Protein AF-A0A261TYP2-F1 (afdb_monomer_lite)

Sequence (429 aa):
MEIDLSRLVSEPSATGLHNVSGESTGRIPNDDFFSAVVNGSNEEVAGMFQRGGVELTAINDAHGQTPLHMAIAMGHNEIAKTILAHCGDDPQVLDASDRQGYTPLMRAAALENVDLMQALVKAGASRPNRKDVRDELSSMEKQAIKMSAVLIEAKGDLNAALEIAVSENMNNAAILFANKGADPASLLQRVAEQAGTGHTHDAALASRAGNAVLLLSNILRQDRFSGQGALEAVLDSVVRSGNVRAVKTVLIGDPDETPLFKHYAESNELTEVTTLLKAGAIADDALWDLAEDETLTNPEKEMRLRVLITAEKNLKAEADAAGSVTPSYRSASIAGLADTAMERAVSEMYDQGKTNEARLLIQAGAPGGHLLMDRCQKGDFRAVKSILHLGADFITTMNELMAQRRQSDANVLALALSAVRDEKIAARK

pLDDT: mean 77.67, std 16.63, range [28.12, 95.31]

Secondary structure (DSSP, 8-state):
-----TT---PPPP------S----SPPPHHHHHHHHHTT-HHHHHHHHHH----SS---TTT---HHHHHHHTT-HHHHHHHHHHHTT-HHHHS---TTS--HHHHHHHTT-HHHHHHHHHTTPPPPPTTSS-S---HHHHHHHHHHHHHHHTTT-HHHHHHHHHHTT-HHHHHHHHHTT--HHHHHHHHHHHHHT-----HHHHHHHHHHHHHHHHHHTSTTTTTTTHHHHHHHHHHHTT-HHHHHHHHTT----HHHHHHHHHTT-HHHHHHHHHHT---HHHHHHHHH-TTS-HHHHHHHHHHHHHHHHHHHHHHHHTTT---SS-HHHHHHHHTTHHHHHHHHHHHTT-HHHHHHHHHHT---HHHHHHHHHTT-HHHHHHHHHTT--HHHHHHHHHHTT-HHHHHHHHHHHHHHHHHHHHTT-

InterPro domains:
  IPR002110 Ankyrin repeat [PF12796] (36-132)
  IPR002110 Ankyrin repeat [PS50088] (63-96)
  IPR002110 Ankyrin repeat [PS50088] (100-132)
  IPR002110 Ankyrin repeat [SM00248] (63-93)
  IPR002110 Ankyrin repeat [SM00248] (100-130)
  IPR002110 Ankyrin repeat [SM00248] (157-186)
  IPR036770 Ankyrin repeat-containing domain superfamily [G3DSA:1.25.40.20] (18-427)
  IPR036770 Ankyrin repeat-containing domain superfamily [SSF48403] (34-218)

Organism: NCBI:txid463044

Foldseek 3Di:
DDDDPPPPDDDDDDDDDDDDDDPPPLADDQVQLLVCLLVLPLPSNVVNVVSDRYDQLDADPPWRDGSLQNNLLNVSLSSNLVSLVRCALDCSRLQPQINQQDGSQLSCLLVLPLVSLLSSLLSPRDQRDPVSHDPDDDPSSVLSSVLSVLCNVVSSDLQSSLLVCLLVVVLVSNLSSVVVDHDLLVVLLVLLVVQLVDPDPDVVSVVSSLSSLLSSLVSCVPPVNVVPCSLVVSLQVCLVVLRLSSNLSNCSNVDPCLVVLQVCLQVLVLSSLLSNLSNPDACQVNLLCLLPPPVDDLVSSLSSLLSNLVSLVVLLVVLVVVPDDDPDDDPPRNNVRSVCRLQVSLQVCVVVVVPSSSLSNVLSPGACLVVLQVCLVVLVLVSNLSSVLSPHDLVVSLVVCVVVVVVSSNVSNVVSVVVNVVVVVVVVD

Structure (mmCIF, N/CA/C/O backbone):
data_AF-A0A261TYP2-F1
#
_entry.id   AF-A0A261TYP2-F1
#
loop_
_atom_site.group_PDB
_atom_site.id
_atom_site.type_symbol
_atom_site.label_atom_id
_atom_site.label_alt_id
_atom_site.label_comp_id
_atom_site.label_asym_id
_atom_site.label_entity_id
_atom_site.label_seq_id
_atom_site.pdbx_PDB_ins_code
_atom_site.Cartn_x
_atom_site.Cartn_y
_atom_site.Cartn_z
_atom_site.occupancy
_atom_site.B_iso_or_equiv
_atom_site.auth_seq_id
_atom_site.auth_comp_id
_atom_site.auth_asym_id
_atom_site.auth_atom_id
_atom_site.pdbx_PDB_model_num
ATOM 1 N N . MET A 1 1 ? -6.282 -11.697 -43.296 1.00 33.44 1 MET A N 1
ATOM 2 C CA . MET A 1 1 ? -5.701 -12.139 -44.576 1.00 33.44 1 MET A CA 1
ATOM 3 C C . MET A 1 1 ? -4.267 -11.654 -44.558 1.00 33.44 1 MET A C 1
ATOM 5 O O . MET A 1 1 ? -4.054 -10.450 -44.523 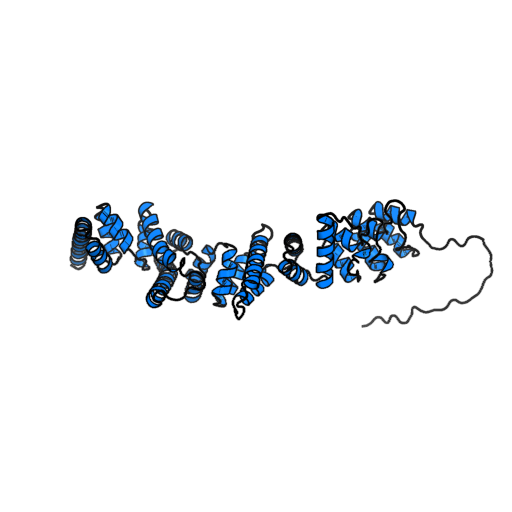1.00 33.44 1 MET A O 1
ATOM 9 N N . GLU A 1 2 ? -3.346 -12.591 -44.363 1.00 31.00 2 GLU A N 1
ATOM 10 C CA . GLU A 1 2 ? -1.905 -12.372 -44.202 1.00 31.00 2 GLU A CA 1
ATOM 11 C C . GLU A 1 2 ? -1.311 -11.655 -45.421 1.00 31.00 2 GLU A C 1
ATOM 13 O O . GLU A 1 2 ? -1.723 -11.911 -46.552 1.00 31.00 2 GLU A O 1
ATOM 18 N N . ILE A 1 3 ? -0.348 -10.759 -45.188 1.00 35.53 3 ILE A N 1
ATOM 19 C CA . ILE A 1 3 ? 0.491 -10.188 -46.245 1.00 35.53 3 ILE A CA 1
ATOM 20 C C . ILE A 1 3 ? 1.835 -10.912 -46.174 1.00 35.53 3 ILE A C 1
ATOM 22 O O . ILE A 1 3 ? 2.566 -10.799 -45.193 1.00 35.53 3 ILE A O 1
ATOM 26 N N . ASP A 1 4 ? 2.105 -11.689 -47.215 1.00 28.25 4 ASP A N 1
ATOM 27 C CA . ASP A 1 4 ? 3.292 -12.515 -47.407 1.00 28.25 4 ASP A CA 1
ATOM 28 C C . ASP A 1 4 ? 4.495 -11.649 -47.844 1.00 28.25 4 ASP A C 1
ATOM 30 O O . ASP A 1 4 ? 4.438 -10.931 -48.847 1.00 28.25 4 ASP A O 1
ATOM 34 N N . LEU A 1 5 ? 5.575 -11.697 -47.056 1.00 34.72 5 LEU A N 1
ATOM 35 C CA . LEU A 1 5 ? 6.805 -10.898 -47.186 1.00 34.72 5 LEU A CA 1
ATOM 36 C C . LEU A 1 5 ? 7.867 -11.541 -48.106 1.00 34.72 5 LEU A C 1
ATOM 38 O O . LEU A 1 5 ? 9.000 -11.069 -48.176 1.00 34.72 5 LEU A O 1
ATOM 42 N N . SER A 1 6 ? 7.529 -12.587 -48.861 1.00 32.59 6 SER A N 1
ATOM 43 C CA . SER A 1 6 ? 8.479 -13.352 -49.690 1.00 32.59 6 SER A CA 1
ATOM 44 C C . SER A 1 6 ? 8.966 -12.680 -50.992 1.00 32.59 6 SER A C 1
ATOM 46 O O . SER A 1 6 ? 9.664 -13.315 -51.782 1.00 32.59 6 SER A O 1
ATOM 48 N N . ARG A 1 7 ? 8.654 -11.402 -51.257 1.00 36.09 7 ARG A N 1
ATOM 49 C CA . ARG A 1 7 ? 8.890 -10.767 -52.576 1.00 36.09 7 ARG A CA 1
ATOM 50 C C . ARG A 1 7 ? 10.017 -9.733 -52.673 1.00 36.09 7 ARG A C 1
ATOM 52 O O . ARG A 1 7 ? 10.152 -9.104 -53.717 1.00 36.09 7 ARG A O 1
ATOM 59 N N . LEU A 1 8 ? 10.849 -9.574 -51.644 1.00 32.69 8 LEU A N 1
ATOM 60 C CA . LEU A 1 8 ? 11.897 -8.538 -51.617 1.00 32.69 8 LEU A CA 1
ATOM 61 C C . LEU A 1 8 ? 13.315 -9.000 -51.992 1.00 32.69 8 LEU A C 1
ATOM 63 O O . LEU A 1 8 ? 14.261 -8.237 -51.830 1.00 32.69 8 LEU A O 1
ATOM 67 N N . VAL A 1 9 ? 13.480 -10.196 -52.564 1.00 39.91 9 VAL A N 1
ATOM 68 C CA . VAL A 1 9 ? 14.765 -10.608 -53.151 1.00 39.91 9 VAL A CA 1
ATOM 69 C C . VAL A 1 9 ? 14.654 -10.577 -54.673 1.00 39.91 9 VAL A C 1
ATOM 71 O O . VAL A 1 9 ? 14.058 -11.454 -55.292 1.00 39.91 9 VAL A O 1
ATOM 74 N N . SER A 1 10 ? 15.208 -9.538 -55.290 1.00 31.92 10 SER A N 1
ATOM 75 C CA . SER A 1 10 ? 15.551 -9.533 -56.713 1.00 31.92 10 SER A CA 1
ATOM 76 C C . SER A 1 10 ? 17.006 -9.097 -56.844 1.00 31.92 10 SER A C 1
ATOM 78 O O . SER A 1 10 ? 17.379 -8.006 -56.418 1.00 31.92 10 SER A O 1
ATOM 80 N N . GLU A 1 11 ? 17.822 -10.008 -57.371 1.00 31.75 11 GLU A N 1
ATOM 81 C CA . GLU A 1 11 ? 19.242 -9.834 -57.684 1.00 31.75 11 GLU A CA 1
ATOM 82 C C . GLU A 1 11 ? 19.476 -8.721 -58.728 1.00 31.75 11 GLU A C 1
ATOM 84 O O . GLU A 1 11 ? 18.583 -8.438 -59.535 1.00 31.75 11 GLU A O 1
ATOM 89 N N . PRO A 1 12 ? 20.672 -8.100 -58.776 1.00 35.34 12 PRO A N 1
ATOM 90 C CA . PRO A 1 12 ? 20.962 -7.044 -59.732 1.00 35.34 12 PRO A CA 1
ATOM 91 C C . PRO A 1 12 ? 21.426 -7.620 -61.077 1.00 35.34 12 PRO A C 1
ATOM 93 O O . PRO A 1 12 ? 22.399 -8.369 -61.168 1.00 35.34 12 PRO A O 1
ATOM 96 N N . SER A 1 13 ? 20.762 -7.206 -62.155 1.00 29.17 13 SER A N 1
ATOM 97 C CA . SER A 1 13 ? 21.237 -7.391 -63.525 1.00 29.17 13 SER A CA 1
ATOM 98 C C . SER A 1 13 ? 22.413 -6.454 -63.814 1.00 29.17 13 SER A C 1
ATOM 100 O O . SER A 1 13 ? 22.280 -5.232 -63.744 1.00 29.17 13 SER A O 1
ATOM 102 N N . ALA A 1 14 ? 23.555 -7.027 -64.184 1.00 37.03 14 ALA A N 1
ATOM 103 C CA . ALA A 1 14 ? 24.717 -6.303 -64.674 1.00 37.03 14 ALA A CA 1
ATOM 104 C C . ALA A 1 14 ? 24.480 -5.736 -66.084 1.00 37.03 14 ALA A C 1
ATOM 106 O O . ALA A 1 14 ? 24.255 -6.511 -67.006 1.00 37.03 14 ALA A O 1
ATOM 107 N N . THR A 1 15 ? 24.642 -4.421 -66.265 1.00 30.39 15 THR A N 1
ATOM 108 C CA . THR A 1 15 ? 25.110 -3.793 -67.518 1.00 30.39 15 THR A CA 1
ATOM 109 C C . THR A 1 15 ? 25.504 -2.336 -67.268 1.00 30.39 15 THR A C 1
ATOM 111 O O . THR A 1 15 ? 24.688 -1.572 -66.761 1.00 30.39 15 THR A O 1
ATOM 114 N N . GLY A 1 16 ? 26.695 -1.931 -67.723 1.00 28.94 16 GLY A N 1
ATOM 115 C CA . GLY A 1 16 ? 26.986 -0.526 -68.041 1.00 28.94 16 GLY A CA 1
ATOM 116 C C . GLY A 1 16 ? 28.177 0.087 -67.310 1.00 28.94 16 GLY A C 1
ATOM 117 O O . GLY A 1 16 ? 28.026 0.743 -66.289 1.00 28.94 16 GLY A O 1
ATOM 118 N N . LEU A 1 17 ? 29.364 -0.078 -67.891 1.00 34.31 17 LEU A N 1
ATOM 119 C CA . LEU A 1 17 ? 30.568 0.685 -67.573 1.00 34.31 17 LEU A CA 1
ATOM 120 C C . LEU A 1 17 ? 30.346 2.186 -67.835 1.00 34.31 17 LEU A C 1
ATOM 122 O O . LEU A 1 17 ? 30.215 2.582 -68.989 1.00 34.31 17 LEU A O 1
ATOM 126 N N . HIS A 1 18 ? 30.427 3.017 -66.796 1.00 32.97 18 HIS A N 1
ATOM 127 C CA . HIS A 1 18 ? 31.028 4.346 -66.906 1.00 32.97 18 HIS A CA 1
ATOM 128 C C . HIS A 1 18 ? 31.677 4.748 -65.581 1.00 32.97 18 HIS A C 1
ATOM 130 O O . HIS A 1 18 ? 31.029 4.907 -64.554 1.00 32.97 18 HIS A O 1
ATOM 136 N N . ASN A 1 19 ? 32.997 4.889 -65.643 1.00 38.75 19 ASN A N 1
ATOM 137 C CA . ASN A 1 19 ? 33.852 5.402 -64.589 1.00 38.75 19 ASN A CA 1
ATOM 138 C C . ASN A 1 19 ? 33.578 6.905 -64.397 1.00 38.75 19 ASN A C 1
ATOM 140 O O . ASN A 1 19 ? 33.908 7.697 -65.282 1.00 38.75 19 ASN A O 1
ATOM 144 N N . VAL A 1 20 ? 32.995 7.283 -63.257 1.00 38.34 20 VAL A N 1
ATOM 145 C CA . VAL A 1 20 ? 33.069 8.643 -62.715 1.00 38.34 20 VAL A CA 1
ATOM 146 C C . VAL A 1 20 ? 33.482 8.521 -61.252 1.00 38.34 20 VAL A C 1
ATOM 148 O O . VAL A 1 20 ? 32.808 7.909 -60.433 1.00 38.34 20 VAL A O 1
ATOM 151 N N . SER A 1 21 ? 34.652 9.078 -60.983 1.00 39.50 21 SER A N 1
ATOM 152 C CA . SER A 1 21 ? 35.289 9.299 -59.691 1.00 39.50 21 SER A CA 1
ATOM 153 C C . SER A 1 21 ? 34.335 9.739 -58.577 1.00 39.50 21 SER A C 1
ATOM 155 O O . SER A 1 21 ? 33.647 10.748 -58.726 1.00 39.50 21 SER A O 1
ATOM 157 N N . GLY A 1 22 ? 34.428 9.058 -57.433 1.00 34.31 22 GLY A N 1
ATOM 158 C CA . GLY A 1 22 ? 33.848 9.480 -56.160 1.00 34.31 22 GLY A CA 1
ATOM 159 C C . GLY A 1 22 ? 32.763 8.533 -55.673 1.00 34.31 22 GLY A C 1
ATOM 160 O O . GLY A 1 22 ? 31.582 8.838 -55.790 1.00 34.31 22 GLY A O 1
ATOM 161 N N . GLU A 1 23 ? 33.155 7.405 -55.081 1.00 35.78 23 GLU A N 1
ATOM 162 C CA . GLU A 1 23 ? 32.279 6.687 -54.155 1.00 35.78 23 GLU A CA 1
ATOM 163 C C . GLU A 1 23 ? 32.002 7.620 -52.966 1.00 35.78 23 GLU A C 1
ATOM 165 O O . GLU A 1 23 ? 32.721 7.618 -51.968 1.00 35.78 23 GLU A O 1
ATOM 170 N N . SER A 1 24 ? 30.973 8.467 -53.073 1.00 44.44 24 SER A N 1
ATOM 171 C CA . SER A 1 24 ? 30.305 8.989 -51.887 1.00 44.44 24 SER A CA 1
ATOM 172 C C . SER A 1 24 ? 29.628 7.781 -51.263 1.00 44.44 24 SER A C 1
ATOM 174 O O . SER A 1 24 ? 28.523 7.393 -51.654 1.00 44.44 24 SER A O 1
ATOM 176 N N . THR A 1 25 ? 30.342 7.112 -50.366 1.00 47.66 25 THR A N 1
ATOM 177 C CA . THR A 1 25 ? 29.746 6.111 -49.495 1.00 47.66 25 THR A CA 1
ATOM 178 C C . THR A 1 25 ? 28.465 6.736 -48.949 1.00 47.66 25 THR A C 1
ATOM 180 O O . THR A 1 25 ? 28.479 7.878 -48.495 1.00 47.66 25 THR A O 1
ATOM 183 N N . GLY A 1 26 ? 27.328 6.052 -49.067 1.00 61.88 26 GLY A N 1
ATOM 184 C CA . GLY A 1 26 ? 26.036 6.537 -48.563 1.00 61.88 26 GLY A CA 1
ATOM 185 C C . GLY A 1 26 ? 25.987 6.622 -47.032 1.00 61.88 26 GLY A C 1
ATOM 186 O O . GLY A 1 26 ? 24.946 6.359 -46.448 1.00 61.88 26 GLY A O 1
ATOM 187 N N . ARG A 1 27 ? 27.124 6.898 -46.383 1.00 75.12 27 ARG A N 1
ATOM 188 C CA . ARG A 1 27 ? 27.332 6.992 -44.949 1.00 75.12 27 ARG A CA 1
ATOM 189 C C . ARG A 1 27 ? 27.158 8.445 -44.538 1.00 75.12 27 ARG A C 1
ATOM 191 O O . ARG A 1 27 ? 27.797 9.340 -45.088 1.00 75.12 27 ARG A O 1
ATOM 198 N N . ILE A 1 28 ? 26.288 8.664 -43.568 1.00 83.44 28 ILE A N 1
ATOM 199 C CA . ILE A 1 28 ? 26.058 9.985 -42.996 1.00 83.44 28 ILE A CA 1
ATOM 200 C C . ILE A 1 28 ? 27.263 10.311 -42.099 1.00 83.44 28 ILE A C 1
ATOM 202 O O . ILE A 1 28 ? 27.659 9.449 -41.309 1.00 83.44 28 ILE A O 1
ATOM 206 N N . PRO A 1 29 ? 27.883 11.501 -42.215 1.00 87.06 29 PRO A N 1
ATOM 207 C CA . PRO A 1 29 ? 28.980 11.889 -41.337 1.00 87.06 29 PRO A CA 1
ATOM 208 C C . PRO A 1 29 ? 28.567 11.814 -39.864 1.00 87.06 29 PRO A C 1
ATOM 210 O O . PRO A 1 29 ? 27.491 12.282 -39.489 1.00 87.06 29 PRO A O 1
ATOM 213 N N . ASN A 1 30 ? 29.431 11.245 -39.019 1.00 86.31 30 ASN A N 1
ATOM 214 C CA . ASN A 1 30 ? 29.129 11.077 -37.595 1.00 86.31 30 ASN A CA 1
ATOM 215 C C . ASN A 1 30 ? 28.818 12.426 -36.925 1.00 86.31 30 ASN A C 1
ATOM 217 O O . ASN A 1 30 ? 27.861 12.505 -36.164 1.00 86.31 30 ASN A O 1
ATOM 221 N N . ASP A 1 31 ? 29.573 13.482 -37.246 1.00 87.06 31 ASP A N 1
ATOM 222 C CA . ASP A 1 31 ? 29.387 14.831 -36.690 1.00 87.06 31 ASP A CA 1
ATOM 223 C C . ASP A 1 31 ? 28.008 15.422 -37.018 1.00 87.06 31 ASP A C 1
ATOM 225 O O . ASP A 1 31 ? 27.393 16.064 -36.161 1.00 87.06 31 ASP A O 1
ATOM 229 N N . ASP A 1 32 ? 27.491 15.158 -38.222 1.00 88.81 32 ASP A N 1
ATOM 230 C CA . ASP A 1 32 ? 26.156 15.593 -38.640 1.00 88.81 32 ASP A CA 1
ATOM 231 C C . ASP A 1 32 ? 25.081 14.859 -37.828 1.00 88.81 32 ASP A C 1
ATOM 233 O O . ASP A 1 32 ? 24.144 15.482 -37.322 1.00 88.81 32 ASP A O 1
ATOM 237 N N . PHE A 1 33 ? 25.240 13.543 -37.641 1.00 90.19 33 PHE A N 1
ATOM 238 C CA . PHE A 1 33 ? 24.308 12.749 -36.837 1.00 90.19 33 PHE A CA 1
ATOM 239 C C . PHE A 1 33 ? 24.357 13.140 -35.353 1.00 90.19 33 PHE A C 1
ATOM 241 O O . PHE A 1 33 ? 23.314 13.351 -34.733 1.00 90.19 33 PHE A O 1
ATOM 248 N N . PHE A 1 34 ? 25.554 13.315 -34.783 1.00 90.00 34 PHE A N 1
ATOM 249 C CA . PHE A 1 34 ? 25.729 13.802 -33.414 1.00 90.00 34 PHE A CA 1
ATOM 250 C C . PHE A 1 34 ? 25.120 15.194 -33.223 1.00 90.00 34 PHE A C 1
ATOM 252 O O . PHE A 1 34 ? 24.448 15.419 -32.218 1.00 90.00 34 PHE A O 1
ATOM 259 N N . SER A 1 35 ? 25.290 16.110 -34.180 1.00 91.00 35 SER A N 1
ATOM 260 C CA . SER A 1 35 ? 24.690 17.448 -34.111 1.00 91.00 35 SER A CA 1
ATOM 261 C C . SER A 1 35 ? 23.163 17.390 -34.119 1.00 91.00 35 SER A C 1
ATOM 263 O O . SER A 1 35 ? 22.529 18.031 -33.281 1.00 91.00 35 SER A O 1
ATOM 265 N N . ALA A 1 36 ? 22.561 16.573 -34.990 1.00 92.81 36 ALA A N 1
ATOM 266 C CA . ALA A 1 36 ? 21.109 16.383 -35.027 1.00 92.81 36 ALA A CA 1
ATOM 267 C C . ALA A 1 36 ? 20.563 15.805 -33.707 1.00 92.81 36 ALA A C 1
ATOM 269 O O . ALA A 1 36 ? 19.542 16.275 -33.193 1.00 92.81 36 ALA A O 1
ATOM 270 N N . VAL A 1 37 ? 21.279 14.834 -33.120 1.00 92.38 37 VAL A N 1
ATOM 271 C CA . VAL A 1 37 ? 20.950 14.255 -31.808 1.00 92.38 37 VAL A CA 1
ATOM 272 C C . VAL A 1 37 ? 21.052 15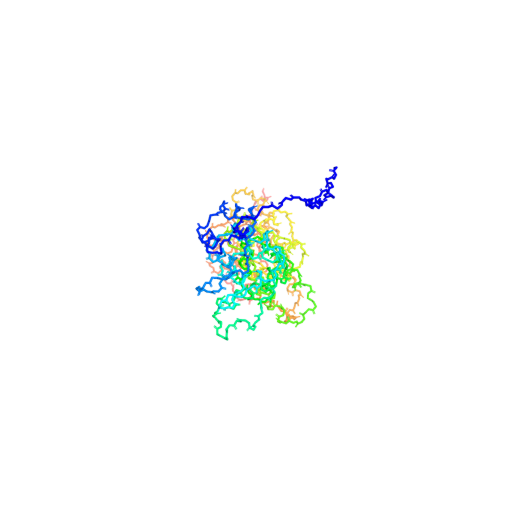.305 -30.704 1.00 92.38 37 VAL A C 1
ATOM 274 O O . VAL A 1 37 ? 20.117 15.437 -29.924 1.00 92.38 37 VAL A O 1
ATOM 277 N N . VAL A 1 38 ? 22.137 16.082 -30.638 1.00 91.12 38 VAL A N 1
ATOM 278 C CA . VAL A 1 38 ? 22.322 17.132 -29.618 1.00 91.12 38 VAL A CA 1
ATOM 279 C C . VAL A 1 38 ? 21.244 18.210 -29.723 1.00 91.12 38 VAL A C 1
ATOM 281 O O . VAL A 1 38 ? 20.673 18.609 -28.706 1.00 91.12 38 VAL A O 1
ATOM 284 N N . ASN A 1 39 ? 20.913 18.626 -30.946 1.00 91.56 39 ASN A N 1
ATOM 285 C CA . ASN A 1 39 ? 19.898 19.642 -31.216 1.00 91.56 39 ASN A CA 1
ATOM 286 C C . ASN A 1 39 ? 18.464 19.171 -30.919 1.00 91.56 39 ASN A C 1
ATOM 288 O O . ASN A 1 39 ? 17.550 19.992 -30.940 1.00 91.56 39 ASN A O 1
ATOM 292 N N . GLY A 1 40 ? 18.236 17.879 -30.656 1.00 91.75 40 GLY A N 1
ATOM 293 C CA . GLY A 1 40 ? 16.898 17.360 -30.359 1.00 91.75 40 GLY A CA 1
ATOM 294 C C . GLY A 1 40 ? 15.973 17.292 -31.578 1.00 91.75 40 GLY A C 1
ATOM 295 O O . GLY A 1 40 ? 14.750 17.266 -31.428 1.00 91.75 40 GLY A O 1
ATOM 296 N N . SER A 1 41 ? 16.528 17.269 -32.793 1.00 93.38 41 SER A N 1
ATOM 297 C CA . SER A 1 41 ? 15.747 17.346 -34.033 1.00 93.38 41 SER A CA 1
ATOM 298 C C . SER A 1 41 ? 15.215 15.975 -34.458 1.00 93.38 41 SER A C 1
ATOM 300 O O . SER A 1 41 ? 15.821 15.277 -35.269 1.00 93.38 41 SER A O 1
ATOM 302 N N . ASN A 1 42 ? 14.052 15.589 -33.916 1.00 92.25 42 ASN A N 1
ATOM 303 C CA . ASN A 1 42 ? 13.406 14.295 -34.196 1.00 92.25 42 ASN A CA 1
ATOM 304 C C . ASN A 1 42 ? 13.227 14.021 -35.702 1.00 92.25 42 ASN A C 1
ATOM 306 O O . ASN A 1 42 ? 13.501 12.915 -36.164 1.00 92.25 42 ASN A O 1
ATOM 310 N N . GLU A 1 43 ? 12.786 15.022 -36.470 1.00 92.62 43 GLU A N 1
ATOM 311 C CA . GLU A 1 43 ? 12.564 14.896 -37.917 1.00 92.62 43 GLU A CA 1
ATOM 312 C C . GLU A 1 43 ? 13.871 14.670 -38.685 1.00 92.62 43 GLU A C 1
ATOM 314 O O . GLU A 1 43 ? 13.926 13.827 -39.582 1.00 92.62 43 GLU A O 1
ATOM 319 N N . GLU A 1 44 ? 14.938 15.380 -38.310 1.00 92.56 44 GLU A N 1
ATOM 320 C CA . GLU A 1 44 ? 16.253 15.230 -38.936 1.00 92.56 44 GLU A CA 1
ATOM 321 C C . GLU A 1 44 ? 16.829 13.842 -38.671 1.00 92.56 44 GLU A C 1
ATOM 323 O O . GLU A 1 44 ? 17.263 13.173 -39.609 1.00 92.56 44 GLU A O 1
ATOM 328 N N . VAL A 1 45 ? 16.763 13.378 -37.419 1.00 92.69 45 VAL A N 1
ATOM 329 C CA . VAL A 1 45 ? 17.204 12.033 -37.031 1.00 92.69 45 VAL A CA 1
ATOM 330 C C . VAL A 1 45 ? 16.406 10.962 -37.779 1.00 92.69 45 VAL A C 1
ATOM 332 O O . VAL A 1 45 ? 16.997 10.051 -38.359 1.00 92.69 45 VAL A O 1
ATOM 335 N N . ALA A 1 46 ? 15.076 11.080 -37.839 1.00 92.12 46 ALA A N 1
ATOM 336 C CA . ALA A 1 46 ? 14.234 10.140 -38.578 1.00 92.12 46 ALA A CA 1
ATOM 337 C C . ALA A 1 46 ? 14.561 10.133 -40.082 1.00 92.12 46 ALA A C 1
ATOM 339 O O . ALA A 1 46 ? 14.675 9.070 -40.694 1.00 92.12 46 ALA A O 1
ATOM 340 N N . GLY A 1 47 ? 14.773 11.311 -40.677 1.00 90.81 47 GLY A N 1
ATOM 341 C CA . GLY A 1 47 ? 15.186 11.444 -42.071 1.00 90.81 47 GLY A CA 1
ATOM 342 C C . GLY A 1 47 ? 16.575 10.856 -42.341 1.00 90.81 47 GLY A C 1
ATOM 343 O O . GLY A 1 47 ? 16.793 10.269 -43.400 1.00 90.81 47 GLY A O 1
ATOM 344 N N . MET A 1 48 ? 17.509 10.970 -41.393 1.00 91.69 48 MET A N 1
ATOM 345 C CA . MET A 1 48 ? 18.831 10.338 -41.470 1.00 91.69 48 MET A CA 1
ATOM 346 C C . MET A 1 48 ? 18.723 8.808 -41.452 1.00 91.69 48 MET A C 1
ATOM 348 O O . MET A 1 48 ? 19.326 8.157 -42.302 1.00 91.69 48 MET A O 1
ATOM 352 N N . PHE A 1 49 ? 17.889 8.228 -40.582 1.00 90.19 49 PHE A N 1
ATOM 353 C CA . PHE A 1 49 ? 17.641 6.781 -40.578 1.00 90.19 49 PHE A CA 1
ATOM 354 C C . PHE A 1 49 ? 16.998 6.276 -41.878 1.00 90.19 49 PHE A C 1
ATOM 356 O O . PHE A 1 49 ? 17.420 5.246 -42.397 1.00 90.19 49 PHE A O 1
ATOM 363 N N . GLN A 1 50 ? 16.041 7.016 -42.453 1.00 89.12 50 GLN A N 1
ATOM 364 C CA . GLN A 1 50 ? 15.407 6.651 -43.731 1.00 89.12 50 GLN A CA 1
ATOM 365 C C . GLN A 1 50 ? 16.383 6.651 -44.914 1.00 89.12 50 GLN A C 1
ATOM 367 O O . GLN A 1 50 ? 16.249 5.830 -45.820 1.00 89.12 50 GLN A O 1
ATOM 372 N N . ARG A 1 51 ? 17.361 7.566 -44.919 1.00 88.00 51 ARG A N 1
ATOM 373 C CA . ARG A 1 51 ? 18.413 7.604 -45.948 1.00 88.00 51 ARG A CA 1
ATOM 374 C C . ARG A 1 51 ? 19.410 6.448 -45.819 1.00 88.00 51 ARG A C 1
ATOM 376 O O . ARG A 1 51 ? 20.061 6.115 -46.806 1.00 88.00 51 ARG A O 1
ATOM 383 N N . GLY A 1 52 ? 19.498 5.827 -44.641 1.00 83.69 52 GLY A N 1
ATOM 384 C CA . GLY A 1 52 ? 20.462 4.775 -44.333 1.00 83.69 52 GLY A CA 1
ATOM 385 C C . GLY A 1 52 ? 21.878 5.309 -44.089 1.00 83.69 52 GLY A C 1
ATOM 386 O O . GLY A 1 52 ? 22.151 6.500 -44.223 1.00 83.69 52 GLY A O 1
ATOM 387 N N . GLY A 1 53 ? 22.786 4.416 -43.684 1.00 82.75 53 GLY A N 1
ATOM 388 C CA . GLY A 1 53 ? 24.202 4.749 -43.478 1.00 82.75 53 GLY A CA 1
ATOM 389 C C . GLY A 1 53 ? 24.518 5.526 -42.196 1.00 82.75 53 GLY A C 1
ATOM 390 O O . GLY A 1 53 ? 25.567 6.167 -42.123 1.00 82.75 53 GLY A O 1
ATOM 391 N N . VAL A 1 54 ? 23.630 5.477 -41.199 1.00 89.12 54 VAL A N 1
ATOM 392 C CA . VAL A 1 54 ? 23.882 5.987 -39.843 1.00 89.12 54 VAL A CA 1
ATOM 393 C C . VAL A 1 54 ? 24.792 5.013 -39.090 1.00 89.12 54 VAL A C 1
ATOM 395 O O . VAL A 1 54 ? 24.501 3.821 -39.028 1.00 89.12 54 VAL A O 1
ATOM 398 N N . GLU A 1 55 ? 25.871 5.522 -38.494 1.00 88.19 55 GLU A N 1
ATOM 399 C CA . GLU A 1 55 ? 26.753 4.756 -37.609 1.00 88.19 55 GLU A CA 1
ATOM 400 C C . GLU A 1 55 ? 26.342 4.950 -36.144 1.00 88.19 55 GLU A C 1
ATOM 402 O O . GLU A 1 55 ? 26.426 6.059 -35.613 1.00 88.19 55 GLU A O 1
ATOM 407 N N . LEU A 1 56 ? 25.914 3.877 -35.477 1.00 89.69 56 LEU A N 1
ATOM 408 C CA . LEU A 1 56 ? 25.420 3.940 -34.096 1.00 89.69 56 LEU A CA 1
ATOM 409 C C . LEU A 1 56 ? 26.485 3.603 -33.049 1.00 89.69 56 LEU A C 1
ATOM 411 O O . LEU A 1 56 ? 26.308 3.958 -31.883 1.00 89.69 56 LEU A O 1
ATOM 415 N N . THR A 1 57 ? 27.601 2.979 -33.444 1.00 90.19 57 THR A N 1
ATOM 416 C CA . THR A 1 57 ? 28.710 2.666 -32.526 1.00 90.19 57 THR A CA 1
ATOM 417 C C . THR A 1 57 ? 29.779 3.762 -32.498 1.00 90.19 57 THR A C 1
ATOM 419 O O . THR A 1 57 ? 30.785 3.628 -31.800 1.00 90.19 57 THR A O 1
ATOM 422 N N . ALA A 1 58 ? 29.608 4.840 -33.273 1.00 88.38 58 ALA A N 1
ATOM 423 C CA . ALA A 1 58 ? 30.510 5.986 -33.248 1.00 88.38 58 ALA A CA 1
ATOM 424 C C . ALA A 1 58 ? 30.542 6.609 -31.846 1.00 88.38 58 ALA A C 1
ATOM 426 O O . ALA A 1 58 ? 29.526 6.641 -31.158 1.00 88.38 58 ALA A O 1
ATOM 427 N N . ILE A 1 59 ? 31.692 7.136 -31.429 1.00 90.75 59 ILE A N 1
ATOM 428 C CA . ILE A 1 59 ? 31.854 7.803 -30.133 1.00 90.75 59 ILE A CA 1
ATOM 429 C C . ILE A 1 59 ? 32.291 9.249 -30.329 1.00 90.75 59 ILE A C 1
ATOM 431 O O . ILE A 1 59 ? 33.054 9.549 -31.244 1.00 90.75 59 ILE A O 1
ATOM 435 N N . ASN A 1 60 ? 31.831 10.139 -29.454 1.00 86.50 60 ASN A N 1
ATOM 436 C CA . ASN A 1 60 ? 32.283 11.524 -29.457 1.00 86.50 60 ASN A CA 1
ATOM 437 C C . ASN A 1 60 ? 33.669 11.694 -28.805 1.00 86.50 60 ASN A C 1
ATOM 439 O O . ASN A 1 60 ? 34.082 10.937 -27.919 1.00 86.50 60 ASN A O 1
ATOM 443 N N . ASP A 1 61 ? 34.368 12.760 -29.190 1.00 80.62 61 ASP A N 1
ATOM 444 C CA . ASP A 1 61 ? 35.724 13.033 -28.707 1.00 80.62 61 ASP A CA 1
ATOM 445 C C . ASP A 1 61 ? 35.779 13.566 -27.273 1.00 80.62 61 ASP A C 1
ATOM 447 O O . ASP A 1 61 ? 36.819 13.458 -26.622 1.00 80.62 61 ASP A O 1
ATOM 451 N N . ALA A 1 62 ? 34.691 14.138 -26.753 1.00 82.31 62 ALA A N 1
ATOM 452 C CA . ALA A 1 62 ? 34.668 14.755 -25.426 1.00 82.31 62 ALA A CA 1
ATOM 453 C C . ALA A 1 62 ? 34.566 13.713 -24.300 1.00 82.31 62 ALA A C 1
ATOM 455 O O . ALA A 1 62 ? 35.337 13.737 -23.335 1.00 82.31 62 ALA A O 1
ATOM 456 N N . HIS A 1 63 ? 33.647 12.757 -24.438 1.00 82.94 63 HIS A N 1
ATOM 457 C CA . HIS A 1 63 ? 33.277 11.832 -23.367 1.00 82.94 63 HIS A CA 1
ATOM 458 C C . HIS A 1 63 ? 33.252 10.364 -23.808 1.00 82.94 63 HIS A C 1
ATOM 460 O O . HIS A 1 63 ? 32.969 9.501 -22.982 1.00 82.94 63 HIS A O 1
ATOM 466 N N . GLY A 1 64 ? 33.596 10.060 -25.066 1.00 87.31 64 GLY A N 1
ATOM 467 C CA . GLY A 1 64 ? 33.499 8.705 -25.612 1.00 87.31 64 GLY A CA 1
ATOM 468 C C . GLY A 1 64 ? 32.059 8.199 -25.653 1.00 87.31 64 GLY A C 1
ATOM 469 O O . GLY A 1 64 ? 31.823 7.012 -25.481 1.00 87.31 64 GLY A O 1
ATOM 470 N N . GLN A 1 65 ? 31.094 9.104 -25.796 1.00 89.56 65 GLN A N 1
ATOM 471 C CA . GLN A 1 65 ? 29.672 8.783 -25.760 1.00 89.56 65 GLN A CA 1
ATOM 472 C C . GLN A 1 65 ? 29.173 8.397 -27.148 1.00 89.56 65 GLN A C 1
ATOM 474 O O . GLN A 1 65 ? 29.457 9.098 -28.119 1.00 89.56 65 GLN A O 1
ATOM 479 N N . THR A 1 66 ? 28.388 7.323 -27.221 1.00 92.81 66 THR A N 1
ATOM 480 C CA . THR A 1 66 ? 27.634 6.965 -28.433 1.00 92.81 66 THR A CA 1
ATOM 481 C C . THR A 1 66 ? 26.457 7.925 -28.660 1.00 92.81 66 THR A C 1
ATOM 483 O O . THR A 1 66 ? 26.057 8.633 -27.726 1.00 92.81 66 THR A O 1
ATOM 486 N N . PRO A 1 67 ? 25.839 7.958 -29.858 1.00 93.25 67 PRO A N 1
ATOM 487 C CA . PRO A 1 67 ? 24.640 8.760 -30.094 1.00 93.25 67 PRO A CA 1
ATOM 488 C C . PRO A 1 67 ? 23.514 8.458 -29.096 1.00 93.25 67 PRO A C 1
ATOM 490 O O . PRO A 1 67 ? 22.821 9.372 -28.654 1.00 93.25 67 PRO A O 1
ATOM 493 N N . LEU A 1 68 ? 23.382 7.197 -28.663 1.00 93.94 68 LEU A N 1
ATOM 494 C CA . LEU A 1 68 ? 22.410 6.794 -27.646 1.00 93.94 68 LEU A CA 1
ATOM 495 C C . LEU A 1 68 ? 22.712 7.423 -26.274 1.00 93.94 68 LEU A C 1
ATOM 497 O O . LEU A 1 68 ? 21.800 7.935 -25.628 1.00 93.94 68 LEU A O 1
ATOM 501 N N . HIS A 1 69 ? 23.982 7.470 -25.851 1.00 92.31 69 HIS A N 1
ATOM 502 C CA . HIS A 1 69 ? 24.372 8.188 -24.630 1.00 92.31 69 HIS A CA 1
ATOM 503 C C . HIS A 1 69 ? 24.014 9.671 -24.703 1.00 92.31 69 HIS A C 1
ATOM 505 O O . HIS A 1 69 ? 23.510 10.220 -23.726 1.00 92.31 69 HIS A O 1
ATOM 511 N N . MET A 1 70 ? 24.275 10.318 -25.844 1.00 92.19 70 MET A N 1
ATOM 512 C CA . MET A 1 70 ? 23.987 11.742 -26.014 1.00 92.19 70 MET A CA 1
ATOM 513 C C . MET A 1 70 ? 22.486 12.019 -25.999 1.00 92.19 70 MET A C 1
ATOM 515 O O . MET A 1 70 ? 22.053 12.925 -25.294 1.00 92.19 70 MET A O 1
ATOM 519 N N . ALA A 1 71 ? 21.683 11.209 -26.693 1.00 93.94 71 ALA A N 1
ATOM 520 C CA . ALA A 1 71 ? 20.228 11.337 -26.669 1.00 93.94 71 ALA A CA 1
ATOM 521 C C . ALA A 1 71 ? 19.675 11.232 -25.235 1.00 93.94 71 ALA A C 1
ATOM 523 O O . ALA A 1 71 ? 18.861 12.057 -24.827 1.00 93.94 71 ALA A O 1
ATOM 524 N N . ILE A 1 72 ? 20.173 10.272 -24.444 1.00 94.00 72 ILE A N 1
ATOM 525 C CA . ILE A 1 72 ? 19.786 10.097 -23.036 1.00 94.00 72 ILE A CA 1
ATOM 526 C C . ILE A 1 72 ? 20.243 11.288 -22.187 1.00 94.00 72 ILE A C 1
ATOM 528 O O . ILE A 1 72 ? 19.444 11.854 -21.447 1.00 94.00 72 ILE A O 1
ATOM 532 N N . ALA A 1 73 ? 21.513 11.687 -22.298 1.00 91.12 73 ALA A N 1
ATOM 533 C CA . ALA A 1 73 ? 22.096 12.764 -21.498 1.00 91.12 73 ALA A CA 1
ATOM 534 C C . ALA A 1 73 ? 21.430 14.126 -21.753 1.00 91.12 73 ALA A C 1
ATOM 536 O O . ALA A 1 73 ? 21.331 14.936 -20.835 1.00 91.12 73 ALA A O 1
ATOM 537 N N . MET A 1 74 ? 20.954 14.358 -22.979 1.00 90.50 74 MET A N 1
ATOM 538 C CA . MET A 1 74 ? 20.223 15.569 -23.360 1.00 90.50 74 MET A CA 1
ATOM 539 C C . MET A 1 74 ? 18.717 15.489 -23.053 1.00 90.50 74 MET A C 1
ATOM 541 O O . MET A 1 74 ? 18.006 16.472 -23.242 1.00 90.50 74 MET A O 1
ATOM 545 N N . GLY A 1 75 ? 18.213 14.344 -22.574 1.00 90.56 75 GLY A N 1
ATOM 546 C CA . GLY A 1 75 ? 16.791 14.139 -22.278 1.00 90.56 75 GLY A CA 1
ATOM 547 C C . GLY A 1 75 ? 15.905 13.937 -23.514 1.00 90.56 75 GLY A C 1
ATOM 548 O O . GLY A 1 75 ? 14.678 13.990 -23.411 1.00 90.56 75 GLY A O 1
ATOM 549 N N . HIS A 1 76 ? 16.497 13.676 -24.682 1.00 94.69 76 HIS A N 1
ATO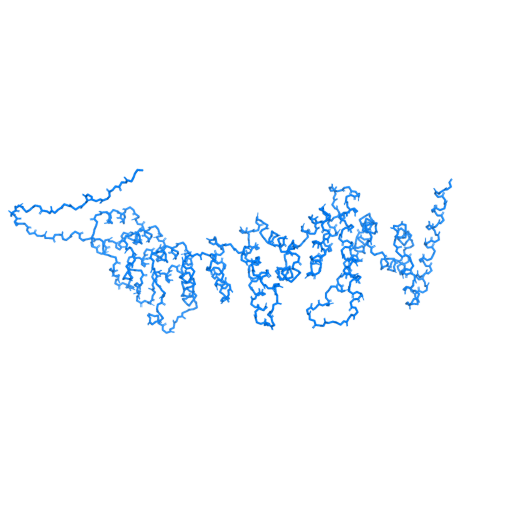M 550 C CA . HIS A 1 76 ? 15.791 13.493 -25.953 1.00 94.69 76 HIS A CA 1
ATOM 551 C C . HIS A 1 76 ? 15.237 12.069 -26.077 1.00 94.69 76 HIS A C 1
ATOM 553 O O . HIS A 1 76 ? 15.710 11.249 -26.865 1.00 94.69 76 HIS A O 1
ATOM 559 N N . ASN A 1 77 ? 14.217 11.765 -25.273 1.00 93.25 77 ASN A N 1
ATOM 560 C CA . ASN A 1 77 ? 13.648 10.420 -25.130 1.00 93.25 77 ASN A CA 1
ATOM 561 C C . ASN A 1 77 ? 13.157 9.811 -26.451 1.00 93.25 77 ASN A C 1
ATOM 563 O O . ASN A 1 77 ? 13.353 8.622 -26.685 1.00 93.25 77 ASN A O 1
ATOM 567 N N . GLU A 1 78 ? 12.535 10.608 -27.321 1.00 94.50 78 GLU A N 1
ATOM 568 C CA . GLU A 1 78 ? 12.016 10.126 -28.609 1.00 94.50 78 GLU A CA 1
ATOM 569 C C . GLU A 1 78 ? 13.141 9.814 -29.604 1.00 94.50 78 GLU A C 1
ATOM 571 O O . GLU A 1 78 ? 13.082 8.807 -30.312 1.00 94.50 78 GLU A O 1
ATOM 576 N N . ILE A 1 79 ? 14.227 10.592 -29.583 1.00 95.06 79 ILE A N 1
ATOM 577 C CA . ILE A 1 79 ? 15.449 10.281 -30.335 1.00 95.06 79 ILE A CA 1
ATOM 578 C C . ILE A 1 79 ? 16.060 8.982 -29.819 1.00 95.06 79 ILE A C 1
ATOM 580 O O . ILE A 1 79 ? 16.381 8.103 -30.615 1.00 95.06 79 ILE A O 1
ATOM 584 N N . ALA A 1 80 ? 16.169 8.819 -28.497 1.00 95.31 80 ALA A N 1
ATOM 585 C CA . ALA A 1 80 ? 16.696 7.596 -27.903 1.00 95.31 80 ALA A CA 1
ATOM 586 C C . ALA A 1 80 ? 15.853 6.370 -28.298 1.00 95.31 80 ALA A C 1
ATOM 588 O O . ALA A 1 80 ? 16.408 5.379 -28.761 1.00 95.31 80 ALA A O 1
ATOM 589 N N . LYS A 1 81 ? 14.517 6.450 -28.223 1.00 93.56 81 LYS A N 1
ATOM 590 C CA . LYS A 1 81 ? 13.612 5.384 -28.694 1.00 93.56 81 LYS A CA 1
ATOM 591 C C . LYS A 1 81 ? 13.758 5.106 -30.192 1.00 93.56 81 LYS A C 1
ATOM 593 O O . LYS A 1 81 ? 13.720 3.948 -30.596 1.00 93.56 81 LYS A O 1
ATOM 598 N N . THR A 1 82 ? 13.952 6.143 -31.009 1.00 93.94 82 THR A N 1
ATOM 599 C CA . THR A 1 82 ? 14.187 5.992 -32.453 1.00 93.94 82 THR A CA 1
ATOM 600 C C . THR A 1 82 ? 15.494 5.249 -32.713 1.00 93.94 82 THR A C 1
ATOM 602 O O . THR A 1 82 ? 15.509 4.321 -33.516 1.00 93.94 82 THR A O 1
ATOM 605 N N . ILE A 1 83 ? 16.570 5.593 -31.998 1.00 93.06 83 ILE A N 1
ATOM 606 C CA . ILE A 1 83 ? 17.850 4.876 -32.066 1.00 93.06 83 ILE A CA 1
ATOM 607 C C . ILE A 1 83 ? 17.662 3.409 -31.654 1.00 93.06 83 ILE A C 1
ATOM 609 O O . ILE A 1 83 ? 18.107 2.528 -32.384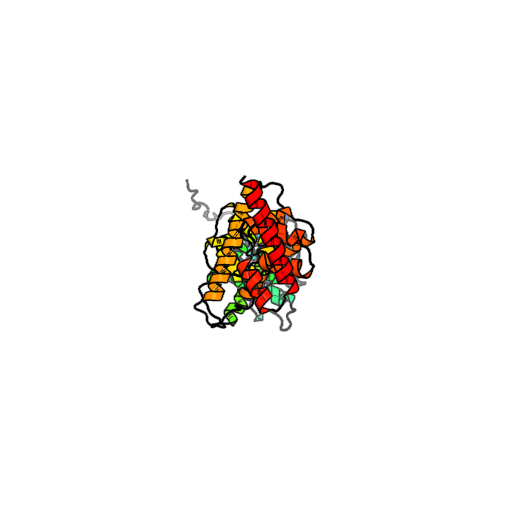 1.00 93.06 83 ILE A O 1
ATOM 613 N N . LEU A 1 84 ? 16.947 3.140 -30.554 1.00 93.56 84 LEU A N 1
ATOM 614 C CA . LEU A 1 84 ? 16.669 1.775 -30.084 1.00 93.56 84 LEU A CA 1
ATOM 615 C C . LEU A 1 84 ? 15.893 0.935 -31.105 1.00 93.56 84 LEU A C 1
ATOM 617 O O . LEU A 1 84 ? 16.196 -0.237 -31.304 1.00 93.56 84 LEU A O 1
ATOM 621 N N . ALA A 1 85 ? 14.930 1.539 -31.802 1.00 91.56 85 ALA A N 1
ATOM 622 C CA . ALA A 1 85 ? 14.167 0.859 -32.845 1.00 91.56 85 ALA A CA 1
ATOM 623 C C . ALA A 1 85 ? 15.021 0.456 -34.063 1.00 91.56 85 ALA A C 1
ATOM 625 O O . ALA A 1 85 ? 14.647 -0.469 -34.781 1.00 91.56 85 ALA A O 1
ATOM 626 N N . HIS A 1 86 ? 16.149 1.136 -34.300 1.00 89.81 86 HIS A N 1
ATOM 627 C CA . HIS A 1 86 ? 17.023 0.889 -35.451 1.00 89.81 86 HIS A CA 1
ATOM 628 C C . HIS A 1 86 ? 18.311 0.130 -35.098 1.00 89.81 86 HIS A C 1
ATOM 630 O O . HIS A 1 86 ? 18.911 -0.453 -35.998 1.00 89.81 86 HIS A O 1
ATOM 636 N N . CYS A 1 87 ? 18.744 0.108 -33.831 1.00 86.94 87 CYS A N 1
ATOM 637 C CA . CYS A 1 87 ? 19.918 -0.669 -33.416 1.00 86.94 87 CYS A CA 1
ATOM 638 C C . CYS A 1 87 ? 19.616 -2.152 -33.166 1.00 86.94 87 CYS A C 1
ATOM 640 O O . CYS A 1 87 ? 20.538 -2.963 -33.185 1.00 86.94 87 CYS A O 1
ATOM 642 N N . GLY A 1 88 ? 18.348 -2.514 -32.931 1.00 83.25 88 GLY A N 1
ATOM 643 C CA . GLY A 1 88 ? 17.986 -3.867 -32.501 1.00 83.25 88 GLY A CA 1
ATOM 644 C C . GLY A 1 88 ? 18.695 -4.245 -31.198 1.00 83.25 88 GLY A C 1
ATOM 645 O O . GLY A 1 88 ? 18.922 -3.382 -30.351 1.00 83.25 88 GLY A O 1
ATOM 646 N N . ASP A 1 89 ? 19.098 -5.511 -31.085 1.00 83.62 89 ASP A N 1
ATOM 647 C CA . ASP A 1 89 ? 19.749 -6.071 -29.891 1.00 83.62 89 ASP A CA 1
ATOM 648 C C . ASP A 1 89 ? 21.290 -5.950 -29.940 1.00 83.62 89 ASP A C 1
ATOM 650 O O . ASP A 1 89 ? 21.998 -6.787 -29.378 1.00 83.62 89 ASP A O 1
ATOM 654 N N . ASP A 1 90 ? 21.844 -4.965 -30.662 1.00 87.19 90 ASP A N 1
ATOM 655 C CA . ASP A 1 90 ? 23.298 -4.825 -30.819 1.00 87.19 90 ASP A CA 1
ATOM 656 C C . ASP A 1 90 ? 23.975 -4.393 -29.497 1.00 87.19 90 ASP A C 1
ATOM 658 O O . ASP A 1 90 ? 23.836 -3.235 -29.071 1.00 87.19 90 ASP A O 1
ATOM 662 N N . PRO A 1 91 ? 24.773 -5.269 -28.850 1.00 84.75 91 PRO A N 1
ATOM 663 C CA . PRO A 1 91 ? 25.434 -4.939 -27.591 1.00 84.75 91 PRO A CA 1
ATOM 664 C C . PRO A 1 91 ? 26.482 -3.829 -27.750 1.00 84.75 91 PRO A C 1
ATOM 666 O O . PRO A 1 91 ? 26.777 -3.134 -26.781 1.00 84.75 91 PRO A O 1
ATOM 669 N N . GLN A 1 92 ? 27.021 -3.605 -28.957 1.00 85.88 92 GLN A N 1
ATOM 670 C CA . GLN A 1 92 ? 27.966 -2.509 -29.216 1.00 85.88 92 GLN A CA 1
ATOM 671 C C . GLN A 1 92 ? 27.303 -1.128 -29.150 1.00 85.88 92 GLN A C 1
ATOM 673 O O . GLN A 1 92 ? 27.999 -0.117 -29.084 1.00 85.88 92 GLN A O 1
ATOM 678 N N . VAL A 1 93 ? 25.969 -1.072 -29.157 1.00 87.00 93 VAL A N 1
ATOM 679 C CA . VAL A 1 93 ? 25.190 0.159 -28.985 1.00 87.00 93 VAL A CA 1
ATOM 680 C C . VAL A 1 93 ? 24.559 0.204 -27.594 1.00 87.00 93 VAL A C 1
ATOM 682 O O . VAL A 1 93 ? 24.647 1.231 -26.917 1.00 87.00 93 VAL A O 1
ATOM 685 N N . LEU A 1 94 ? 23.946 -0.902 -27.161 1.00 89.88 94 LEU A N 1
ATOM 686 C CA . LEU A 1 94 ? 23.163 -0.987 -25.922 1.00 89.88 94 LEU A CA 1
ATOM 687 C C . LEU A 1 94 ? 24.013 -1.053 -24.652 1.00 89.88 94 LEU A C 1
ATOM 689 O O . LEU A 1 94 ? 23.609 -0.503 -23.626 1.00 89.88 94 LEU A O 1
ATOM 693 N N . ASP A 1 95 ? 25.187 -1.680 -24.736 1.00 89.62 95 ASP A N 1
ATOM 694 C CA . ASP A 1 95 ? 26.090 -1.918 -23.606 1.00 89.62 95 ASP A CA 1
ATOM 695 C C . ASP A 1 95 ? 27.430 -1.188 -23.765 1.00 89.62 95 ASP A C 1
ATOM 697 O O . ASP A 1 95 ? 28.371 -1.430 -23.008 1.00 89.62 95 ASP A O 1
ATOM 701 N N . ALA A 1 96 ? 27.528 -0.278 -24.740 1.00 88.62 96 ALA A N 1
ATOM 702 C CA . ALA A 1 96 ? 28.700 0.570 -24.901 1.00 88.62 96 ALA A CA 1
ATOM 703 C C . ALA A 1 96 ? 28.974 1.343 -23.608 1.00 88.62 96 ALA A C 1
ATOM 705 O O . ALA A 1 96 ? 28.069 1.950 -23.046 1.00 88.62 96 ALA A O 1
ATOM 706 N N . SER A 1 97 ? 30.228 1.362 -23.171 1.00 87.62 97 SER A N 1
ATOM 707 C CA . SER A 1 97 ? 30.651 2.145 -22.013 1.00 87.62 97 SER A CA 1
ATOM 708 C C . SER A 1 97 ? 31.276 3.456 -22.471 1.00 87.62 97 SER A C 1
ATOM 710 O O . SER A 1 97 ? 32.201 3.455 -23.286 1.00 87.62 97 SER A O 1
ATOM 712 N N . ASP A 1 98 ? 30.804 4.578 -21.930 1.00 87.56 98 ASP A N 1
ATOM 713 C CA . ASP A 1 98 ? 31.477 5.863 -22.123 1.00 87.56 98 ASP A CA 1
ATOM 714 C C . ASP A 1 98 ? 32.811 5.940 -21.345 1.00 87.56 98 ASP A C 1
ATOM 716 O O . ASP A 1 98 ? 33.202 5.017 -20.629 1.00 87.56 98 ASP A O 1
ATOM 720 N N . ARG A 1 99 ? 33.549 7.057 -21.445 1.00 85.94 99 ARG A N 1
ATOM 721 C CA . ARG A 1 99 ? 34.850 7.218 -20.749 1.00 85.94 99 ARG A CA 1
ATOM 722 C C . ARG A 1 99 ? 34.765 7.162 -19.222 1.00 85.94 99 ARG A C 1
ATOM 724 O O . ARG A 1 99 ? 35.802 7.089 -18.558 1.00 85.94 99 ARG A O 1
ATOM 731 N N . GLN A 1 100 ? 33.567 7.277 -18.662 1.00 79.12 100 GLN A N 1
ATOM 732 C CA . GLN A 1 100 ? 33.312 7.155 -17.232 1.00 79.12 100 GLN A CA 1
ATOM 733 C C . GLN A 1 100 ? 32.842 5.740 -16.851 1.00 79.12 100 GLN A C 1
ATOM 735 O O . GLN A 1 100 ? 32.681 5.472 -15.662 1.00 79.12 100 GLN A O 1
ATOM 740 N N . GLY A 1 101 ? 32.680 4.836 -17.822 1.00 82.69 101 GLY A N 1
ATOM 741 C CA . GLY A 1 101 ? 32.214 3.469 -17.604 1.00 82.69 101 GLY A CA 1
ATOM 742 C C . GLY A 1 101 ? 30.695 3.347 -17.511 1.00 82.69 101 GLY A C 1
ATOM 743 O O . GLY A 1 101 ? 30.201 2.333 -17.021 1.00 82.69 101 GLY A O 1
ATOM 744 N N . TYR A 1 102 ? 29.941 4.376 -17.916 1.00 85.12 102 TYR A N 1
ATOM 745 C CA . TYR A 1 102 ? 28.481 4.304 -17.934 1.00 85.12 102 TYR A CA 1
ATOM 746 C C . TYR A 1 102 ? 27.998 3.639 -19.204 1.00 85.12 102 TYR A C 1
ATOM 748 O O . TYR A 1 102 ? 28.395 4.055 -20.287 1.00 85.12 102 TYR A O 1
ATOM 756 N N . THR A 1 103 ? 27.070 2.697 -19.051 1.00 90.50 103 THR A N 1
ATOM 757 C CA . THR A 1 103 ? 26.224 2.238 -20.152 1.00 90.50 103 THR A CA 1
ATOM 758 C C . THR A 1 103 ? 25.032 3.186 -20.350 1.00 90.50 103 THR A C 1
ATOM 760 O O . THR A 1 103 ? 24.654 3.913 -19.414 1.00 90.50 103 THR A O 1
ATOM 763 N N . PRO A 1 104 ? 24.358 3.154 -21.515 1.00 92.12 104 PRO A N 1
ATOM 764 C CA . PRO A 1 104 ? 23.112 3.880 -21.749 1.00 92.12 104 PRO A CA 1
ATOM 765 C C . PRO A 1 104 ? 22.071 3.658 -20.643 1.00 92.12 104 PRO A C 1
ATOM 767 O O . PRO A 1 104 ? 21.466 4.611 -20.148 1.00 92.12 104 PRO A O 1
ATOM 770 N N . LEU A 1 105 ? 21.916 2.414 -20.174 1.00 91.56 105 LEU A N 1
ATOM 771 C CA . LEU A 1 105 ? 20.986 2.079 -19.093 1.00 91.56 105 LEU A CA 1
ATOM 772 C C . LEU A 1 105 ? 21.374 2.726 -17.760 1.00 91.56 105 LEU A C 1
ATOM 774 O O . LEU A 1 105 ? 20.504 3.210 -17.037 1.00 91.56 105 LEU A O 1
ATOM 778 N N . MET A 1 106 ? 22.668 2.787 -17.435 1.00 88.56 106 MET A N 1
ATOM 779 C CA . MET A 1 106 ? 23.126 3.467 -16.223 1.00 88.56 106 MET A CA 1
ATOM 780 C C . MET A 1 106 ? 22.908 4.985 -16.305 1.00 88.56 106 MET A C 1
ATOM 782 O O . MET A 1 106 ? 22.551 5.593 -15.297 1.00 88.56 106 MET A O 1
ATOM 786 N N . ARG A 1 107 ? 23.060 5.599 -17.489 1.00 89.50 107 ARG A N 1
ATOM 787 C CA . ARG A 1 107 ? 22.713 7.016 -17.705 1.00 89.50 107 ARG A CA 1
ATOM 788 C C . ARG A 1 107 ? 21.221 7.266 -17.512 1.00 89.50 107 ARG A C 1
ATOM 790 O O . ARG A 1 107 ? 20.859 8.188 -16.789 1.00 89.50 107 ARG A O 1
ATOM 797 N N . ALA A 1 108 ? 20.364 6.426 -18.091 1.00 91.19 108 ALA A N 1
ATOM 798 C CA . ALA A 1 108 ? 18.917 6.536 -17.915 1.00 91.19 108 ALA A CA 1
ATOM 799 C C . ALA A 1 108 ? 18.508 6.375 -16.438 1.00 91.19 108 ALA A C 1
ATOM 801 O O . ALA A 1 108 ? 17.664 7.126 -15.951 1.00 91.19 108 ALA A O 1
ATOM 802 N N . ALA A 1 109 ? 19.160 5.463 -15.707 1.00 89.50 109 ALA A N 1
ATOM 803 C CA . ALA A 1 109 ? 18.949 5.275 -14.274 1.00 89.50 109 ALA A CA 1
ATOM 804 C C . ALA A 1 109 ? 19.425 6.471 -13.434 1.00 89.50 109 ALA A C 1
ATOM 806 O O . ALA A 1 109 ? 18.735 6.864 -12.500 1.00 89.50 109 ALA A O 1
ATOM 807 N N . ALA A 1 110 ? 20.560 7.087 -13.774 1.00 87.19 110 ALA A N 1
ATOM 808 C CA . ALA A 1 110 ? 21.035 8.300 -13.103 1.00 87.19 110 ALA A CA 1
ATOM 809 C C . ALA A 1 110 ? 20.095 9.504 -13.305 1.00 87.19 110 ALA A C 1
ATOM 811 O O . ALA A 1 110 ? 20.074 10.407 -12.474 1.00 87.19 110 ALA A O 1
ATOM 812 N N . LEU A 1 111 ? 19.314 9.503 -14.389 1.00 88.50 111 LEU A N 1
ATOM 813 C CA . LEU A 1 111 ? 18.276 10.495 -14.682 1.00 88.50 111 LEU A CA 1
ATOM 814 C C . LEU A 1 111 ? 16.882 10.089 -14.167 1.00 88.50 111 LEU A C 1
ATOM 816 O O . LEU A 1 111 ? 15.912 10.789 -14.446 1.00 88.50 111 LEU A O 1
ATOM 820 N N . GLU A 1 112 ? 16.763 8.950 -13.471 1.00 89.38 112 GLU A N 1
ATOM 821 C CA . GLU A 1 112 ? 15.496 8.388 -12.968 1.00 89.38 112 GLU A CA 1
ATOM 822 C C . GLU A 1 112 ? 14.413 8.215 -14.058 1.00 89.38 112 GLU A C 1
ATOM 824 O O . GLU A 1 112 ? 13.202 8.242 -13.808 1.00 89.38 112 GLU A O 1
ATOM 829 N N . ASN A 1 113 ? 14.848 8.010 -15.304 1.00 91.06 113 ASN A N 1
ATOM 830 C CA . ASN A 1 113 ? 13.974 7.915 -16.467 1.00 91.06 113 ASN A CA 1
ATOM 831 C C . ASN A 1 113 ? 13.528 6.466 -16.711 1.00 91.06 113 ASN A C 1
ATOM 833 O O . ASN A 1 113 ? 14.050 5.772 -17.585 1.00 91.06 113 ASN A O 1
ATOM 837 N N . VAL A 1 114 ? 12.555 6.014 -15.916 1.00 91.19 114 VAL A N 1
ATOM 838 C CA . VAL A 1 114 ? 12.041 4.632 -15.934 1.00 91.19 114 VAL A CA 1
ATOM 839 C C . VAL A 1 114 ? 11.534 4.201 -17.313 1.00 91.19 114 VAL A C 1
ATOM 841 O O . VAL A 1 114 ? 11.845 3.089 -17.733 1.00 91.19 114 VAL A O 1
ATOM 844 N N . ASP A 1 115 ? 10.839 5.071 -18.048 1.00 91.62 115 ASP A N 1
ATOM 845 C CA . ASP A 1 115 ? 10.300 4.743 -19.378 1.00 91.62 115 ASP A CA 1
ATOM 846 C C . ASP A 1 115 ? 11.423 4.366 -20.355 1.00 91.62 115 ASP A C 1
ATOM 848 O O . ASP A 1 115 ? 11.327 3.398 -21.115 1.00 91.62 115 ASP A O 1
ATOM 852 N N . LEU A 1 116 ? 12.526 5.117 -20.309 1.00 92.25 116 LEU A N 1
ATOM 853 C CA . LEU A 1 116 ? 13.686 4.870 -21.154 1.00 92.25 116 LEU A CA 1
ATOM 854 C C . LEU A 1 116 ? 14.501 3.670 -20.671 1.00 92.25 116 LEU A C 1
ATOM 856 O O . LEU A 1 116 ? 14.987 2.894 -21.491 1.00 92.25 116 LEU A O 1
ATOM 860 N N . MET A 1 117 ? 14.595 3.461 -19.355 1.00 92.94 117 MET A N 1
ATOM 861 C CA . MET A 1 117 ? 15.186 2.241 -18.805 1.00 92.94 117 MET A CA 1
ATOM 862 C C . MET A 1 117 ? 14.414 0.992 -19.257 1.00 92.94 117 MET A C 1
ATOM 864 O O . MET A 1 117 ? 15.032 0.015 -19.667 1.00 92.94 117 MET A O 1
ATOM 868 N N . GLN A 1 118 ? 13.077 1.018 -19.247 1.00 92.06 118 GLN A N 1
ATOM 869 C CA . GLN A 1 118 ? 12.257 -0.088 -19.751 1.00 92.06 118 GLN A CA 1
ATOM 870 C C . GLN A 1 118 ? 12.462 -0.316 -21.249 1.00 92.06 118 GLN A C 1
ATOM 872 O O . GLN A 1 118 ? 12.532 -1.465 -21.677 1.00 92.06 118 GLN A O 1
ATOM 877 N N . ALA A 1 119 ? 12.563 0.753 -22.047 1.00 91.88 119 ALA A N 1
ATOM 878 C CA . ALA A 1 119 ? 12.844 0.641 -23.477 1.00 91.88 119 ALA A CA 1
ATOM 879 C C . ALA A 1 119 ? 14.207 -0.022 -23.738 1.00 91.88 119 ALA A C 1
ATOM 881 O O . ALA A 1 119 ? 14.297 -0.918 -24.571 1.00 91.88 119 ALA A O 1
ATOM 882 N N . LEU A 1 120 ? 15.237 0.356 -22.975 1.00 92.06 120 LEU A N 1
ATOM 883 C CA . LEU A 1 120 ? 16.573 -0.243 -23.046 1.00 92.06 120 LEU A CA 1
ATOM 884 C C . LEU A 1 120 ? 16.567 -1.722 -22.641 1.00 92.06 120 LEU A C 1
ATOM 886 O O . LEU A 1 120 ? 17.131 -2.550 -23.349 1.00 92.06 120 LEU A O 1
ATOM 890 N N . VAL A 1 121 ? 15.887 -2.077 -21.545 1.00 91.69 121 VAL A N 1
ATOM 891 C CA . VAL A 1 121 ? 15.765 -3.480 -21.106 1.00 91.69 121 VAL A CA 1
ATOM 892 C C . VAL A 1 121 ? 14.997 -4.319 -22.134 1.00 91.69 121 VAL A C 1
ATOM 894 O O . VAL A 1 121 ? 15.382 -5.453 -22.406 1.00 91.69 121 VAL A O 1
ATOM 897 N N . LYS A 1 122 ? 13.948 -3.766 -22.759 1.00 90.94 122 LYS A N 1
ATOM 898 C CA . LYS A 1 122 ? 13.198 -4.435 -23.839 1.00 90.94 122 LYS A CA 1
ATOM 899 C C . LYS A 1 122 ? 14.021 -4.626 -25.111 1.00 90.94 122 LYS A C 1
ATOM 901 O O . LYS A 1 122 ? 13.807 -5.619 -25.794 1.00 90.94 122 LYS A O 1
ATOM 906 N N . ALA A 1 123 ? 14.934 -3.702 -25.405 1.00 89.00 123 ALA A N 1
ATOM 907 C CA . ALA A 1 123 ? 15.888 -3.817 -26.505 1.00 89.00 123 ALA A CA 1
ATOM 908 C C . ALA A 1 123 ? 17.045 -4.790 -26.200 1.00 89.00 123 ALA A C 1
ATOM 910 O O . ALA A 1 123 ? 17.916 -4.968 -27.033 1.00 89.00 123 ALA A O 1
ATOM 911 N N . GLY A 1 124 ? 17.089 -5.409 -25.012 1.00 88.62 124 GLY A N 1
ATOM 912 C CA . GLY A 1 124 ? 18.102 -6.410 -24.672 1.00 88.62 124 GLY A CA 1
ATOM 913 C C . GLY A 1 124 ? 19.350 -5.866 -23.972 1.00 88.62 124 GLY A C 1
ATOM 914 O O . GLY A 1 124 ? 20.343 -6.586 -23.892 1.00 88.62 124 GLY A O 1
ATOM 915 N N . ALA A 1 125 ? 19.313 -4.640 -23.432 1.00 88.44 125 ALA A N 1
ATOM 916 C CA . ALA A 1 125 ? 20.421 -4.096 -22.642 1.00 88.44 125 ALA A CA 1
ATOM 917 C C . ALA A 1 125 ? 20.790 -5.029 -21.476 1.00 88.44 125 ALA A C 1
ATOM 919 O O . ALA A 1 125 ? 19.921 -5.492 -20.724 1.00 88.44 125 ALA A O 1
ATOM 920 N N . SER A 1 126 ? 22.084 -5.299 -21.316 1.00 85.44 126 SER A N 1
ATOM 921 C CA . SER A 1 126 ? 22.578 -6.287 -20.368 1.00 85.44 126 SER A CA 1
ATOM 922 C C . SER A 1 126 ? 23.012 -5.664 -19.041 1.00 85.44 126 SER A C 1
ATOM 924 O O . SER A 1 126 ? 23.019 -4.445 -18.831 1.00 85.44 126 SER A O 1
ATOM 926 N N . ARG A 1 127 ? 23.312 -6.531 -18.064 1.00 80.06 127 ARG A N 1
ATOM 927 C CA . ARG A 1 127 ? 23.692 -6.090 -16.720 1.00 80.06 127 ARG A CA 1
ATOM 928 C C . ARG A 1 127 ? 25.016 -5.326 -16.794 1.00 80.06 127 ARG A C 1
ATOM 930 O O . ARG A 1 127 ? 26.001 -5.912 -17.242 1.00 80.06 127 ARG A O 1
ATOM 937 N N . PRO A 1 128 ? 25.086 -4.086 -16.273 1.00 70.81 128 PRO A N 1
ATOM 938 C CA . PRO A 1 128 ? 26.314 -3.308 -16.326 1.00 70.81 128 PRO A CA 1
ATOM 939 C C . PRO A 1 128 ? 27.456 -4.043 -15.620 1.00 70.81 128 PRO A C 1
ATOM 941 O O . PRO A 1 128 ? 27.312 -4.534 -14.492 1.00 70.81 128 PRO A O 1
ATOM 944 N N . ASN A 1 129 ? 28.590 -4.153 -16.310 1.00 66.25 129 ASN A N 1
ATOM 945 C CA . ASN A 1 129 ? 29.715 -4.956 -15.865 1.00 66.25 129 ASN A CA 1
ATOM 946 C C . ASN A 1 129 ? 30.591 -4.148 -14.898 1.00 66.25 129 ASN A C 1
ATOM 948 O O . ASN A 1 129 ? 31.064 -3.057 -15.198 1.00 66.25 129 ASN A O 1
ATOM 952 N N . ARG A 1 130 ? 30.837 -4.689 -13.701 1.00 55.44 130 ARG A N 1
ATOM 953 C CA . ARG A 1 130 ? 31.489 -3.953 -12.599 1.00 55.44 130 ARG A CA 1
ATOM 954 C C . ARG A 1 130 ? 32.962 -3.603 -12.871 1.00 55.44 130 ARG A C 1
ATOM 956 O O . ARG A 1 130 ? 33.522 -2.795 -12.143 1.00 55.44 130 ARG A O 1
ATOM 963 N N . LYS A 1 131 ? 33.588 -4.232 -13.873 1.00 55.81 131 LYS A N 1
ATOM 964 C CA . LYS A 1 131 ? 34.996 -4.011 -14.250 1.00 55.81 131 LYS A CA 1
ATOM 965 C C . LYS A 1 131 ? 35.221 -2.729 -15.055 1.00 55.81 131 LYS A C 1
ATOM 967 O O . LYS A 1 131 ? 36.351 -2.259 -15.093 1.00 55.81 131 LYS A O 1
ATOM 972 N N . ASP A 1 132 ? 34.169 -2.176 -15.653 1.00 52.56 132 ASP A N 1
ATOM 973 C CA . ASP A 1 132 ? 34.261 -0.977 -16.496 1.00 52.56 132 ASP A CA 1
ATOM 974 C C . ASP A 1 132 ? 34.107 0.316 -15.685 1.00 52.56 132 ASP A C 1
ATOM 976 O O . ASP A 1 132 ? 34.332 1.415 -16.187 1.00 52.56 132 ASP A O 1
ATOM 980 N N . VAL A 1 133 ? 33.753 0.188 -14.405 1.00 56.91 133 VAL A N 1
ATOM 981 C CA . VAL A 1 133 ? 33.424 1.307 -13.533 1.00 56.91 133 VAL A CA 1
ATOM 982 C C . VAL A 1 133 ? 34.605 1.616 -12.611 1.00 56.91 133 VAL A C 1
ATOM 984 O O . VAL A 1 133 ? 35.135 0.720 -11.957 1.00 56.91 133 VAL A O 1
ATOM 987 N N . ARG A 1 134 ? 35.033 2.885 -12.562 1.00 63.19 134 ARG A N 1
ATOM 988 C CA . ARG A 1 134 ? 36.158 3.350 -11.724 1.00 63.19 134 ARG A CA 1
ATOM 989 C C . ARG A 1 134 ? 35.968 2.962 -10.247 1.00 63.19 134 ARG A C 1
ATOM 991 O O . ARG A 1 134 ? 34.845 2.970 -9.747 1.00 63.19 134 ARG A O 1
ATOM 998 N N . ASP A 1 135 ? 37.071 2.692 -9.540 1.00 58.78 135 ASP A N 1
ATOM 999 C CA . ASP A 1 135 ? 37.070 2.200 -8.147 1.00 58.78 135 ASP A CA 1
ATOM 1000 C C . ASP A 1 135 ? 36.322 3.117 -7.150 1.00 58.78 135 ASP A C 1
ATOM 1002 O O . ASP A 1 135 ? 35.766 2.644 -6.155 1.00 58.78 135 ASP A O 1
ATOM 1006 N N . GLU A 1 136 ? 36.233 4.421 -7.431 1.00 63.59 136 GLU A N 1
ATOM 1007 C CA . GLU A 1 136 ? 35.513 5.406 -6.614 1.00 63.59 136 GLU A CA 1
ATOM 1008 C C . GLU A 1 136 ? 34.195 5.847 -7.265 1.00 63.59 136 GLU A C 1
ATOM 1010 O O . GLU A 1 136 ? 34.094 6.909 -7.872 1.00 63.59 136 GLU A O 1
ATOM 1015 N N . LEU A 1 137 ? 33.154 5.029 -7.104 1.00 67.81 137 LEU A N 1
ATOM 1016 C CA . LEU A 1 137 ? 31.780 5.420 -7.427 1.00 67.81 137 LEU A CA 1
ATOM 1017 C C . LEU A 1 137 ? 31.162 6.275 -6.315 1.00 67.81 137 LEU A C 1
ATOM 1019 O O . LEU A 1 137 ? 31.140 5.868 -5.141 1.00 67.81 137 LEU A O 1
ATOM 1023 N N . SER A 1 138 ? 30.560 7.400 -6.692 1.00 74.81 138 SER A N 1
ATOM 1024 C CA . SER A 1 138 ? 29.695 8.195 -5.821 1.00 74.81 138 SER A CA 1
ATOM 1025 C C . SER A 1 138 ? 28.435 7.415 -5.411 1.00 74.81 138 SER A C 1
ATOM 1027 O O . SER A 1 138 ? 28.087 6.367 -5.965 1.00 74.81 138 SER A O 1
ATOM 1029 N N . SER A 1 139 ? 27.730 7.913 -4.394 1.00 73.69 139 SER A N 1
ATOM 1030 C CA . SER A 1 139 ? 26.490 7.299 -3.901 1.00 73.69 139 SER A CA 1
ATOM 1031 C C . SER A 1 139 ? 25.390 7.239 -4.968 1.00 73.69 139 SER A C 1
ATOM 1033 O O . SER A 1 139 ? 24.707 6.221 -5.069 1.00 73.69 139 SER A O 1
ATOM 1035 N N . MET A 1 140 ? 25.254 8.287 -5.788 1.00 70.31 140 MET A N 1
ATOM 1036 C CA . MET A 1 140 ? 24.259 8.363 -6.867 1.00 70.31 140 MET A CA 1
ATOM 1037 C C . MET A 1 140 ? 24.515 7.312 -7.946 1.00 70.31 140 MET A C 1
ATOM 1039 O O . MET A 1 140 ? 23.601 6.645 -8.422 1.00 70.31 140 MET A O 1
ATOM 1043 N N . GLU A 1 141 ? 25.780 7.095 -8.276 1.00 75.00 141 GLU A N 1
ATOM 1044 C CA . GLU A 1 141 ? 26.185 6.156 -9.316 1.00 75.00 141 GLU A CA 1
ATOM 1045 C C . GLU A 1 141 ? 26.003 4.703 -8.858 1.00 75.00 141 GLU A C 1
ATOM 1047 O O . GLU A 1 141 ? 25.486 3.863 -9.597 1.00 75.00 141 GLU A O 1
ATOM 1052 N N . LYS A 1 142 ? 26.314 4.413 -7.586 1.00 79.31 142 LYS A N 1
ATOM 1053 C CA . LYS A 1 142 ? 25.982 3.123 -6.958 1.00 79.31 142 LYS A CA 1
ATOM 1054 C C . LYS A 1 142 ? 24.478 2.857 -6.978 1.00 79.31 142 LYS A C 1
ATOM 1056 O O . LYS A 1 142 ? 24.074 1.717 -7.200 1.00 79.31 142 LYS A O 1
ATOM 1061 N N . GLN A 1 143 ? 23.659 3.884 -6.748 1.00 81.06 143 GLN A N 1
ATOM 1062 C CA . GLN A 1 143 ? 22.204 3.763 -6.794 1.00 81.06 143 GLN A CA 1
ATOM 1063 C C . GLN A 1 143 ? 21.708 3.478 -8.217 1.00 81.06 143 GLN A C 1
ATOM 1065 O O . GLN A 1 143 ? 20.918 2.554 -8.396 1.00 81.06 143 GLN A O 1
ATOM 1070 N N . ALA A 1 144 ? 22.216 4.191 -9.224 1.00 81.75 144 ALA A N 1
ATOM 1071 C CA . ALA A 1 144 ? 21.861 3.979 -10.627 1.00 81.75 144 ALA A CA 1
ATOM 1072 C C . ALA A 1 144 ? 22.206 2.558 -11.112 1.00 81.75 144 ALA A C 1
ATOM 1074 O O . ALA A 1 144 ? 21.390 1.923 -11.777 1.00 81.75 144 ALA A O 1
ATOM 1075 N N . ILE A 1 145 ? 23.369 2.019 -10.719 1.00 83.69 145 ILE A N 1
ATOM 1076 C CA . ILE A 1 145 ? 23.782 0.636 -11.034 1.00 83.69 145 ILE A CA 1
ATOM 1077 C C . ILE A 1 145 ? 22.856 -0.393 -10.386 1.00 83.69 145 ILE A C 1
ATOM 1079 O O . ILE A 1 145 ? 22.484 -1.388 -11.005 1.00 83.69 145 ILE A O 1
ATOM 1083 N N . LYS A 1 146 ? 22.499 -0.190 -9.115 1.00 87.06 146 LYS A N 1
ATOM 1084 C CA . LYS A 1 146 ? 21.568 -1.101 -8.446 1.00 87.06 146 LYS A CA 1
ATOM 1085 C C . LYS A 1 146 ? 20.192 -1.041 -9.104 1.00 87.06 146 LYS A C 1
ATOM 1087 O O . LYS A 1 146 ? 19.590 -2.078 -9.342 1.00 87.06 146 LYS A O 1
ATOM 1092 N N . MET A 1 147 ? 19.717 0.156 -9.430 1.00 85.75 147 MET A N 1
ATOM 1093 C CA . MET A 1 147 ? 18.404 0.363 -10.036 1.00 85.75 147 MET A CA 1
ATOM 1094 C C . MET A 1 147 ? 18.306 -0.238 -11.443 1.00 85.75 147 MET A C 1
ATOM 1096 O O . MET A 1 147 ? 17.301 -0.867 -11.766 1.00 85.75 147 MET A O 1
ATOM 1100 N N . SER A 1 148 ? 19.359 -0.120 -12.258 1.00 87.12 148 SER A N 1
ATOM 1101 C CA . SER A 1 148 ? 19.430 -0.794 -13.558 1.00 87.12 148 SER A CA 1
ATOM 1102 C C . SER A 1 148 ? 19.472 -2.316 -13.420 1.00 87.12 148 SER A C 1
ATOM 1104 O O . SER A 1 148 ? 18.776 -3.007 -14.160 1.00 87.12 148 SER A O 1
ATOM 1106 N N . ALA A 1 149 ? 20.211 -2.847 -12.439 1.00 88.25 149 ALA A N 1
ATOM 1107 C CA . ALA A 1 149 ? 20.234 -4.282 -12.162 1.00 88.25 149 ALA A CA 1
ATOM 1108 C C . ALA A 1 149 ? 18.850 -4.822 -11.762 1.00 88.25 149 ALA A C 1
ATOM 1110 O O . ALA A 1 149 ? 18.441 -5.852 -12.292 1.00 88.25 149 ALA A O 1
ATOM 1111 N N . VAL A 1 150 ? 18.118 -4.106 -10.898 1.00 89.56 150 VAL A N 1
ATOM 1112 C CA . VAL A 1 150 ? 16.747 -4.474 -10.499 1.00 89.56 150 VAL A CA 1
ATOM 1113 C C . VAL A 1 150 ? 15.817 -4.521 -11.709 1.00 89.56 150 VAL A C 1
ATOM 1115 O O . VAL A 1 150 ? 15.071 -5.483 -11.869 1.00 89.56 150 VAL A O 1
ATOM 1118 N N . LEU A 1 151 ? 15.871 -3.519 -12.593 1.00 90.25 151 LEU A N 1
ATOM 1119 C CA . LEU A 1 151 ? 14.971 -3.481 -13.746 1.00 90.25 151 LEU A CA 1
ATOM 1120 C C . LEU A 1 151 ? 15.283 -4.578 -14.778 1.00 90.25 151 LEU A C 1
ATOM 1122 O O . LEU A 1 151 ? 14.363 -5.106 -15.402 1.00 90.25 151 LEU A O 1
ATOM 1126 N N . ILE A 1 152 ? 16.557 -4.951 -14.935 1.00 89.19 152 ILE A N 1
ATOM 1127 C CA . ILE A 1 152 ? 16.965 -6.094 -15.768 1.00 89.19 152 ILE A CA 1
ATOM 1128 C C . ILE A 1 152 ? 16.455 -7.407 -15.175 1.00 89.19 152 ILE A C 1
ATOM 1130 O O . ILE A 1 152 ? 15.890 -8.224 -15.899 1.00 89.19 152 ILE A O 1
ATOM 1134 N N . GLU A 1 153 ? 16.636 -7.618 -13.870 1.00 89.88 153 GLU A N 1
ATOM 1135 C CA . GLU A 1 153 ? 16.165 -8.826 -13.183 1.00 89.88 153 GLU A CA 1
ATOM 1136 C C . GLU A 1 153 ? 14.641 -8.966 -13.282 1.00 89.88 153 GLU A C 1
ATOM 1138 O O . GLU A 1 153 ? 14.123 -10.045 -13.572 1.00 89.88 153 GLU A O 1
ATOM 1143 N N . ALA A 1 154 ? 13.936 -7.841 -13.174 1.00 90.31 154 ALA A N 1
ATOM 1144 C CA . ALA A 1 154 ? 12.501 -7.735 -13.387 1.00 90.31 154 ALA A CA 1
ATOM 1145 C C . ALA A 1 154 ? 12.069 -7.804 -14.865 1.00 90.31 154 ALA A C 1
ATOM 1147 O O . ALA A 1 154 ? 10.877 -7.729 -15.155 1.00 90.31 154 ALA A O 1
ATOM 1148 N N . LYS A 1 155 ? 13.003 -7.914 -15.822 1.00 88.75 155 LYS A N 1
ATOM 1149 C CA . LYS A 1 155 ? 12.735 -7.913 -17.275 1.00 88.75 155 LYS A CA 1
ATOM 1150 C C . LYS A 1 155 ? 11.891 -6.717 -17.742 1.00 88.75 155 LYS A C 1
ATOM 1152 O O . LYS A 1 155 ? 11.090 -6.828 -18.668 1.00 88.75 155 LYS A O 1
ATOM 1157 N N . GLY A 1 156 ? 12.057 -5.568 -17.090 1.00 86.25 156 GLY A N 1
ATOM 1158 C CA . GLY A 1 156 ? 11.306 -4.347 -17.378 1.00 86.25 156 GLY A CA 1
ATOM 1159 C C . GLY A 1 156 ? 9.888 -4.292 -16.794 1.00 86.25 156 GLY A C 1
ATOM 1160 O O . GLY A 1 156 ? 9.203 -3.293 -17.019 1.00 86.25 156 GLY A O 1
ATOM 1161 N N . ASP A 1 157 ? 9.442 -5.306 -16.047 1.00 91.62 157 ASP A N 1
ATOM 1162 C CA . ASP A 1 157 ? 8.175 -5.279 -15.309 1.00 91.62 157 ASP A CA 1
ATOM 1163 C C . ASP A 1 157 ? 8.320 -4.435 -14.030 1.00 91.62 157 ASP A C 1
ATOM 1165 O O . ASP A 1 157 ? 9.155 -4.718 -13.171 1.00 91.62 157 ASP A O 1
ATOM 1169 N N . LEU A 1 158 ? 7.516 -3.376 -13.896 1.00 91.25 158 LEU A N 1
ATOM 1170 C CA . LEU A 1 158 ? 7.622 -2.455 -12.757 1.00 91.25 158 LEU A CA 1
ATOM 1171 C C . LEU A 1 158 ? 7.113 -3.054 -11.444 1.00 91.25 158 LEU A C 1
ATOM 1173 O O . LEU A 1 158 ? 7.602 -2.662 -10.388 1.00 91.25 158 LEU A O 1
ATOM 1177 N N . ASN A 1 159 ? 6.177 -4.003 -11.487 1.00 91.12 159 ASN A N 1
ATOM 1178 C CA . ASN A 1 159 ? 5.670 -4.669 -10.288 1.00 91.12 159 ASN A CA 1
ATOM 1179 C C . ASN A 1 159 ? 6.713 -5.640 -9.736 1.00 91.12 159 ASN A C 1
ATOM 1181 O O . ASN A 1 159 ? 6.992 -5.628 -8.538 1.00 91.12 159 ASN A O 1
ATOM 1185 N N . ALA A 1 160 ? 7.348 -6.422 -10.613 1.00 91.56 160 ALA A N 1
ATOM 1186 C CA . ALA A 1 160 ? 8.472 -7.269 -10.225 1.00 91.56 160 ALA A CA 1
ATOM 1187 C C . ALA A 1 160 ? 9.670 -6.425 -9.750 1.00 91.56 160 ALA A C 1
ATOM 1189 O O . ALA A 1 160 ? 10.304 -6.759 -8.751 1.00 91.56 160 ALA A O 1
ATOM 1190 N N . ALA A 1 161 ? 9.948 -5.294 -10.411 1.00 92.25 161 ALA A N 1
ATOM 1191 C CA . ALA A 1 161 ? 11.007 -4.373 -9.998 1.00 92.25 161 ALA A CA 1
ATOM 1192 C C . ALA A 1 161 ? 10.729 -3.745 -8.624 1.00 92.25 161 ALA A C 1
ATOM 1194 O O . ALA A 1 161 ? 11.643 -3.626 -7.808 1.00 92.25 161 ALA A O 1
ATOM 1195 N N . LEU A 1 162 ? 9.475 -3.374 -8.347 1.00 91.62 162 LEU A N 1
ATOM 1196 C CA . LEU A 1 162 ? 9.045 -2.885 -7.040 1.00 91.62 162 LEU A CA 1
ATOM 1197 C C . LEU A 1 162 ? 9.250 -3.954 -5.959 1.00 91.62 162 LEU A C 1
ATOM 1199 O O . LEU A 1 162 ? 9.804 -3.648 -4.906 1.00 91.62 162 LEU A O 1
ATOM 1203 N N . GLU A 1 163 ? 8.861 -5.200 -6.228 1.00 90.12 163 GLU A N 1
ATOM 1204 C CA . GLU A 1 163 ? 9.012 -6.322 -5.295 1.00 90.12 163 GLU A CA 1
ATOM 1205 C C . GLU A 1 163 ? 10.486 -6.564 -4.926 1.00 90.12 163 GLU A C 1
ATOM 1207 O O . GLU A 1 163 ? 10.827 -6.589 -3.740 1.00 90.12 163 GLU A O 1
ATOM 1212 N N . ILE A 1 164 ? 11.375 -6.619 -5.924 1.00 89.81 164 ILE A N 1
ATOM 1213 C CA . ILE A 1 164 ? 12.826 -6.764 -5.715 1.00 89.81 164 ILE A CA 1
ATOM 1214 C C . ILE A 1 164 ? 13.401 -5.547 -4.969 1.00 89.81 164 ILE A C 1
ATOM 1216 O O . ILE A 1 164 ? 14.205 -5.686 -4.045 1.00 89.81 164 ILE A O 1
ATOM 1220 N N . ALA A 1 165 ? 12.987 -4.328 -5.333 1.00 90.75 165 ALA A N 1
ATOM 1221 C CA . ALA A 1 165 ? 13.463 -3.113 -4.675 1.00 90.75 165 ALA A CA 1
ATOM 1222 C C . ALA A 1 165 ? 13.083 -3.081 -3.187 1.00 90.75 165 ALA A C 1
ATOM 1224 O O . ALA A 1 165 ? 13.899 -2.685 -2.352 1.00 90.75 165 ALA A O 1
ATOM 1225 N N . VAL A 1 166 ? 11.871 -3.522 -2.845 1.00 89.38 166 VAL A N 1
ATOM 1226 C CA . VAL A 1 166 ? 11.407 -3.624 -1.458 1.00 89.38 166 VAL A CA 1
ATOM 1227 C C . VAL A 1 166 ? 12.189 -4.700 -0.699 1.00 89.38 166 VAL A C 1
ATOM 1229 O O . VAL A 1 166 ? 12.652 -4.431 0.411 1.00 89.38 166 VAL A O 1
ATOM 1232 N N . SER A 1 167 ? 12.423 -5.880 -1.289 1.00 86.12 167 SER A N 1
ATOM 1233 C CA . SER A 1 167 ? 13.186 -6.951 -0.626 1.00 86.12 167 SER A CA 1
ATOM 1234 C C . SER A 1 167 ? 14.646 -6.571 -0.353 1.00 86.12 167 SER A C 1
ATOM 1236 O O . SER A 1 167 ? 15.204 -6.935 0.685 1.00 86.12 167 SER A O 1
ATOM 1238 N N . GLU A 1 168 ? 15.248 -5.786 -1.247 1.00 86.00 168 GLU A N 1
ATOM 1239 C CA . GLU A 1 168 ? 16.631 -5.301 -1.146 1.00 86.00 168 GLU A CA 1
ATOM 1240 C C . GLU A 1 168 ? 16.767 -3.991 -0.337 1.00 86.00 168 GLU A C 1
ATOM 1242 O O . GLU A 1 168 ? 17.863 -3.438 -0.225 1.00 86.00 168 GLU A O 1
ATOM 1247 N N . ASN A 1 169 ? 15.680 -3.487 0.271 1.00 86.69 169 ASN A N 1
ATOM 1248 C CA . ASN A 1 169 ? 15.624 -2.211 1.011 1.00 86.69 169 ASN A CA 1
ATOM 1249 C C . ASN A 1 169 ? 16.084 -0.994 0.179 1.00 86.69 169 ASN A C 1
ATOM 1251 O O . ASN A 1 169 ? 16.726 -0.065 0.678 1.00 86.69 169 ASN A O 1
ATOM 1255 N N . MET A 1 170 ? 15.771 -0.989 -1.116 1.00 87.94 170 MET A N 1
ATOM 1256 C CA . MET A 1 170 ? 16.064 0.107 -2.035 1.00 87.94 170 MET A CA 1
ATOM 1257 C C . MET A 1 170 ? 14.922 1.130 -2.056 1.00 87.94 170 MET A C 1
ATOM 1259 O O . MET A 1 170 ? 14.248 1.299 -3.072 1.00 87.94 170 MET A O 1
ATOM 1263 N N . ASN A 1 171 ? 14.729 1.848 -0.944 1.00 88.94 171 ASN A N 1
ATOM 1264 C CA . ASN A 1 171 ? 13.588 2.754 -0.736 1.00 88.94 171 ASN A CA 1
ATOM 1265 C C . ASN A 1 171 ? 13.374 3.743 -1.895 1.00 88.94 171 ASN A C 1
ATOM 1267 O O . ASN A 1 171 ? 12.261 3.866 -2.395 1.00 88.94 171 ASN A O 1
ATOM 1271 N N . ASN A 1 172 ? 14.439 4.396 -2.373 1.00 87.75 172 ASN A N 1
ATOM 1272 C CA . ASN A 1 172 ? 14.339 5.365 -3.471 1.00 87.75 172 ASN A CA 1
ATOM 1273 C C . ASN A 1 172 ? 13.872 4.713 -4.783 1.00 87.75 172 ASN A C 1
ATOM 1275 O O . ASN A 1 172 ? 13.067 5.297 -5.500 1.00 87.75 172 ASN A O 1
ATOM 1279 N N . ALA A 1 173 ? 14.341 3.497 -5.083 1.00 88.69 173 ALA A N 1
ATOM 1280 C CA . ALA A 1 173 ? 13.927 2.777 -6.286 1.00 88.69 173 ALA A CA 1
ATOM 1281 C C . ALA A 1 173 ? 12.472 2.300 -6.177 1.00 88.69 173 ALA A C 1
ATOM 1283 O O . ALA A 1 173 ? 11.713 2.454 -7.125 1.00 88.69 173 ALA A O 1
ATOM 1284 N N . ALA A 1 174 ? 12.060 1.797 -5.009 1.00 91.06 174 ALA A N 1
ATOM 1285 C CA . ALA A 1 174 ? 10.676 1.400 -4.761 1.00 91.06 174 ALA A CA 1
ATOM 1286 C C . ALA A 1 174 ? 9.704 2.584 -4.920 1.00 91.06 174 ALA A C 1
ATOM 1288 O O . ALA A 1 174 ? 8.700 2.469 -5.621 1.00 91.06 174 ALA A O 1
ATOM 1289 N N . ILE A 1 175 ? 10.039 3.747 -4.344 1.00 89.06 175 ILE A N 1
ATOM 1290 C CA . ILE A 1 175 ? 9.258 4.984 -4.505 1.00 89.06 175 ILE A CA 1
ATOM 1291 C C . ILE A 1 175 ? 9.193 5.390 -5.983 1.00 89.06 175 ILE A C 1
ATOM 1293 O O . ILE A 1 175 ? 8.121 5.735 -6.481 1.00 89.06 175 ILE A O 1
ATOM 1297 N N . LEU A 1 176 ? 10.318 5.333 -6.703 1.00 89.12 176 LEU A N 1
ATOM 1298 C CA . LEU A 1 176 ? 10.362 5.679 -8.122 1.00 89.12 176 LEU A CA 1
ATOM 1299 C C . LEU A 1 176 ? 9.479 4.749 -8.968 1.00 89.12 176 LEU A C 1
ATOM 1301 O O . LEU A 1 176 ? 8.700 5.241 -9.781 1.00 89.12 176 LEU A O 1
ATOM 1305 N N . PHE A 1 177 ? 9.564 3.429 -8.773 1.00 91.00 177 PHE A N 1
ATOM 1306 C CA . PHE A 1 177 ? 8.759 2.463 -9.527 1.00 91.00 177 PHE A CA 1
ATOM 1307 C C . PHE A 1 177 ? 7.264 2.622 -9.247 1.00 91.00 177 PHE A C 1
ATOM 1309 O O . PHE A 1 177 ? 6.475 2.647 -10.192 1.00 91.00 177 PHE A O 1
ATOM 1316 N N . ALA A 1 178 ? 6.875 2.829 -7.986 1.00 90.25 178 ALA A N 1
ATOM 1317 C CA . ALA A 1 178 ? 5.491 3.137 -7.633 1.00 90.25 178 ALA A CA 1
ATOM 1318 C C . ALA A 1 178 ? 5.000 4.416 -8.334 1.00 90.25 178 ALA A C 1
ATOM 1320 O O . ALA A 1 178 ? 3.960 4.413 -8.988 1.00 90.25 178 ALA A O 1
ATOM 1321 N N . ASN A 1 179 ? 5.798 5.488 -8.316 1.00 87.56 179 ASN A N 1
ATOM 1322 C CA . ASN A 1 179 ? 5.464 6.752 -8.984 1.00 87.56 179 ASN A CA 1
ATOM 1323 C C . ASN A 1 179 ? 5.369 6.658 -10.516 1.00 87.56 179 ASN A C 1
ATOM 1325 O O . ASN A 1 179 ? 4.862 7.588 -11.152 1.00 87.56 179 ASN A O 1
ATOM 1329 N N . LYS A 1 180 ? 5.886 5.578 -11.107 1.00 88.69 180 LYS A N 1
ATOM 1330 C CA . LYS A 1 180 ? 5.931 5.333 -12.553 1.00 88.69 180 LYS A CA 1
ATOM 1331 C C . LYS A 1 180 ? 4.972 4.231 -13.013 1.00 88.69 180 LYS A C 1
ATOM 1333 O O . LYS A 1 180 ? 4.993 3.883 -14.188 1.00 88.69 180 LYS A O 1
ATOM 1338 N N . GLY A 1 181 ? 4.100 3.738 -12.130 1.00 86.44 181 GLY A N 1
ATOM 1339 C CA . GLY A 1 181 ? 3.001 2.840 -12.494 1.00 86.44 181 GLY A CA 1
ATOM 1340 C C . GLY A 1 181 ? 3.123 1.406 -11.982 1.00 86.44 181 GLY A C 1
ATOM 1341 O O . GLY A 1 181 ? 2.341 0.563 -12.413 1.00 86.44 181 GLY A O 1
ATOM 1342 N N . ALA A 1 182 ? 4.066 1.112 -11.081 1.00 90.56 182 ALA A N 1
ATOM 1343 C CA . ALA A 1 182 ? 3.970 -0.105 -10.276 1.00 90.56 182 ALA A CA 1
ATOM 1344 C C . ALA A 1 182 ? 2.781 -0.013 -9.303 1.00 90.56 182 ALA A C 1
ATOM 1346 O O . ALA A 1 182 ? 2.406 1.081 -8.884 1.00 90.56 182 ALA A O 1
ATOM 1347 N N . ASP A 1 183 ? 2.229 -1.161 -8.919 1.00 89.50 183 ASP A N 1
ATOM 1348 C CA . ASP A 1 183 ? 1.109 -1.296 -7.990 1.00 89.50 183 ASP A CA 1
ATOM 1349 C C . ASP A 1 183 ? 1.602 -1.678 -6.577 1.00 89.50 183 ASP A C 1
ATOM 1351 O O . ASP A 1 183 ? 1.777 -2.864 -6.261 1.00 89.50 183 ASP A O 1
ATOM 1355 N N . PRO A 1 184 ? 1.840 -0.687 -5.697 1.00 89.62 184 PRO A N 1
ATOM 1356 C CA . PRO A 1 184 ? 2.223 -0.944 -4.315 1.00 89.62 184 PRO A CA 1
ATOM 1357 C C . PRO A 1 184 ? 1.095 -1.546 -3.467 1.00 89.62 184 PRO A C 1
ATOM 1359 O O . PRO A 1 184 ? 1.408 -2.182 -2.462 1.00 89.62 184 PRO A O 1
ATOM 1362 N N . ALA A 1 185 ? -0.182 -1.392 -3.839 1.00 88.31 185 ALA A N 1
ATOM 1363 C CA . ALA A 1 185 ? -1.313 -1.900 -3.058 1.00 88.31 185 ALA A CA 1
ATOM 1364 C C . ALA A 1 185 ? -1.404 -3.427 -3.149 1.00 88.31 185 ALA A C 1
ATOM 1366 O O . ALA A 1 185 ? -1.414 -4.112 -2.124 1.00 88.31 185 ALA A O 1
ATOM 1367 N N . SER A 1 186 ? -1.348 -3.969 -4.369 1.00 88.25 186 SER A N 1
ATOM 1368 C CA . SER A 1 186 ? -1.311 -5.421 -4.586 1.00 88.25 186 SER A CA 1
ATOM 1369 C C . SER A 1 186 ? -0.086 -6.070 -3.936 1.00 88.25 186 SER A C 1
ATOM 1371 O O . SER A 1 186 ? -0.160 -7.187 -3.416 1.00 88.25 186 SER A O 1
ATOM 1373 N N . LEU A 1 187 ? 1.066 -5.389 -3.943 1.00 88.94 187 LEU A N 1
ATOM 1374 C CA . LEU A 1 187 ? 2.254 -5.885 -3.251 1.00 88.94 187 LEU A CA 1
ATOM 1375 C C . LEU A 1 187 ? 2.076 -5.848 -1.727 1.00 88.94 187 LEU A C 1
ATOM 1377 O O . LEU A 1 187 ? 2.390 -6.837 -1.068 1.00 88.94 187 LEU A O 1
ATOM 1381 N N . LEU A 1 188 ? 1.542 -4.754 -1.175 1.00 87.44 188 LEU A N 1
ATOM 1382 C CA . LEU A 1 188 ? 1.286 -4.620 0.259 1.00 87.44 188 LEU A CA 1
ATOM 1383 C C . LEU A 1 188 ? 0.354 -5.724 0.763 1.00 87.44 188 LEU A C 1
ATOM 1385 O O . LEU A 1 188 ? 0.664 -6.360 1.769 1.00 87.44 188 LEU A O 1
ATOM 1389 N N . GLN A 1 189 ? -0.735 -5.993 0.040 1.00 85.69 189 GLN A N 1
ATOM 1390 C CA . GLN A 1 189 ? -1.664 -7.067 0.376 1.00 85.69 189 GLN A CA 1
ATOM 1391 C C . GLN A 1 189 ? -0.952 -8.427 0.434 1.00 85.69 189 GLN A C 1
ATOM 1393 O O . GLN A 1 189 ? -1.021 -9.115 1.454 1.00 85.69 189 GLN A O 1
ATOM 1398 N N . ARG A 1 190 ? -0.201 -8.792 -0.617 1.00 85.75 190 ARG A N 1
ATOM 1399 C CA . ARG A 1 190 ? 0.543 -10.065 -0.659 1.00 85.75 190 ARG A CA 1
ATOM 1400 C C . ARG A 1 190 ? 1.559 -10.178 0.481 1.00 85.75 190 ARG A C 1
ATOM 1402 O O . ARG A 1 190 ? 1.652 -11.229 1.112 1.00 85.75 190 ARG A O 1
ATOM 1409 N N . VAL A 1 191 ? 2.307 -9.107 0.761 1.00 84.25 191 VAL A N 1
ATOM 1410 C CA . VAL A 1 191 ? 3.304 -9.075 1.845 1.00 84.25 191 VAL A CA 1
ATOM 1411 C C . VAL A 1 191 ? 2.635 -9.237 3.214 1.00 84.25 191 VAL A C 1
ATOM 1413 O O . VAL A 1 191 ? 3.125 -10.005 4.044 1.00 84.25 191 VAL A O 1
ATOM 1416 N N . ALA A 1 192 ? 1.504 -8.566 3.447 1.00 81.50 192 ALA A N 1
ATOM 1417 C CA . ALA A 1 192 ? 0.752 -8.670 4.695 1.00 81.50 192 ALA A CA 1
ATOM 1418 C C . ALA A 1 192 ? 0.190 -10.087 4.908 1.00 81.50 192 ALA A C 1
ATOM 1420 O O . ALA A 1 192 ? 0.345 -10.671 5.983 1.00 81.50 192 ALA A O 1
ATOM 1421 N N . GLU A 1 193 ? -0.409 -10.679 3.872 1.00 79.50 193 GLU A N 1
ATOM 1422 C CA . GLU A 1 193 ? -0.956 -12.038 3.920 1.00 79.50 193 GLU A CA 1
ATOM 1423 C C . GLU A 1 193 ? 0.136 -13.082 4.204 1.00 79.50 193 GLU A C 1
ATOM 1425 O O . GLU A 1 193 ? -0.028 -13.916 5.100 1.00 79.50 193 GLU A O 1
ATOM 1430 N N . GLN A 1 194 ? 1.284 -12.992 3.519 1.00 76.50 194 GLN A N 1
ATOM 1431 C CA . GLN A 1 194 ? 2.434 -13.882 3.731 1.00 76.50 194 GLN A CA 1
ATOM 1432 C C . GLN A 1 194 ? 3.039 -13.750 5.134 1.00 76.50 194 GLN A C 1
ATOM 1434 O O . GLN A 1 194 ? 3.445 -14.748 5.734 1.00 76.50 194 GLN A O 1
ATOM 1439 N N . ALA A 1 195 ? 3.073 -12.540 5.698 1.00 68.06 195 ALA A N 1
ATOM 1440 C CA . ALA A 1 195 ? 3.514 -12.335 7.075 1.00 68.06 195 ALA A CA 1
ATOM 1441 C C . ALA A 1 195 ? 2.572 -13.016 8.092 1.00 68.06 195 ALA A C 1
ATOM 1443 O O . ALA A 1 195 ? 3.007 -13.440 9.168 1.00 68.06 195 ALA A O 1
ATOM 1444 N N . GLY A 1 196 ? 1.285 -13.162 7.757 1.00 59.44 196 GLY A N 1
ATOM 1445 C CA . GLY A 1 196 ? 0.281 -13.763 8.632 1.00 59.44 196 GLY A CA 1
ATOM 1446 C C . GLY A 1 196 ? 0.301 -15.298 8.708 1.00 59.44 196 GLY A C 1
ATOM 1447 O O . GLY A 1 196 ? -0.054 -15.851 9.753 1.00 59.44 196 GLY A O 1
ATOM 1448 N N . THR A 1 197 ? 0.791 -16.006 7.680 1.00 61.50 197 THR A N 1
ATOM 1449 C CA . THR A 1 197 ? 0.770 -17.489 7.584 1.00 61.50 197 THR A CA 1
ATOM 1450 C C . THR A 1 197 ? 1.813 -18.218 8.452 1.00 61.50 197 THR A C 1
ATOM 1452 O O . THR A 1 197 ? 2.049 -19.414 8.283 1.00 61.50 197 THR A O 1
ATOM 1455 N N . GLY A 1 198 ? 2.454 -17.499 9.379 1.00 55.09 198 GLY A N 1
ATOM 1456 C CA . GLY A 1 198 ? 3.632 -17.882 10.162 1.00 55.09 198 GLY A CA 1
ATOM 1457 C C . GLY A 1 198 ? 3.872 -19.379 10.405 1.00 55.09 198 GLY A C 1
ATOM 1458 O O . GLY A 1 198 ? 3.345 -19.956 11.352 1.00 55.09 198 GLY A O 1
ATOM 1459 N N . HIS A 1 199 ? 4.788 -19.940 9.611 1.00 46.66 199 HIS A N 1
ATOM 1460 C CA . HIS A 1 199 ? 5.736 -20.987 10.022 1.00 46.66 199 HIS A CA 1
ATOM 1461 C C . HIS A 1 199 ? 7.135 -20.406 10.320 1.00 46.66 199 HIS A C 1
ATOM 1463 O O . HIS A 1 199 ? 8.078 -21.145 10.589 1.00 46.66 199 HIS A O 1
ATOM 1469 N N . THR A 1 200 ? 7.322 -19.087 10.263 1.00 47.88 200 THR A N 1
ATOM 1470 C CA . THR A 1 200 ? 8.659 -18.487 10.317 1.00 47.88 200 THR A CA 1
ATOM 1471 C C . THR A 1 200 ? 8.965 -17.950 11.713 1.00 47.88 200 THR A C 1
ATOM 1473 O O . THR A 1 200 ? 8.585 -16.838 12.065 1.00 47.88 200 THR A O 1
ATOM 1476 N N . HIS A 1 201 ? 9.721 -18.725 12.493 1.00 47.25 201 HIS A N 1
ATOM 1477 C CA . HIS A 1 201 ? 10.410 -18.290 13.719 1.00 47.25 201 HIS A CA 1
ATOM 1478 C C . HIS A 1 201 ? 11.529 -17.251 13.474 1.00 47.25 201 HIS A C 1
ATOM 1480 O O . HIS A 1 201 ? 12.311 -16.956 14.377 1.00 47.25 201 HIS A O 1
ATOM 1486 N N . ASP A 1 202 ? 11.632 -16.694 12.267 1.00 48.19 202 ASP A N 1
ATOM 1487 C CA . ASP A 1 202 ? 12.722 -15.810 11.878 1.00 48.19 202 ASP A CA 1
ATOM 1488 C C . ASP A 1 202 ? 12.351 -14.336 12.102 1.00 48.19 202 ASP A C 1
ATOM 1490 O O . ASP A 1 202 ? 11.630 -13.709 11.318 1.00 48.19 202 ASP A O 1
ATOM 1494 N N . ALA A 1 203 ? 12.865 -13.772 13.196 1.00 52.88 203 ALA A N 1
ATOM 1495 C CA . ALA A 1 203 ? 12.705 -12.363 13.538 1.00 52.88 203 ALA A CA 1
ATOM 1496 C C . ALA A 1 203 ? 13.244 -11.419 12.443 1.00 52.88 203 ALA A C 1
ATOM 1498 O O . ALA A 1 203 ? 12.754 -10.296 12.316 1.00 52.88 203 ALA A O 1
ATOM 1499 N N . ALA A 1 204 ? 14.206 -11.863 11.622 1.00 47.59 204 ALA A N 1
ATOM 1500 C CA . ALA A 1 204 ? 14.738 -11.063 10.523 1.00 47.59 204 ALA A CA 1
ATOM 1501 C C . ALA A 1 204 ? 13.736 -10.940 9.364 1.00 47.59 204 ALA A C 1
ATOM 1503 O O . ALA A 1 204 ? 13.617 -9.865 8.776 1.00 47.59 204 ALA A O 1
ATOM 1504 N N . LEU A 1 205 ? 12.970 -11.997 9.067 1.00 50.56 205 LEU A N 1
ATOM 1505 C CA . LEU A 1 205 ? 11.891 -11.945 8.073 1.00 50.56 205 LEU A CA 1
ATOM 1506 C C . LEU A 1 205 ? 10.724 -11.084 8.560 1.00 50.56 205 LEU A C 1
ATOM 1508 O O . LEU A 1 205 ? 10.209 -10.281 7.789 1.00 50.56 205 LEU A O 1
ATOM 1512 N N . ALA A 1 206 ? 10.373 -11.166 9.847 1.00 59.25 206 ALA A N 1
ATOM 1513 C CA . ALA A 1 206 ? 9.371 -10.284 10.446 1.00 59.25 206 ALA A CA 1
ATOM 1514 C C . ALA A 1 206 ? 9.805 -8.804 10.413 1.00 59.25 206 ALA A C 1
ATOM 1516 O O . ALA A 1 206 ? 8.992 -7.927 10.131 1.00 59.25 206 ALA A O 1
ATOM 1517 N N . SER A 1 207 ? 11.092 -8.519 10.643 1.00 66.44 207 SER A N 1
ATOM 1518 C CA . SER A 1 207 ? 11.643 -7.162 10.535 1.00 66.44 207 SER A CA 1
ATOM 1519 C C . SER A 1 207 ? 11.676 -6.656 9.091 1.00 66.44 207 SER A C 1
ATOM 1521 O O . SER A 1 207 ? 11.362 -5.492 8.853 1.00 66.44 207 SER A O 1
ATOM 1523 N N . ARG A 1 208 ? 12.022 -7.515 8.124 1.00 67.12 208 ARG A N 1
ATOM 1524 C CA . ARG A 1 208 ? 11.995 -7.174 6.694 1.00 67.12 208 ARG A CA 1
ATOM 1525 C C . ARG A 1 208 ? 10.573 -6.913 6.205 1.00 67.12 208 ARG A C 1
ATOM 1527 O O . ARG A 1 208 ? 10.348 -5.907 5.544 1.00 67.12 208 ARG A O 1
ATOM 1534 N N . ALA A 1 209 ? 9.620 -7.762 6.587 1.00 69.50 209 ALA A N 1
ATOM 1535 C CA . ALA A 1 209 ? 8.205 -7.571 6.285 1.00 69.50 209 ALA A CA 1
ATOM 1536 C C . ALA A 1 209 ? 7.663 -6.281 6.921 1.00 69.50 209 ALA A C 1
ATOM 1538 O O . ALA A 1 209 ? 6.975 -5.521 6.252 1.00 69.50 209 ALA A O 1
ATOM 1539 N N . GLY A 1 210 ? 8.037 -5.972 8.169 1.00 73.38 210 GLY A N 1
ATOM 1540 C CA . GLY A 1 210 ? 7.660 -4.716 8.825 1.00 73.38 210 GLY A CA 1
ATOM 1541 C C . GLY A 1 210 ? 8.177 -3.472 8.094 1.00 73.38 210 GLY A C 1
ATOM 1542 O O . GLY A 1 210 ? 7.413 -2.538 7.861 1.00 73.38 210 GLY A O 1
ATOM 1543 N N . ASN A 1 211 ? 9.445 -3.475 7.667 1.00 80.19 211 ASN A N 1
ATOM 1544 C CA . ASN A 1 211 ? 10.017 -2.372 6.886 1.00 80.19 211 ASN A CA 1
ATOM 1545 C C . ASN A 1 211 ? 9.346 -2.231 5.511 1.00 80.19 211 ASN A C 1
ATOM 1547 O O . ASN A 1 211 ? 9.079 -1.113 5.073 1.00 80.19 211 ASN A O 1
ATOM 1551 N N . ALA A 1 212 ? 9.062 -3.356 4.849 1.00 83.88 212 ALA A N 1
ATOM 1552 C CA . ALA A 1 212 ? 8.362 -3.390 3.570 1.00 83.88 212 ALA A CA 1
ATOM 1553 C C . ALA A 1 212 ? 6.950 -2.803 3.685 1.00 83.88 212 ALA A C 1
ATOM 1555 O O . ALA A 1 212 ? 6.583 -1.938 2.894 1.00 83.88 212 ALA A O 1
ATOM 1556 N N . VAL A 1 213 ? 6.188 -3.222 4.700 1.00 82.12 213 VAL A N 1
ATOM 1557 C CA . VAL A 1 213 ? 4.841 -2.705 4.959 1.00 82.12 213 VAL A CA 1
ATOM 1558 C C . VAL A 1 213 ? 4.883 -1.212 5.259 1.00 82.12 213 VAL A C 1
ATOM 1560 O O . VAL A 1 213 ? 4.148 -0.458 4.635 1.00 82.12 213 VAL A O 1
ATOM 1563 N N . LEU A 1 214 ? 5.791 -0.755 6.126 1.00 81.50 214 LEU A N 1
ATOM 1564 C CA . LEU A 1 214 ? 5.915 0.670 6.436 1.00 81.50 214 LEU A CA 1
ATOM 1565 C C . LEU A 1 214 ? 6.245 1.503 5.187 1.00 81.50 214 LEU A C 1
ATOM 1567 O O . LEU A 1 214 ? 5.660 2.564 4.977 1.00 81.50 214 LEU A O 1
ATOM 1571 N N . LEU A 1 215 ? 7.162 1.025 4.342 1.00 86.31 215 LEU A N 1
ATOM 1572 C CA . LEU A 1 215 ? 7.517 1.696 3.092 1.00 86.31 215 LEU A CA 1
ATOM 1573 C C . LEU A 1 215 ? 6.323 1.765 2.130 1.00 86.31 215 LEU A C 1
ATOM 1575 O O . LEU A 1 215 ? 6.033 2.840 1.611 1.00 86.31 215 LEU A O 1
ATOM 1579 N N . LEU A 1 216 ? 5.629 0.648 1.906 1.00 86.81 216 LEU A N 1
ATOM 1580 C CA . LEU A 1 216 ? 4.494 0.574 0.984 1.00 86.81 216 LEU A CA 1
ATOM 1581 C C . LEU A 1 216 ? 3.297 1.393 1.481 1.00 86.81 216 LEU A C 1
ATOM 1583 O O . LEU A 1 216 ? 2.713 2.138 0.697 1.00 86.81 216 LEU A O 1
ATOM 1587 N N . SER A 1 217 ? 2.991 1.348 2.780 1.00 83.88 217 SER A N 1
ATOM 1588 C CA . SER A 1 217 ? 1.975 2.207 3.397 1.00 83.88 217 SER A CA 1
ATOM 1589 C C . SER A 1 217 ? 2.324 3.688 3.237 1.00 83.88 217 SER A C 1
ATOM 1591 O O . SER A 1 217 ? 1.465 4.490 2.881 1.00 83.88 217 SER A O 1
ATOM 1593 N N . ASN A 1 218 ? 3.595 4.065 3.419 1.00 84.62 218 ASN A N 1
ATOM 1594 C CA . ASN A 1 218 ? 4.042 5.443 3.205 1.00 84.62 218 ASN A CA 1
ATOM 1595 C C . ASN A 1 218 ? 3.961 5.876 1.737 1.00 84.62 218 ASN A C 1
ATOM 1597 O O . ASN A 1 218 ? 3.627 7.027 1.474 1.00 84.62 218 ASN A O 1
ATOM 1601 N N . ILE A 1 219 ? 4.247 4.982 0.786 1.00 86.38 219 ILE A N 1
ATOM 1602 C CA . ILE A 1 219 ? 4.067 5.249 -0.648 1.00 86.38 219 ILE A CA 1
ATOM 1603 C C . ILE A 1 219 ? 2.587 5.517 -0.947 1.00 86.38 219 ILE A C 1
ATOM 1605 O O . ILE A 1 219 ? 2.268 6.531 -1.562 1.00 86.38 219 ILE A O 1
ATOM 1609 N N . LEU A 1 220 ? 1.686 4.662 -0.456 1.00 83.62 220 LEU A N 1
ATOM 1610 C CA . LEU A 1 220 ? 0.238 4.766 -0.681 1.00 83.62 220 LEU A CA 1
ATOM 1611 C C . LEU A 1 220 ? -0.414 5.998 -0.031 1.00 83.62 220 LEU A C 1
ATOM 1613 O O . LEU A 1 220 ? -1.502 6.393 -0.436 1.00 83.62 220 LEU A O 1
ATOM 1617 N N . ARG A 1 221 ? 0.241 6.626 0.950 1.00 77.88 221 ARG A N 1
ATOM 1618 C CA . ARG A 1 221 ? -0.216 7.882 1.571 1.00 77.88 221 ARG A CA 1
ATOM 1619 C C . ARG A 1 221 ? 0.105 9.128 0.765 1.00 77.88 221 ARG A C 1
ATOM 1621 O O . ARG A 1 221 ? -0.467 10.180 1.029 1.00 77.88 221 ARG A O 1
ATOM 1628 N N . GLN A 1 222 ? 1.058 9.052 -0.159 1.00 76.50 222 GLN A N 1
ATOM 1629 C CA . GLN A 1 222 ? 1.436 10.222 -0.944 1.00 76.50 222 GLN A CA 1
ATOM 1630 C C . GLN A 1 222 ? 0.254 10.676 -1.808 1.00 76.50 222 GLN A C 1
ATOM 1632 O O . GLN A 1 222 ? -0.499 9.845 -2.313 1.00 76.50 222 GLN A O 1
ATOM 1637 N N . ASP A 1 223 ? 0.127 11.991 -2.026 1.00 55.91 223 ASP A N 1
ATOM 1638 C CA . ASP A 1 223 ? -1.057 12.630 -2.632 1.00 55.91 223 ASP A CA 1
ATOM 1639 C C . ASP A 1 223 ? -1.500 12.064 -3.994 1.00 55.91 223 ASP A C 1
ATOM 1641 O O . ASP A 1 223 ? -2.635 12.245 -4.425 1.00 55.91 223 ASP A O 1
ATOM 1645 N N . ARG A 1 224 ? -0.612 11.355 -4.701 1.00 61.06 224 ARG A N 1
ATOM 1646 C CA . ARG A 1 224 ? -0.952 10.681 -5.963 1.00 61.06 224 ARG A CA 1
ATOM 1647 C C . ARG A 1 224 ? -1.813 9.429 -5.786 1.00 61.06 224 ARG A C 1
ATOM 1649 O O . ARG A 1 224 ? -2.498 9.049 -6.729 1.00 61.06 224 ARG A O 1
ATOM 1656 N N . PHE A 1 225 ? -1.764 8.800 -4.616 1.00 57.38 225 PHE A N 1
ATOM 1657 C CA . PHE A 1 225 ? -2.531 7.605 -4.254 1.00 57.38 225 PHE A CA 1
ATOM 1658 C C . PHE A 1 225 ? -3.647 7.920 -3.244 1.00 57.38 225 PHE A C 1
ATOM 1660 O O . PHE A 1 225 ? -4.615 7.165 -3.151 1.00 57.38 225 PHE A O 1
ATOM 1667 N N . SER A 1 226 ? -3.553 9.060 -2.541 1.00 53.81 226 SER A N 1
ATOM 1668 C CA . SER A 1 226 ? -4.509 9.495 -1.508 1.00 53.81 226 SER A CA 1
ATOM 1669 C C . SER A 1 226 ? -5.934 9.736 -2.027 1.00 53.81 226 SER A C 1
ATOM 1671 O O . SER A 1 226 ? -6.873 9.771 -1.242 1.00 53.81 226 SER A O 1
ATOM 1673 N N . GLY A 1 227 ? -6.126 9.840 -3.347 1.00 52.12 227 GLY A N 1
ATOM 1674 C CA . GLY A 1 227 ? -7.448 9.950 -3.972 1.00 52.12 227 GLY A CA 1
ATOM 1675 C C . GLY A 1 227 ? -8.160 8.623 -4.268 1.00 52.12 227 GLY A C 1
ATOM 1676 O O . GLY A 1 227 ? -9.266 8.659 -4.800 1.00 52.12 227 GLY A O 1
ATOM 1677 N N . GLN A 1 228 ? -7.544 7.463 -4.000 1.00 54.69 228 GLN A N 1
ATOM 1678 C CA . GLN A 1 228 ? -8.079 6.154 -4.418 1.00 54.69 228 GLN A CA 1
ATOM 1679 C C . GLN A 1 228 ? -8.505 5.228 -3.274 1.00 54.69 228 GLN A C 1
ATOM 1681 O O . GLN A 1 228 ? -8.995 4.138 -3.558 1.00 54.69 228 GLN A O 1
ATOM 1686 N N . GLY A 1 229 ? -8.300 5.609 -2.010 1.00 71.00 229 GLY A N 1
ATOM 1687 C CA . GLY A 1 229 ? -8.593 4.723 -0.878 1.00 71.00 229 GLY A CA 1
ATOM 1688 C C . GLY A 1 229 ? -7.871 3.374 -0.969 1.00 71.00 229 GLY A C 1
ATOM 1689 O O . GLY A 1 229 ? -8.349 2.359 -0.477 1.00 71.00 229 GLY A O 1
ATOM 1690 N N . ALA A 1 230 ? -6.719 3.323 -1.648 1.00 78.50 230 ALA A N 1
ATOM 1691 C CA . ALA A 1 230 ? -6.019 2.071 -1.924 1.00 78.50 230 ALA A CA 1
ATOM 1692 C C . ALA A 1 230 ? -5.522 1.400 -0.634 1.00 78.50 230 ALA A C 1
ATOM 1694 O O . ALA A 1 230 ? -5.580 0.179 -0.508 1.00 78.50 230 ALA A O 1
ATOM 1695 N N . LEU A 1 231 ? -5.074 2.195 0.345 1.00 79.69 231 LEU A N 1
ATOM 1696 C CA . LEU A 1 231 ? -4.690 1.683 1.661 1.00 79.69 231 LEU A CA 1
ATOM 1697 C C . LEU A 1 231 ? -5.908 1.160 2.441 1.00 79.69 231 LEU A C 1
ATOM 1699 O O . LEU A 1 231 ? -5.810 0.111 3.072 1.00 79.69 231 LEU A O 1
ATOM 1703 N N . GLU A 1 232 ? -7.054 1.841 2.345 1.00 81.75 232 GLU A N 1
ATOM 1704 C CA . GLU A 1 232 ? -8.322 1.404 2.945 1.00 81.75 232 GLU A CA 1
ATOM 1705 C C . GLU A 1 232 ? -8.827 0.111 2.296 1.00 81.75 232 GLU A C 1
ATOM 1707 O O . GLU A 1 232 ? -9.233 -0.800 3.004 1.00 81.75 232 GLU A O 1
ATOM 1712 N N . ALA A 1 233 ? -8.728 -0.018 0.970 1.00 85.00 233 ALA A N 1
ATOM 1713 C CA . ALA A 1 233 ? -9.106 -1.221 0.233 1.00 85.00 233 ALA A CA 1
ATOM 1714 C C . ALA A 1 233 ? -8.217 -2.423 0.587 1.00 85.00 233 ALA A C 1
ATOM 1716 O O . ALA A 1 233 ? -8.712 -3.539 0.755 1.00 85.00 233 ALA A O 1
ATOM 1717 N N . VAL A 1 234 ? -6.903 -2.205 0.740 1.00 86.00 234 VAL A N 1
ATOM 1718 C CA . VAL A 1 234 ? -5.988 -3.248 1.228 1.00 86.00 234 VAL A CA 1
ATOM 1719 C C . VAL A 1 234 ? -6.362 -3.648 2.653 1.00 86.00 234 VAL A C 1
ATOM 1721 O O . VAL A 1 234 ? -6.433 -4.840 2.948 1.00 86.00 234 VAL A O 1
ATOM 1724 N N . LEU A 1 235 ? -6.628 -2.678 3.531 1.00 86.19 235 LEU A N 1
ATOM 1725 C CA . LEU A 1 235 ? -7.017 -2.958 4.908 1.00 86.19 235 LEU A CA 1
ATOM 1726 C C . LEU A 1 235 ? -8.370 -3.693 4.979 1.00 86.19 235 LEU A C 1
ATOM 1728 O O . LEU A 1 235 ? -8.453 -4.687 5.693 1.00 86.19 235 LEU A O 1
ATOM 1732 N N . ASP A 1 236 ? -9.378 -3.300 4.194 1.00 88.31 236 ASP A N 1
ATOM 1733 C CA . ASP A 1 236 ? -10.673 -3.993 4.068 1.00 88.31 236 ASP A CA 1
ATOM 1734 C C . ASP A 1 236 ? -10.484 -5.453 3.638 1.00 88.31 236 ASP A C 1
ATOM 1736 O O . ASP A 1 236 ? -10.907 -6.371 4.341 1.00 88.31 236 ASP A O 1
ATOM 1740 N N . SER A 1 237 ? -9.744 -5.689 2.550 1.00 87.81 237 SER A N 1
ATOM 1741 C CA . SER A 1 237 ? -9.468 -7.042 2.053 1.00 87.81 237 SER A CA 1
ATOM 1742 C C . SER A 1 237 ? -8.767 -7.914 3.103 1.00 87.81 237 SER A C 1
ATOM 1744 O O . SER A 1 237 ? -9.147 -9.065 3.342 1.00 87.81 237 SER A O 1
ATOM 1746 N N . VAL A 1 238 ? -7.761 -7.361 3.787 1.00 86.19 238 VAL A N 1
ATOM 1747 C CA . VAL A 1 238 ? -7.017 -8.086 4.822 1.00 86.19 238 VAL A CA 1
ATOM 1748 C C . VAL A 1 238 ? -7.887 -8.347 6.058 1.00 86.19 238 VAL A C 1
ATOM 1750 O O . VAL A 1 238 ? -7.785 -9.426 6.645 1.00 86.19 238 VAL A O 1
ATOM 1753 N N . VAL A 1 239 ? -8.787 -7.436 6.435 1.00 87.69 239 VAL A N 1
ATOM 1754 C CA . VAL A 1 239 ? -9.753 -7.654 7.526 1.00 87.69 239 VAL A CA 1
ATOM 1755 C C . VAL A 1 239 ? -10.744 -8.760 7.169 1.00 87.69 239 VAL A C 1
ATOM 1757 O O . VAL A 1 239 ? -10.914 -9.688 7.961 1.00 87.69 239 VAL A O 1
ATOM 1760 N N . ARG A 1 240 ? -11.319 -8.735 5.959 1.00 88.38 240 ARG A N 1
ATOM 1761 C CA . ARG A 1 240 ? -12.247 -9.774 5.469 1.00 88.38 240 ARG A CA 1
ATOM 1762 C C . ARG A 1 240 ? -11.605 -11.156 5.368 1.00 88.38 240 ARG A C 1
ATOM 1764 O O . ARG A 1 240 ? -12.294 -12.168 5.468 1.00 88.38 240 ARG A O 1
ATOM 1771 N N . SER A 1 241 ? -10.280 -11.228 5.225 1.00 84.50 241 SER A N 1
ATOM 1772 C CA . SER A 1 241 ? -9.548 -12.500 5.290 1.00 84.50 241 SER A CA 1
ATOM 1773 C C . SER A 1 241 ? -9.550 -13.145 6.689 1.00 84.50 241 SER A C 1
ATOM 1775 O O . SER A 1 241 ? -9.200 -14.319 6.826 1.00 84.50 241 SER A O 1
ATOM 1777 N N . GLY A 1 242 ? -9.892 -12.391 7.744 1.00 81.94 242 GLY A N 1
ATOM 1778 C CA . GLY A 1 242 ? -9.841 -12.834 9.143 1.00 81.94 242 GLY A CA 1
ATOM 1779 C C . GLY A 1 242 ? -8.420 -12.987 9.706 1.00 81.94 242 GLY A C 1
ATOM 1780 O O . GLY A 1 242 ? -8.232 -13.458 10.832 1.00 81.94 242 GLY A O 1
ATOM 1781 N N . ASN A 1 243 ? -7.388 -12.611 8.946 1.00 81.38 243 ASN A N 1
ATOM 1782 C CA . ASN A 1 243 ? -5.993 -12.781 9.336 1.00 81.38 243 ASN A CA 1
ATOM 1783 C C . ASN A 1 243 ? -5.519 -11.634 10.240 1.00 81.38 243 ASN A C 1
ATOM 1785 O O . ASN A 1 243 ? -4.900 -10.671 9.791 1.00 81.38 243 ASN A O 1
ATOM 1789 N N . VAL A 1 244 ? -5.748 -11.778 11.548 1.00 79.94 244 VAL A N 1
ATOM 1790 C CA . VAL A 1 244 ? -5.373 -10.790 12.581 1.00 79.94 244 VAL A CA 1
ATOM 1791 C C . VAL A 1 244 ? -3.905 -10.346 12.482 1.00 79.94 244 VAL A C 1
ATOM 1793 O O . VAL A 1 244 ? -3.585 -9.185 12.726 1.00 79.94 244 VAL A O 1
ATOM 1796 N N . ARG A 1 245 ? -2.986 -11.251 12.114 1.00 74.50 245 ARG A N 1
ATOM 1797 C CA . ARG A 1 245 ? -1.562 -10.910 11.964 1.00 74.50 245 ARG A CA 1
ATOM 1798 C C . ARG A 1 245 ? -1.320 -10.015 10.757 1.00 74.50 245 ARG A C 1
ATOM 1800 O O . ARG A 1 245 ? -0.588 -9.042 10.892 1.00 74.50 245 ARG A O 1
ATOM 1807 N N . ALA A 1 246 ? -1.934 -10.329 9.621 1.00 76.06 246 ALA A N 1
ATOM 1808 C CA . ALA A 1 246 ? -1.845 -9.503 8.424 1.00 76.06 246 ALA A CA 1
ATOM 1809 C C . ALA A 1 246 ? -2.450 -8.110 8.675 1.00 76.06 246 ALA A C 1
ATOM 1811 O O . ALA A 1 246 ? -1.800 -7.106 8.385 1.00 76.06 246 ALA A O 1
ATOM 1812 N N . VAL A 1 247 ? -3.620 -8.033 9.328 1.00 80.56 247 VAL A N 1
ATOM 1813 C CA . VAL A 1 247 ? -4.232 -6.750 9.729 1.00 80.56 247 VAL A CA 1
ATOM 1814 C C . VAL A 1 247 ? -3.261 -5.960 10.605 1.00 80.56 247 VAL A C 1
ATOM 1816 O O . VAL A 1 247 ? -2.935 -4.817 10.301 1.00 80.56 247 VAL A O 1
ATOM 1819 N N . LYS A 1 248 ? -2.696 -6.600 11.636 1.00 79.44 248 LYS A N 1
ATOM 1820 C CA . LYS A 1 248 ? -1.715 -5.970 12.525 1.00 79.44 248 LYS A CA 1
ATOM 1821 C C . LYS A 1 248 ? -0.489 -5.460 11.775 1.00 79.44 248 LYS A C 1
ATOM 1823 O O . LYS A 1 248 ? 0.031 -4.413 12.135 1.00 79.44 248 LYS A O 1
ATOM 1828 N N . THR A 1 249 ? -0.007 -6.181 10.760 1.00 74.94 249 THR A N 1
ATOM 1829 C CA . THR A 1 249 ? 1.127 -5.698 9.965 1.00 74.94 249 THR A CA 1
ATOM 1830 C C . THR A 1 249 ? 0.787 -4.429 9.198 1.00 74.94 249 THR A C 1
ATOM 1832 O O . THR A 1 249 ? 1.588 -3.504 9.235 1.00 74.94 249 THR A O 1
ATOM 1835 N N . VAL A 1 250 ? -0.396 -4.339 8.583 1.00 79.81 250 VAL A N 1
ATOM 1836 C CA . VAL A 1 250 ? -0.837 -3.133 7.860 1.00 79.81 250 VAL A CA 1
ATOM 1837 C C . VAL A 1 250 ? -1.049 -1.961 8.825 1.00 79.81 250 VAL A C 1
ATOM 1839 O O . VAL A 1 250 ? -0.608 -0.852 8.526 1.00 79.81 250 VAL A O 1
ATOM 1842 N N . LEU A 1 251 ? -1.607 -2.220 10.015 1.00 78.25 251 LEU A N 1
ATOM 1843 C CA . LEU A 1 251 ? -1.789 -1.220 11.075 1.00 78.25 251 LEU A CA 1
ATOM 1844 C C . LEU A 1 251 ? -0.469 -0.629 11.605 1.00 78.25 251 LEU A C 1
ATOM 1846 O O . LEU A 1 251 ? -0.478 0.476 12.128 1.00 78.25 251 LEU A O 1
ATOM 1850 N N . ILE A 1 252 ? 0.691 -1.286 11.434 1.00 72.25 252 ILE A N 1
ATOM 1851 C CA . ILE A 1 252 ? 2.006 -0.665 11.739 1.00 72.25 252 ILE A CA 1
ATOM 1852 C C . ILE A 1 252 ? 2.222 0.602 10.901 1.00 72.25 252 ILE A C 1
ATOM 1854 O O . ILE A 1 252 ? 2.937 1.510 11.319 1.00 72.25 252 ILE A O 1
ATOM 1858 N N . GLY A 1 253 ? 1.611 0.658 9.717 1.00 65.19 253 GLY A N 1
ATOM 1859 C CA . GLY A 1 253 ? 1.594 1.850 8.886 1.00 65.19 253 GLY A CA 1
ATOM 1860 C C . GLY A 1 253 ? 0.771 2.999 9.466 1.00 65.19 253 GLY A C 1
ATOM 1861 O O . GLY A 1 253 ? 0.856 4.072 8.891 1.00 65.19 253 GLY A O 1
ATOM 1862 N N . ASP A 1 254 ? 0.029 2.793 10.561 1.00 66.69 254 ASP A N 1
ATOM 1863 C CA . ASP A 1 254 ? -0.861 3.742 11.253 1.00 66.69 254 ASP A CA 1
ATOM 1864 C C . ASP A 1 254 ? -2.010 4.318 10.391 1.00 66.69 254 ASP A C 1
ATOM 1866 O O . ASP A 1 254 ? -2.208 5.536 10.399 1.00 66.69 254 ASP A O 1
ATOM 1870 N N . PRO A 1 255 ? -2.661 3.527 9.503 1.00 70.50 255 PRO A N 1
ATOM 1871 C CA . PRO A 1 255 ? -3.750 4.012 8.644 1.00 70.50 255 PRO A CA 1
ATOM 1872 C C . PRO A 1 255 ? -4.931 4.519 9.480 1.00 70.50 255 PRO A C 1
ATOM 1874 O O . PRO A 1 255 ? -5.147 4.019 10.569 1.00 70.50 255 PRO A O 1
ATOM 1877 N N . ASP A 1 256 ? -5.722 5.460 8.960 1.00 74.94 256 ASP A N 1
ATOM 1878 C CA . ASP A 1 256 ? -6.974 5.835 9.626 1.00 74.94 256 ASP A CA 1
ATOM 1879 C C . ASP A 1 256 ? -7.987 4.683 9.505 1.00 74.94 256 ASP A C 1
ATOM 1881 O O . ASP A 1 256 ? -8.524 4.403 8.431 1.00 74.94 256 ASP A O 1
ATOM 1885 N N . GLU A 1 257 ? -8.207 3.968 10.605 1.00 79.25 257 GLU A N 1
ATOM 1886 C CA . GLU A 1 257 ? -9.183 2.880 10.726 1.00 79.25 257 GLU A CA 1
ATOM 1887 C C . GLU A 1 257 ? -10.626 3.353 10.970 1.00 79.25 257 GLU A C 1
ATOM 1889 O O . GLU A 1 257 ? -11.565 2.559 10.837 1.00 79.25 257 GLU A O 1
ATOM 1894 N N . THR A 1 258 ? -10.832 4.633 11.292 1.00 82.75 258 THR A N 1
ATOM 1895 C CA . THR A 1 258 ? -12.145 5.203 11.636 1.00 82.75 258 THR A CA 1
ATOM 1896 C C . THR A 1 258 ? -13.204 4.962 10.551 1.00 82.75 258 THR A C 1
ATOM 1898 O O . THR A 1 258 ? -14.315 4.529 10.887 1.00 82.75 258 THR A O 1
ATOM 1901 N N . PRO A 1 259 ? -12.909 5.159 9.246 1.00 86.44 259 PRO A N 1
ATOM 1902 C CA . PRO A 1 259 ? -13.877 4.903 8.180 1.00 86.44 259 PRO A CA 1
ATOM 1903 C C . PRO A 1 259 ? -14.306 3.433 8.101 1.00 86.44 259 PRO A C 1
ATOM 1905 O O . PRO A 1 259 ? -15.477 3.147 7.850 1.00 86.44 259 PRO A O 1
ATOM 1908 N N . LEU A 1 260 ? -13.389 2.495 8.359 1.00 85.25 260 LEU A N 1
ATOM 1909 C CA . LEU A 1 260 ? -13.690 1.062 8.337 1.00 85.25 260 LEU A CA 1
ATOM 1910 C C . LEU A 1 260 ? -14.561 0.653 9.519 1.00 85.25 260 LEU A C 1
ATOM 1912 O O . LEU A 1 260 ? -15.522 -0.092 9.334 1.00 85.25 260 LEU A O 1
ATOM 1916 N N . PHE A 1 261 ? -14.285 1.172 10.718 1.00 87.00 261 PHE A N 1
ATOM 1917 C CA . PHE A 1 261 ? -15.159 0.935 11.867 1.00 87.00 261 PHE A CA 1
ATOM 1918 C C . PHE A 1 261 ? -16.589 1.407 11.597 1.00 87.00 261 PHE A C 1
ATOM 1920 O O . PHE A 1 261 ? -17.532 0.665 11.879 1.00 87.00 261 PHE A O 1
ATOM 1927 N N . LYS A 1 262 ? -16.762 2.592 10.996 1.00 86.69 262 LYS A N 1
ATOM 1928 C CA . LYS A 1 262 ? -18.085 3.091 10.586 1.00 86.69 262 LYS A CA 1
ATOM 1929 C C . LYS A 1 262 ? -18.741 2.176 9.553 1.00 86.69 262 LYS A C 1
ATOM 1931 O O . LYS A 1 262 ? -19.886 1.780 9.754 1.00 86.69 262 LYS A O 1
ATOM 1936 N N . HIS A 1 263 ? -18.015 1.788 8.505 1.00 89.56 263 HIS A N 1
ATOM 1937 C CA . HIS A 1 263 ? -18.520 0.919 7.438 1.00 89.56 263 HIS A CA 1
ATOM 1938 C C . HIS A 1 263 ? -18.973 -0.464 7.943 1.00 89.56 263 HIS A C 1
ATOM 1940 O O . HIS A 1 263 ? -20.047 -0.959 7.585 1.00 89.56 263 HIS A O 1
ATOM 1946 N N . TYR A 1 264 ? -18.184 -1.094 8.814 1.00 90.00 264 TYR A N 1
ATOM 1947 C CA . TYR A 1 264 ? -18.533 -2.396 9.378 1.00 90.00 264 TYR A CA 1
ATOM 1948 C C . TYR A 1 264 ? -19.663 -2.303 10.405 1.00 90.00 264 TYR A C 1
ATOM 1950 O O . TYR A 1 264 ? -20.532 -3.176 10.449 1.00 90.00 264 TYR A O 1
ATOM 1958 N N . ALA A 1 265 ? -19.709 -1.228 11.196 1.00 88.00 265 ALA A N 1
ATOM 1959 C CA . ALA A 1 265 ? -20.818 -0.974 12.110 1.00 88.00 265 ALA A CA 1
ATOM 1960 C C . ALA A 1 265 ? -22.137 -0.728 11.356 1.00 88.00 265 ALA A C 1
ATOM 1962 O O . ALA A 1 265 ? -23.182 -1.229 11.769 1.00 88.00 265 ALA A O 1
ATOM 1963 N N . GLU A 1 266 ? -22.085 -0.011 10.230 1.00 88.81 266 GLU A N 1
ATOM 1964 C CA . GLU A 1 266 ? -23.204 0.193 9.301 1.00 88.81 266 GLU A CA 1
ATOM 1965 C C . GLU A 1 266 ? -23.789 -1.115 8.781 1.00 88.81 266 GLU A C 1
ATOM 1967 O O . GLU A 1 266 ? -25.008 -1.297 8.775 1.00 88.81 266 GLU A O 1
ATOM 1972 N N . SER A 1 267 ? -22.911 -2.031 8.381 1.00 89.00 267 SER A N 1
ATOM 1973 C CA . SER A 1 267 ? -23.282 -3.315 7.784 1.00 89.00 267 SER A CA 1
ATOM 1974 C C . SER A 1 267 ? -23.536 -4.418 8.822 1.00 89.00 267 SER A C 1
ATOM 1976 O O . SER A 1 267 ? -23.864 -5.546 8.457 1.00 89.00 267 SER A O 1
ATOM 1978 N N . ASN A 1 268 ? -23.435 -4.104 10.122 1.00 88.00 268 ASN A N 1
ATOM 1979 C CA . ASN A 1 268 ? -23.555 -5.055 11.234 1.00 88.00 268 ASN A CA 1
ATOM 1980 C C . ASN A 1 268 ? -22.551 -6.233 11.148 1.00 88.00 268 ASN A C 1
ATOM 1982 O O . ASN A 1 268 ? -22.852 -7.368 11.529 1.00 88.00 268 ASN A O 1
ATOM 1986 N N . GLU A 1 269 ? -21.341 -5.954 10.659 1.00 89.94 269 GLU A N 1
ATOM 1987 C CA . GLU A 1 269 ? -20.239 -6.901 10.436 1.00 89.94 269 GLU A CA 1
ATOM 1988 C C . GLU A 1 269 ? -19.394 -7.082 11.716 1.00 89.94 269 GLU A C 1
ATOM 1990 O O . GLU A 1 269 ? -18.267 -6.602 11.851 1.00 89.94 269 GLU A O 1
ATOM 1995 N N . LEU A 1 270 ? -19.965 -7.763 12.721 1.00 89.44 270 LEU A N 1
ATOM 1996 C CA . LEU A 1 270 ? -19.337 -7.938 14.042 1.00 89.44 270 LEU A CA 1
ATOM 1997 C C . LEU A 1 270 ? -17.982 -8.673 13.981 1.00 89.44 270 LEU A C 1
ATOM 1999 O O . LEU A 1 270 ? -17.089 -8.410 14.792 1.00 89.44 270 LEU A O 1
ATOM 2003 N N . THR A 1 271 ? -17.825 -9.613 13.050 1.00 88.31 271 THR A N 1
ATOM 2004 C CA . THR A 1 271 ? -16.617 -10.433 12.880 1.00 88.31 271 THR A CA 1
ATOM 2005 C C . THR A 1 271 ? -15.414 -9.609 12.427 1.00 88.31 271 THR A C 1
ATOM 2007 O O . THR A 1 271 ? -14.313 -9.767 12.959 1.00 88.31 271 THR A O 1
ATOM 2010 N N . GLU A 1 272 ? -15.633 -8.685 11.505 1.00 91.06 272 GLU A N 1
ATOM 2011 C CA . GLU A 1 272 ? -14.651 -7.788 10.911 1.00 91.06 272 GLU A CA 1
ATOM 2012 C C . GLU A 1 272 ? -14.202 -6.744 11.939 1.00 91.06 272 GLU A C 1
ATOM 2014 O O . GLU A 1 272 ? -13.001 -6.585 12.170 1.00 91.06 272 GLU A O 1
ATOM 2019 N N . VAL A 1 273 ? -15.154 -6.143 12.668 1.00 86.50 273 VAL A N 1
ATOM 2020 C CA . VAL A 1 273 ? -14.870 -5.254 13.812 1.00 86.50 273 VAL A CA 1
ATOM 2021 C C . VAL A 1 273 ? -14.028 -5.977 14.864 1.00 86.50 273 VAL A C 1
ATOM 2023 O O . VAL A 1 273 ? -13.013 -5.459 15.327 1.00 86.50 273 VAL A O 1
ATOM 2026 N N . THR A 1 274 ? -14.402 -7.209 15.217 1.00 84.50 274 THR A N 1
ATOM 2027 C CA . THR A 1 274 ? -13.641 -8.004 16.193 1.00 84.50 274 THR A CA 1
ATOM 2028 C C . THR A 1 274 ? -12.227 -8.307 15.688 1.00 84.50 274 THR A C 1
ATOM 2030 O O . THR A 1 274 ? -11.279 -8.315 16.473 1.00 84.50 274 THR A O 1
ATOM 2033 N N . THR A 1 275 ? -12.057 -8.542 14.386 1.00 86.00 275 THR A N 1
ATOM 2034 C CA . THR A 1 275 ? -10.747 -8.808 13.773 1.00 86.00 275 THR A CA 1
ATOM 2035 C C . THR A 1 275 ? -9.845 -7.572 13.815 1.00 86.00 275 THR A C 1
ATOM 2037 O O . THR A 1 275 ? -8.676 -7.698 14.186 1.00 86.00 275 THR A O 1
ATOM 2040 N N . LEU A 1 276 ? -10.386 -6.386 13.512 1.00 83.88 276 LEU A N 1
ATOM 2041 C CA . LEU A 1 276 ? -9.687 -5.101 13.643 1.00 83.88 276 LEU A CA 1
ATOM 2042 C C . LEU A 1 276 ? -9.215 -4.854 15.081 1.00 83.88 276 LEU A C 1
ATOM 2044 O O . LEU A 1 276 ? -8.030 -4.608 15.318 1.00 83.88 276 LEU A O 1
ATOM 2048 N N . LEU A 1 277 ? -10.114 -5.008 16.055 1.00 82.25 277 LEU A N 1
ATOM 2049 C CA . LEU A 1 277 ? -9.788 -4.821 17.472 1.00 82.25 277 LEU A CA 1
ATOM 2050 C C . LEU A 1 277 ? -8.738 -5.834 17.957 1.00 82.25 277 LEU A C 1
ATOM 2052 O O . LEU A 1 277 ? -7.779 -5.468 18.637 1.00 82.25 277 LEU A O 1
ATOM 2056 N N . LYS A 1 278 ? -8.844 -7.110 17.550 1.00 80.94 278 LYS A N 1
ATOM 2057 C CA . LYS A 1 278 ? -7.832 -8.146 17.847 1.00 80.94 278 LYS A CA 1
ATOM 2058 C C . LYS A 1 278 ? -6.457 -7.807 17.265 1.00 80.94 278 LYS A C 1
ATOM 2060 O O . LYS A 1 278 ? -5.438 -8.213 17.829 1.00 80.94 278 LYS A O 1
ATOM 2065 N N . ALA A 1 279 ? -6.416 -7.086 16.147 1.00 77.81 279 ALA A N 1
ATOM 2066 C CA . ALA A 1 279 ? -5.178 -6.641 15.520 1.00 77.81 279 ALA A CA 1
ATOM 2067 C C . ALA A 1 279 ? -4.550 -5.423 16.220 1.00 77.81 279 ALA A C 1
ATOM 2069 O O . ALA A 1 279 ? -3.342 -5.210 16.078 1.00 77.81 279 ALA A O 1
ATOM 2070 N N . GLY A 1 280 ? -5.328 -4.704 17.036 1.00 75.31 280 GLY A N 1
ATOM 2071 C CA . GLY A 1 280 ? -4.891 -3.560 17.836 1.00 75.31 280 GLY A CA 1
ATOM 2072 C C . GLY A 1 280 ? -5.375 -2.197 17.338 1.00 75.31 280 GLY A C 1
ATOM 2073 O O . GLY A 1 280 ? -4.814 -1.206 17.792 1.00 75.31 280 GLY A O 1
ATOM 2074 N N . ALA A 1 281 ? -6.359 -2.152 16.431 1.00 79.31 281 ALA A N 1
ATOM 2075 C CA . ALA A 1 281 ? -7.021 -0.908 16.029 1.00 79.31 281 ALA A CA 1
ATOM 2076 C C . ALA A 1 281 ? -7.807 -0.293 17.200 1.00 79.31 281 ALA A C 1
ATOM 2078 O O . ALA A 1 281 ? -8.275 -1.025 18.080 1.00 79.31 281 ALA A O 1
ATOM 2079 N N . ILE A 1 282 ? -7.960 1.031 17.199 1.00 77.50 282 ILE A N 1
ATOM 2080 C CA . ILE A 1 282 ? -8.602 1.795 18.276 1.00 77.50 282 ILE A CA 1
ATOM 2081 C C . ILE A 1 282 ? -9.939 2.352 17.773 1.00 77.50 282 ILE A C 1
ATOM 2083 O O . ILE A 1 282 ? -9.987 3.042 16.762 1.00 77.50 282 ILE A O 1
ATOM 2087 N N . ALA A 1 283 ? -11.038 2.054 18.473 1.00 81.19 283 ALA A N 1
ATOM 2088 C CA . ALA A 1 283 ? -12.379 2.466 18.048 1.00 81.19 283 ALA A CA 1
ATOM 2089 C C . ALA A 1 283 ? -12.845 3.817 18.629 1.00 81.19 283 ALA A C 1
ATOM 2091 O O . ALA A 1 283 ? -13.961 4.230 18.323 1.00 81.19 283 ALA A O 1
ATOM 2092 N N . ASP A 1 284 ? -12.034 4.502 19.445 1.00 79.31 284 ASP A N 1
ATOM 2093 C CA . ASP A 1 284 ? -12.393 5.739 20.164 1.00 79.31 284 ASP A CA 1
ATOM 2094 C C . ASP A 1 284 ? -13.008 6.801 19.241 1.00 79.31 284 ASP A C 1
ATOM 2096 O O . ASP A 1 284 ? -14.141 7.234 19.466 1.00 79.31 284 ASP A O 1
ATOM 2100 N N . ASP A 1 285 ? -12.302 7.161 18.168 1.00 80.31 285 ASP A N 1
ATOM 2101 C CA . ASP A 1 285 ? -12.750 8.180 17.212 1.00 80.31 285 ASP A CA 1
ATOM 2102 C C . ASP A 1 285 ? -14.015 7.727 16.464 1.00 80.31 285 ASP A C 1
ATOM 2104 O O . ASP A 1 285 ? -14.942 8.508 16.249 1.00 80.31 285 ASP A O 1
ATOM 2108 N N . ALA A 1 286 ? -14.128 6.432 16.150 1.00 84.31 286 ALA A N 1
ATOM 2109 C CA . ALA A 1 286 ? -15.315 5.878 15.501 1.00 84.31 286 ALA A CA 1
ATOM 2110 C C . ALA A 1 286 ? -16.547 5.889 16.420 1.00 84.31 286 ALA A C 1
ATOM 2112 O O . ALA A 1 286 ? -17.653 6.181 15.961 1.00 84.31 286 ALA A O 1
ATOM 2113 N N . LEU A 1 287 ? -16.372 5.595 17.714 1.00 83.62 287 LEU A N 1
ATOM 2114 C CA . LEU A 1 287 ? -17.424 5.711 18.727 1.00 83.62 287 LEU A CA 1
ATOM 2115 C C . LEU A 1 287 ? -17.885 7.164 18.863 1.00 83.62 287 LEU A C 1
ATOM 2117 O O . LEU A 1 287 ? -19.087 7.416 18.973 1.00 83.62 287 LEU A O 1
ATOM 2121 N N . TRP A 1 288 ? -16.937 8.103 18.844 1.00 83.50 288 TRP A N 1
ATOM 2122 C CA . TRP A 1 288 ? -17.214 9.530 18.947 1.00 83.50 288 TRP A CA 1
ATOM 2123 C C . TRP A 1 288 ? -18.012 10.037 17.752 1.00 83.50 288 TRP A C 1
ATOM 2125 O O . TRP A 1 288 ? -19.128 10.540 17.906 1.00 83.50 288 TRP A O 1
ATOM 2135 N N . ASP A 1 289 ? -17.491 9.789 16.557 1.00 86.00 289 ASP A N 1
ATOM 2136 C CA . ASP A 1 289 ? -18.099 10.240 15.319 1.00 86.00 289 ASP A CA 1
ATOM 2137 C C . ASP A 1 289 ? -19.497 9.648 15.108 1.00 86.00 289 ASP A C 1
ATOM 2139 O O . ASP A 1 289 ? -20.409 10.364 14.704 1.00 86.00 289 ASP A O 1
ATOM 2143 N N . LEU A 1 290 ? -19.708 8.359 15.408 1.00 87.69 290 LEU A N 1
ATOM 2144 C CA . LEU A 1 290 ? -21.033 7.733 15.293 1.00 87.69 290 LEU A CA 1
ATOM 2145 C C . LEU A 1 290 ? -22.049 8.318 16.282 1.00 87.69 290 LEU A C 1
ATOM 2147 O O . LEU A 1 290 ? -23.240 8.399 15.971 1.00 87.69 290 LEU A O 1
ATOM 2151 N N . ALA A 1 291 ? -21.608 8.706 17.481 1.00 84.81 291 ALA A N 1
ATOM 2152 C CA . ALA A 1 291 ? -22.488 9.321 18.467 1.00 84.81 291 ALA A CA 1
ATOM 2153 C C . ALA A 1 291 ? -22.884 10.749 18.055 1.00 84.81 291 ALA A C 1
ATOM 2155 O O . ALA A 1 291 ? -24.049 11.134 18.218 1.00 84.81 291 ALA A O 1
ATOM 2156 N N . GLU A 1 292 ? -21.954 11.509 17.471 1.00 88.06 292 GLU A N 1
ATOM 2157 C CA . GLU A 1 292 ? -22.190 12.882 17.014 1.00 88.06 292 GLU A CA 1
ATOM 2158 C C . GLU A 1 292 ? -22.870 12.981 15.645 1.00 88.06 292 GLU A C 1
ATOM 2160 O O . GLU A 1 292 ? -23.465 14.014 15.357 1.00 88.06 292 GLU A O 1
ATOM 2165 N N . ASP A 1 293 ? -22.868 11.918 14.838 1.00 87.69 293 ASP A N 1
ATOM 2166 C CA . ASP A 1 293 ? -23.362 11.946 13.457 1.00 87.69 293 ASP A CA 1
ATOM 2167 C C . ASP A 1 293 ? -24.813 12.452 13.353 1.00 87.69 293 ASP A C 1
ATOM 2169 O O . ASP A 1 293 ? -25.775 11.745 13.654 1.00 87.69 293 ASP A O 1
ATOM 2173 N N . GLU A 1 294 ? -25.002 13.700 12.935 1.00 88.38 294 GLU A N 1
ATOM 2174 C CA . GLU A 1 294 ? -26.327 14.321 12.836 1.00 88.38 294 GLU A CA 1
ATOM 2175 C C . GLU A 1 294 ? -27.186 13.720 11.713 1.00 88.38 294 GLU A C 1
ATOM 2177 O O . GLU A 1 294 ? -28.398 13.943 11.680 1.00 88.38 294 GLU A O 1
ATOM 2182 N N . THR A 1 295 ? -26.584 12.947 10.802 1.00 90.12 295 THR A N 1
ATOM 2183 C CA . THR A 1 295 ? -27.299 12.309 9.691 1.00 90.12 295 THR A CA 1
ATOM 2184 C C . THR A 1 295 ? -28.084 11.072 10.128 1.00 90.12 295 THR A C 1
ATOM 2186 O O . THR A 1 295 ? -29.024 10.671 9.440 1.00 90.12 295 THR A O 1
ATOM 2189 N N . LEU A 1 296 ? -27.743 10.497 11.286 1.00 88.38 296 LEU A N 1
ATOM 2190 C CA . LEU A 1 296 ? -28.322 9.257 11.795 1.00 88.38 296 LEU A CA 1
ATOM 2191 C C . LEU A 1 296 ? -29.410 9.509 12.835 1.00 88.38 296 LEU A C 1
ATOM 2193 O O . LEU A 1 296 ? -29.288 10.347 13.733 1.00 88.38 296 LEU A O 1
ATOM 2197 N N . THR A 1 297 ? -30.464 8.700 12.781 1.00 91.00 297 THR A N 1
ATOM 2198 C CA . THR A 1 297 ? -31.470 8.651 13.843 1.00 91.00 297 THR A CA 1
ATOM 2199 C C . THR A 1 297 ? -30.910 7.967 15.096 1.00 91.00 297 THR A C 1
ATOM 2201 O O . THR A 1 297 ? -30.038 7.104 15.018 1.00 91.00 297 THR A O 1
ATOM 2204 N N . ASN A 1 298 ? -31.439 8.294 16.282 1.00 85.88 298 ASN A N 1
ATOM 2205 C CA . ASN A 1 298 ? -30.997 7.662 17.536 1.00 85.88 298 ASN A CA 1
ATOM 2206 C C . ASN A 1 298 ? -31.029 6.114 17.509 1.00 85.88 298 ASN A C 1
ATOM 2208 O O . ASN A 1 298 ? -30.075 5.518 18.002 1.00 85.88 298 ASN A O 1
ATOM 2212 N N . PRO A 1 299 ? -32.046 5.443 16.923 1.00 87.62 299 PRO A N 1
ATOM 2213 C CA . PRO A 1 299 ? -32.025 3.986 16.770 1.00 87.62 299 PRO A CA 1
ATOM 2214 C C . PRO A 1 299 ? -30.891 3.471 15.871 1.00 87.62 299 PRO A C 1
ATOM 2216 O O . PRO A 1 299 ? -30.313 2.427 16.163 1.00 87.62 299 PRO A O 1
ATOM 2219 N N . GLU A 1 300 ? -30.548 4.190 14.797 1.00 87.25 300 GLU A N 1
ATOM 2220 C CA . GLU A 1 300 ? -29.431 3.825 13.912 1.00 87.25 300 GLU A CA 1
ATOM 2221 C C . GLU A 1 300 ? -28.086 4.002 14.619 1.00 87.25 300 GLU A C 1
ATOM 2223 O O . GLU A 1 300 ? -27.243 3.106 14.552 1.00 87.25 300 GLU A O 1
ATOM 2228 N N . LYS A 1 301 ? -27.911 5.104 15.363 1.00 88.38 301 LYS A N 1
ATOM 2229 C CA . LYS A 1 301 ? -26.739 5.314 16.226 1.00 88.38 301 LYS A CA 1
ATOM 2230 C C . LYS A 1 301 ? -26.597 4.184 17.234 1.00 88.38 301 LYS A C 1
ATOM 2232 O O . LYS A 1 301 ? -25.534 3.582 17.335 1.00 88.38 301 LYS A O 1
ATOM 2237 N N . GLU A 1 302 ? -27.676 3.860 17.947 1.00 85.88 302 GLU A N 1
ATOM 2238 C CA . GLU A 1 302 ? -27.681 2.789 18.944 1.00 85.88 302 GLU A CA 1
ATOM 2239 C C . GLU A 1 302 ? -27.298 1.441 18.320 1.00 85.88 302 GLU A C 1
ATOM 2241 O O . GLU A 1 302 ? -26.476 0.720 18.882 1.00 85.88 302 GLU A O 1
ATOM 2246 N N . MET A 1 303 ? -27.851 1.108 17.149 1.00 88.75 303 MET A N 1
ATOM 2247 C CA . MET A 1 303 ? -27.533 -0.131 16.437 1.00 88.75 303 MET A CA 1
ATOM 2248 C C . MET A 1 303 ? -26.048 -0.212 16.064 1.00 88.75 303 MET A C 1
ATOM 2250 O O . MET A 1 303 ? -25.409 -1.215 16.373 1.00 88.75 303 MET A O 1
ATOM 2254 N N . ARG A 1 304 ? -25.488 0.837 15.449 1.00 91.06 304 ARG A N 1
ATOM 2255 C CA . ARG A 1 304 ? -24.082 0.868 15.008 1.00 91.06 304 ARG A CA 1
ATOM 2256 C C . ARG A 1 304 ? -23.111 0.857 16.192 1.00 91.06 304 ARG A C 1
ATOM 2258 O O . ARG A 1 304 ? -22.182 0.053 16.218 1.00 91.06 304 ARG A O 1
ATOM 2265 N N . LEU A 1 305 ? -23.370 1.673 17.217 1.00 87.25 305 LEU A N 1
ATOM 2266 C CA . LEU A 1 305 ? -22.577 1.702 18.453 1.00 87.25 305 LEU A CA 1
ATOM 2267 C C . LEU A 1 305 ? -22.599 0.346 19.167 1.00 87.25 305 LEU A C 1
ATOM 2269 O O . LEU A 1 305 ? -21.577 -0.100 19.688 1.00 87.25 305 LEU A O 1
ATOM 2273 N N . ARG A 1 306 ? -23.742 -0.352 19.154 1.00 87.75 306 ARG A N 1
ATOM 2274 C CA . ARG A 1 306 ? -23.880 -1.678 19.768 1.00 87.75 306 ARG A CA 1
ATOM 2275 C C . ARG A 1 306 ? -22.937 -2.700 19.136 1.00 87.75 306 ARG A C 1
ATOM 2277 O O . ARG A 1 306 ? -22.446 -3.554 19.869 1.00 87.75 306 ARG A O 1
ATOM 2284 N N . VAL A 1 307 ? -22.655 -2.628 17.832 1.00 88.00 307 VAL A N 1
ATOM 2285 C CA . VAL A 1 307 ? -21.700 -3.534 17.161 1.00 88.00 307 VAL A CA 1
ATOM 2286 C C . VAL A 1 307 ? -20.297 -3.354 17.738 1.00 88.00 307 VAL A C 1
ATOM 2288 O O . VAL A 1 307 ? -19.705 -4.328 18.205 1.00 88.00 307 VAL A O 1
ATOM 2291 N N . LEU A 1 308 ? -19.809 -2.109 17.779 1.00 84.75 308 LEU A N 1
ATOM 2292 C CA . LEU A 1 308 ? -18.485 -1.765 18.313 1.00 84.75 308 LEU A CA 1
ATOM 2293 C C . LEU A 1 308 ? -18.354 -2.172 19.788 1.00 84.75 308 LEU A C 1
ATOM 2295 O O . LEU A 1 308 ? -17.460 -2.932 20.154 1.00 84.75 308 LEU A O 1
ATOM 2299 N N . ILE A 1 309 ? -19.325 -1.767 20.611 1.00 83.88 309 ILE A N 1
ATOM 2300 C CA . ILE A 1 309 ? -19.364 -2.070 22.049 1.00 83.88 309 ILE A CA 1
ATOM 2301 C C . ILE A 1 309 ? -19.414 -3.582 22.302 1.00 83.88 309 ILE A C 1
ATOM 2303 O O . ILE A 1 309 ? -18.778 -4.091 23.225 1.00 83.88 309 ILE A O 1
ATOM 2307 N N . THR A 1 310 ? -20.182 -4.330 21.504 1.00 85.56 310 THR A N 1
ATOM 2308 C CA . THR A 1 310 ? -20.277 -5.789 21.659 1.00 85.56 310 THR A CA 1
ATOM 2309 C C . THR A 1 310 ? -18.948 -6.463 21.327 1.00 85.56 310 THR A C 1
ATOM 2311 O O . THR A 1 310 ? -18.536 -7.372 22.051 1.00 85.56 310 THR A O 1
ATOM 2314 N N . ALA A 1 311 ? -18.260 -6.019 20.273 1.00 84.06 311 ALA A N 1
ATOM 2315 C CA . ALA A 1 311 ? -16.962 -6.562 19.888 1.00 84.06 311 ALA A CA 1
ATOM 2316 C C . ALA A 1 311 ? -15.902 -6.335 20.979 1.00 84.06 311 ALA A C 1
ATOM 2318 O O . ALA A 1 311 ? -15.220 -7.284 21.374 1.00 84.06 311 ALA A O 1
ATOM 2319 N N . GLU A 1 312 ? -15.817 -5.122 21.532 1.00 79.81 312 GLU A N 1
ATOM 2320 C CA . GLU A 1 312 ? -14.879 -4.805 22.618 1.00 79.81 312 GLU A CA 1
ATOM 2321 C C . GLU A 1 312 ? -15.170 -5.603 23.893 1.00 79.81 312 GLU A C 1
ATOM 2323 O O . GLU A 1 312 ? -14.256 -6.157 24.508 1.00 79.81 312 GLU A O 1
ATOM 2328 N N . LYS A 1 313 ? -16.448 -5.754 24.263 1.00 78.94 313 LYS A N 1
ATOM 2329 C CA . LYS A 1 313 ? -16.847 -6.594 25.403 1.00 78.94 313 LYS A CA 1
ATOM 2330 C C . LYS A 1 313 ? -16.462 -8.056 25.226 1.00 78.94 313 LYS A C 1
ATOM 2332 O O . LYS A 1 313 ? -15.980 -8.674 26.174 1.00 78.94 313 LYS A O 1
ATOM 2337 N N . ASN A 1 314 ? -16.690 -8.615 24.039 1.00 81.25 314 ASN A N 1
ATOM 2338 C CA . ASN A 1 314 ? -16.321 -9.997 23.746 1.00 81.25 314 ASN A CA 1
ATOM 2339 C C . ASN A 1 314 ? -14.804 -10.179 23.845 1.00 81.25 314 ASN A C 1
ATOM 2341 O O . ASN A 1 314 ? -14.343 -11.152 24.437 1.00 81.25 314 ASN A O 1
ATOM 2345 N N . LEU A 1 315 ? -14.035 -9.215 23.334 1.00 76.44 315 LEU A N 1
ATOM 2346 C CA . LEU A 1 315 ? -12.578 -9.230 23.412 1.00 76.44 315 LEU A CA 1
ATOM 2347 C C . LEU A 1 315 ? -12.074 -9.163 24.861 1.00 76.44 315 LEU A C 1
ATOM 2349 O O . LEU A 1 315 ? -11.159 -9.901 25.224 1.00 76.44 315 LEU A O 1
ATOM 2353 N N . LYS A 1 316 ? -12.704 -8.336 25.704 1.00 72.44 316 LYS A N 1
ATOM 2354 C CA . LYS A 1 316 ? -12.420 -8.281 27.143 1.00 72.44 316 LYS A CA 1
ATOM 2355 C C . LYS A 1 316 ? -12.722 -9.612 27.833 1.00 72.44 316 LYS A C 1
ATOM 2357 O O . LYS A 1 316 ? -11.866 -10.146 28.528 1.00 72.44 316 LYS A O 1
ATOM 2362 N N . ALA A 1 317 ? -13.898 -10.190 27.588 1.00 73.38 317 ALA A N 1
ATOM 2363 C CA . ALA A 1 317 ? -14.276 -11.477 28.170 1.00 73.38 317 ALA A CA 1
ATOM 2364 C C . ALA A 1 317 ? -13.325 -12.615 27.749 1.00 73.38 317 ALA A C 1
ATOM 2366 O O . ALA A 1 317 ? -12.977 -13.464 28.571 1.00 73.38 317 ALA A O 1
ATOM 2367 N N . GLU A 1 318 ? -12.870 -12.622 26.488 1.00 72.56 318 GLU A N 1
ATOM 2368 C CA . GLU A 1 318 ? -11.829 -13.539 26.005 1.00 72.56 318 GLU A CA 1
ATOM 2369 C C . GLU A 1 318 ? -10.494 -13.326 26.743 1.00 72.56 318 GLU A C 1
ATOM 2371 O O . GLU A 1 318 ? -9.853 -14.301 27.143 1.00 72.56 318 GLU A O 1
ATOM 2376 N N . ALA A 1 319 ? -10.079 -12.072 26.954 1.00 66.62 319 ALA A N 1
ATOM 2377 C CA . ALA A 1 319 ? -8.845 -11.736 27.664 1.00 66.62 319 ALA A CA 1
ATOM 2378 C C . ALA A 1 319 ? -8.882 -12.160 29.144 1.00 66.62 319 ALA A C 1
ATOM 2380 O O . ALA A 1 319 ? -7.917 -12.754 29.635 1.00 66.62 319 ALA A O 1
ATOM 2381 N N . ASP A 1 320 ? -10.005 -11.926 29.826 1.00 65.44 320 ASP A N 1
ATOM 2382 C CA . ASP A 1 320 ? -10.229 -12.320 31.221 1.00 65.44 320 ASP A CA 1
ATOM 2383 C C . ASP A 1 320 ? -10.236 -13.850 31.377 1.00 65.44 320 ASP A C 1
ATOM 2385 O O . ASP A 1 320 ? -9.624 -14.398 32.299 1.00 65.44 320 ASP A O 1
ATOM 2389 N N . ALA A 1 321 ? -10.869 -14.563 30.438 1.00 68.38 321 ALA A N 1
ATOM 2390 C CA . ALA A 1 321 ? -10.896 -16.025 30.414 1.00 68.38 321 ALA A CA 1
ATOM 2391 C C . ALA A 1 321 ? -9.516 -16.648 30.127 1.00 68.38 321 ALA A C 1
ATOM 2393 O O . ALA A 1 321 ? -9.224 -17.745 30.607 1.00 68.38 321 ALA A O 1
ATOM 2394 N N . ALA A 1 322 ? -8.659 -15.959 29.366 1.00 63.66 322 ALA A N 1
ATOM 2395 C CA . ALA A 1 322 ? -7.327 -16.436 28.992 1.00 63.66 322 ALA A CA 1
ATOM 2396 C C . ALA A 1 322 ? -6.285 -16.366 30.126 1.00 63.66 322 ALA A C 1
ATOM 2398 O O . ALA A 1 322 ? -5.178 -16.880 29.953 1.00 63.66 322 ALA A O 1
ATOM 2399 N N . GLY A 1 323 ? -6.612 -15.764 31.277 1.00 53.16 323 GLY A N 1
ATOM 2400 C CA . GLY A 1 323 ? -5.861 -15.928 32.526 1.00 53.16 323 GLY A CA 1
ATOM 2401 C C . GLY A 1 323 ? -4.340 -15.772 32.396 1.00 53.16 323 GLY A C 1
ATOM 2402 O O . GLY A 1 323 ? -3.604 -16.679 32.765 1.00 53.16 323 GLY A O 1
ATOM 2403 N N . SER A 1 324 ? -3.855 -14.646 31.859 1.00 50.44 324 SER A N 1
ATOM 2404 C CA . SER A 1 324 ? -2.451 -14.197 31.950 1.00 50.44 324 SER A CA 1
ATOM 2405 C C . SER A 1 324 ? -1.354 -15.281 31.806 1.00 50.44 324 SER A C 1
ATOM 2407 O O . SER A 1 324 ? -0.447 -15.319 32.631 1.00 50.44 324 SER A O 1
ATOM 2409 N N . VAL A 1 325 ? -1.323 -16.121 30.762 1.00 36.06 325 VAL A N 1
ATOM 2410 C CA . VAL A 1 325 ? -0.069 -16.814 30.374 1.00 36.06 325 VAL A CA 1
ATOM 2411 C C . VAL A 1 325 ? -0.026 -17.112 28.869 1.00 36.06 325 VAL A C 1
ATOM 2413 O O . VAL A 1 325 ? -0.468 -18.157 28.412 1.00 36.06 325 VAL A O 1
ATOM 2416 N N . THR A 1 326 ? 0.577 -16.216 28.084 1.00 28.12 326 THR A N 1
ATOM 2417 C CA . THR A 1 326 ? 1.586 -16.566 27.056 1.00 28.12 326 THR A CA 1
ATOM 2418 C C . THR A 1 326 ? 2.242 -15.285 26.515 1.00 28.12 326 THR A C 1
ATOM 2420 O O . THR A 1 326 ? 1.590 -14.470 25.862 1.00 28.12 326 THR A O 1
ATOM 2423 N N . PRO A 1 327 ? 3.542 -15.062 26.778 1.00 32.34 327 PRO A N 1
ATOM 2424 C CA . PRO A 1 327 ? 4.275 -13.903 26.291 1.00 32.34 327 PRO A CA 1
ATOM 2425 C C . PRO A 1 327 ? 4.811 -14.170 24.880 1.00 32.34 327 PRO A C 1
ATOM 2427 O O . PRO A 1 327 ? 5.997 -14.411 24.679 1.00 32.34 327 PRO A O 1
ATOM 2430 N N . SER A 1 328 ? 3.943 -14.094 23.876 1.00 29.20 328 SER A N 1
ATOM 2431 C CA . SER A 1 328 ? 4.392 -13.860 22.504 1.00 29.20 328 SER A CA 1
ATOM 2432 C C . SER A 1 328 ? 3.429 -12.899 21.816 1.00 29.20 328 SER A C 1
ATOM 2434 O O . SER A 1 328 ? 2.328 -13.276 21.435 1.00 29.20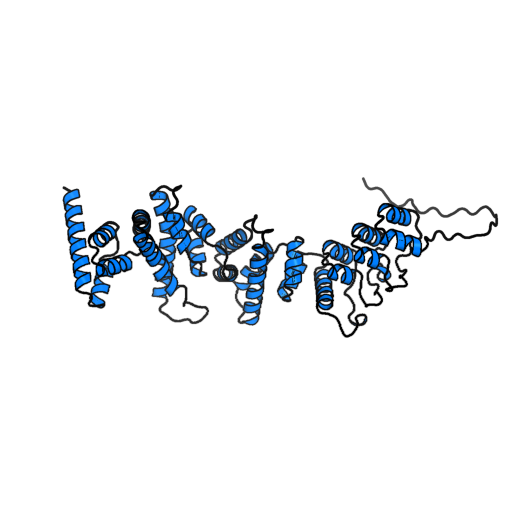 328 SER A O 1
ATOM 2436 N N . TYR A 1 329 ? 3.900 -11.657 21.666 1.00 29.72 329 TYR A N 1
ATOM 2437 C CA . TYR A 1 329 ? 3.287 -10.529 20.954 1.00 29.72 329 TYR A CA 1
ATOM 2438 C C . TYR A 1 329 ? 2.192 -9.731 21.682 1.00 29.72 329 TYR A C 1
ATOM 2440 O O . TYR A 1 329 ? 1.080 -9.579 21.194 1.00 29.72 329 TYR A O 1
ATOM 2448 N N . ARG A 1 330 ? 2.598 -9.089 22.790 1.00 33.28 330 ARG A N 1
ATOM 2449 C CA . ARG A 1 330 ? 1.977 -7.892 23.403 1.00 33.28 330 ARG A CA 1
ATOM 2450 C C . ARG A 1 330 ? 0.448 -7.946 23.532 1.00 33.28 330 ARG A C 1
ATOM 2452 O O . ARG A 1 330 ? -0.277 -7.136 22.970 1.00 33.28 330 ARG A O 1
ATOM 2459 N N . SER A 1 331 ? 0.028 -8.787 24.463 1.00 35.31 331 SER A N 1
ATOM 2460 C CA . SER A 1 331 ? -1.157 -8.649 25.317 1.00 35.31 331 SER A CA 1
ATOM 2461 C C . SER A 1 331 ? -1.128 -7.420 26.254 1.00 35.31 331 SER A C 1
ATOM 2463 O O . SER A 1 331 ? -1.979 -7.298 27.124 1.00 35.31 331 SER A O 1
ATOM 2465 N N . ALA A 1 332 ? -0.169 -6.497 26.092 1.00 32.62 332 ALA A N 1
ATOM 2466 C CA . ALA A 1 332 ? -0.063 -5.276 26.897 1.00 32.62 332 ALA A CA 1
ATOM 2467 C C . ALA A 1 332 ? -0.947 -4.118 26.386 1.00 32.62 332 ALA A C 1
ATOM 2469 O O . ALA A 1 332 ? -1.265 -3.229 27.164 1.00 32.62 332 ALA A O 1
ATOM 2470 N N . SER A 1 333 ? -1.353 -4.129 25.109 1.00 43.47 333 SER A N 1
ATOM 2471 C CA . SER A 1 333 ? -2.238 -3.096 24.541 1.00 43.47 333 SER A CA 1
ATOM 2472 C C . SER A 1 333 ? -3.710 -3.492 24.610 1.00 43.47 333 SER A C 1
ATOM 2474 O O . SER A 1 333 ? -4.524 -2.672 24.988 1.00 43.47 333 SER A O 1
ATOM 2476 N N . ILE A 1 334 ? -4.069 -4.745 24.319 1.00 41.25 334 ILE A N 1
ATOM 2477 C CA . ILE A 1 334 ? -5.482 -5.134 24.142 1.00 41.25 334 ILE A CA 1
ATOM 2478 C C . ILE A 1 334 ? -6.272 -5.087 25.464 1.00 41.25 334 ILE A C 1
ATOM 2480 O O . ILE A 1 334 ? -7.382 -4.570 25.490 1.00 41.25 334 ILE A O 1
ATOM 2484 N N . ALA A 1 335 ? -5.683 -5.547 26.574 1.00 36.72 335 ALA A N 1
ATOM 2485 C CA . ALA A 1 335 ? -6.327 -5.489 27.891 1.00 36.72 335 ALA A CA 1
ATOM 2486 C C . ALA A 1 335 ? -6.297 -4.080 28.519 1.00 36.72 335 ALA A C 1
ATOM 2488 O O . ALA A 1 335 ? -7.169 -3.744 29.308 1.00 36.72 335 ALA A O 1
ATOM 2489 N N . GLY A 1 336 ? -5.315 -3.242 28.159 1.00 41.22 336 GLY A N 1
ATOM 2490 C CA . GLY A 1 336 ? -5.245 -1.849 28.616 1.00 41.22 336 GLY A CA 1
ATOM 2491 C C . GLY A 1 336 ? -6.096 -0.878 27.786 1.00 41.22 336 GLY A C 1
ATOM 2492 O O . GLY A 1 336 ? -6.534 0.136 28.319 1.00 41.22 336 GLY A O 1
ATOM 2493 N N . LEU A 1 337 ? -6.345 -1.182 26.506 1.00 43.22 337 LEU A N 1
ATOM 2494 C CA . LEU A 1 337 ? -7.133 -0.355 25.581 1.00 43.22 337 LEU A CA 1
ATOM 2495 C C . LEU A 1 337 ? -8.636 -0.637 25.689 1.00 43.22 337 LEU A C 1
ATOM 2497 O O . LEU A 1 337 ? -9.412 0.308 25.712 1.00 43.22 337 LEU A O 1
ATOM 2501 N N . ALA A 1 338 ? -9.060 -1.898 25.835 1.00 42.66 338 ALA A N 1
ATOM 2502 C CA . ALA A 1 338 ? -10.489 -2.234 25.902 1.00 42.66 338 ALA A CA 1
ATOM 2503 C C . ALA A 1 338 ? -11.186 -1.721 27.181 1.00 42.66 338 ALA A C 1
ATOM 2505 O O . ALA A 1 338 ? -12.368 -1.388 27.145 1.00 42.66 338 ALA A O 1
ATOM 2506 N N . ASP A 1 339 ? -10.459 -1.622 28.301 1.00 45.66 339 ASP A N 1
ATOM 2507 C CA . ASP A 1 339 ? -10.977 -1.011 29.535 1.00 45.66 339 ASP A CA 1
ATOM 2508 C C . ASP A 1 339 ? -11.022 0.517 29.457 1.00 45.66 339 ASP A C 1
ATOM 2510 O O . ASP A 1 339 ? -11.838 1.141 30.126 1.00 45.66 339 ASP A O 1
ATOM 2514 N N . THR A 1 340 ? -10.176 1.133 28.627 1.00 56.88 340 THR A N 1
ATOM 2515 C CA . THR A 1 340 ? -10.045 2.591 28.582 1.00 56.88 340 THR A CA 1
ATOM 2516 C C . THR A 1 340 ? -10.866 3.234 27.476 1.00 56.88 340 THR A C 1
ATOM 2518 O O . THR A 1 340 ? -11.428 4.281 27.745 1.00 56.88 340 THR A O 1
ATOM 2521 N N . ALA A 1 341 ? -11.022 2.626 26.302 1.00 62.62 341 ALA A N 1
ATOM 2522 C CA . ALA A 1 341 ? -11.711 3.208 25.144 1.00 62.62 341 ALA A CA 1
ATOM 2523 C C . ALA A 1 341 ? -13.162 3.643 25.441 1.00 62.62 341 ALA A C 1
ATOM 2525 O O . ALA A 1 341 ? -13.477 4.835 25.488 1.00 62.62 341 ALA A O 1
ATOM 2526 N N . MET A 1 342 ? -14.049 2.683 25.739 1.00 71.94 342 MET A N 1
ATOM 2527 C CA . MET A 1 342 ? -15.464 2.956 26.040 1.00 71.94 342 MET A CA 1
ATOM 2528 C C . MET A 1 342 ? -15.653 3.863 27.256 1.00 71.94 342 MET A C 1
ATOM 2530 O O . MET A 1 342 ? -16.480 4.775 27.227 1.00 71.94 342 MET A O 1
ATOM 2534 N N . GLU A 1 343 ? -14.926 3.603 28.344 1.00 68.81 343 GLU A N 1
ATOM 2535 C CA . GLU A 1 343 ? -15.077 4.364 29.588 1.00 68.81 343 GLU A CA 1
ATOM 2536 C C . GLU A 1 343 ? -14.564 5.798 29.436 1.00 68.81 343 GLU A C 1
ATOM 2538 O O . GLU A 1 343 ? -15.185 6.737 29.942 1.00 68.81 343 GLU A O 1
ATOM 2543 N N . ARG A 1 344 ? -13.471 5.981 28.686 1.00 69.75 344 ARG A N 1
ATOM 2544 C CA . ARG A 1 344 ? -12.923 7.288 28.334 1.00 69.75 344 ARG A CA 1
ATOM 2545 C C . ARG A 1 344 ? -13.857 8.040 27.405 1.00 69.75 344 ARG A C 1
ATOM 2547 O O . ARG A 1 344 ? -14.171 9.178 27.725 1.00 69.75 344 ARG A O 1
ATOM 2554 N N . ALA A 1 345 ? -14.369 7.413 26.347 1.00 72.44 345 ALA A N 1
ATOM 2555 C CA . ALA A 1 345 ? -15.323 8.042 25.436 1.00 72.44 345 ALA A CA 1
ATOM 2556 C C . ALA A 1 345 ? -16.580 8.519 26.186 1.00 72.44 345 ALA A C 1
ATOM 2558 O O . ALA A 1 345 ? -16.976 9.679 26.074 1.00 72.44 345 ALA A O 1
ATOM 2559 N N . VAL A 1 346 ? -17.161 7.661 27.036 1.00 76.25 346 VAL A N 1
ATOM 2560 C CA . VAL A 1 346 ? -18.323 8.010 27.870 1.00 76.25 346 VAL A CA 1
ATOM 2561 C C . VAL A 1 346 ? -17.997 9.149 28.846 1.00 76.25 346 VAL A C 1
ATOM 2563 O O . VAL A 1 346 ? -18.807 10.068 29.003 1.00 76.25 346 VAL A O 1
ATOM 2566 N N . SER A 1 347 ? -16.828 9.125 29.495 1.00 75.25 347 SER A N 1
ATOM 2567 C CA . SER A 1 347 ? -16.418 10.177 30.433 1.00 75.25 347 SER A CA 1
ATOM 2568 C C . SER A 1 347 ? -16.125 11.508 29.739 1.00 75.25 347 SER A C 1
ATOM 2570 O O . SER A 1 347 ? -16.592 12.547 30.203 1.00 75.25 347 SER A O 1
ATOM 2572 N N . GLU A 1 348 ? -15.389 11.489 28.629 1.00 75.38 348 GLU A N 1
ATOM 2573 C CA . GLU A 1 348 ? -15.013 12.679 27.864 1.00 75.38 348 GLU A CA 1
ATOM 2574 C C . GLU A 1 348 ? -16.241 13.355 27.250 1.00 75.38 348 GLU A C 1
ATOM 2576 O O . GLU A 1 348 ? -16.390 14.567 27.395 1.00 75.38 348 GLU A O 1
ATOM 2581 N N . MET A 1 349 ? -17.175 12.599 26.658 1.00 75.94 349 MET A N 1
ATOM 2582 C CA . MET A 1 349 ? -18.440 13.161 26.166 1.00 75.94 349 MET A CA 1
ATOM 2583 C C . MET A 1 349 ? -19.226 13.843 27.288 1.00 75.94 349 MET A C 1
ATOM 2585 O O . MET A 1 349 ? -19.719 14.962 27.132 1.00 75.94 349 MET A O 1
ATOM 2589 N N . TYR A 1 350 ? -19.319 13.200 28.454 1.00 75.62 350 TYR A N 1
ATOM 2590 C CA . TYR A 1 350 ? -20.030 13.779 29.588 1.00 75.62 350 TYR A CA 1
ATOM 2591 C C . TYR A 1 350 ? -19.353 15.064 30.095 1.00 75.62 350 TYR A C 1
ATOM 2593 O O . TYR A 1 350 ? -20.042 16.046 30.382 1.00 75.62 350 TYR A O 1
ATOM 2601 N N . ASP A 1 351 ? -18.019 15.086 30.168 1.00 75.88 351 ASP A N 1
ATOM 2602 C CA . ASP A 1 351 ? -17.234 16.258 30.577 1.00 75.88 351 ASP A CA 1
ATOM 2603 C C . ASP A 1 351 ? -17.308 17.411 29.565 1.00 75.88 351 ASP A C 1
ATOM 2605 O O . ASP A 1 351 ? -17.302 18.576 29.963 1.00 75.88 351 ASP A O 1
ATOM 2609 N N . GLN A 1 352 ? -17.477 17.105 28.277 1.00 80.12 352 GLN A N 1
ATOM 2610 C CA . GLN A 1 352 ? -17.742 18.087 27.220 1.00 80.12 352 GLN A CA 1
ATOM 2611 C C . GLN A 1 352 ? -19.216 18.543 27.159 1.00 80.12 352 GLN A C 1
ATOM 2613 O O . GLN A 1 352 ? -19.582 19.362 26.317 1.00 80.12 352 GLN A O 1
ATOM 2618 N N . GLY A 1 353 ? -20.083 18.045 28.050 1.00 79.00 353 GLY A N 1
ATOM 2619 C CA . GLY A 1 353 ? -21.509 18.392 28.094 1.00 79.00 353 GLY A CA 1
ATOM 2620 C C . GLY A 1 353 ? -22.378 17.670 27.055 1.00 79.00 353 GLY A C 1
ATOM 2621 O O . GLY A 1 353 ? -23.582 17.935 26.976 1.00 79.00 353 GLY A O 1
ATOM 2622 N N . LYS A 1 354 ? -21.806 16.717 26.310 1.00 79.81 354 LYS A N 1
ATOM 2623 C CA . LYS A 1 354 ? -22.453 15.856 25.305 1.00 79.81 354 LYS A CA 1
ATOM 2624 C C . LYS A 1 354 ? -23.235 14.725 25.978 1.00 79.81 354 LYS A C 1
ATOM 2626 O O . LYS A 1 354 ? -22.943 13.532 25.884 1.00 79.81 354 LYS A O 1
ATOM 2631 N N . THR A 1 355 ? -24.219 15.129 26.783 1.00 76.62 355 THR A N 1
ATOM 2632 C CA . THR A 1 355 ? -24.966 14.212 27.655 1.00 76.62 355 THR A CA 1
ATOM 2633 C C . THR A 1 355 ? -25.874 13.256 26.888 1.00 76.62 355 THR A C 1
ATOM 2635 O O . THR A 1 355 ? -26.142 12.176 27.401 1.00 76.62 355 THR A O 1
ATOM 2638 N N . ASN A 1 356 ? -26.349 13.607 25.690 1.00 78.19 356 ASN A N 1
ATOM 2639 C CA . ASN A 1 356 ? -27.202 12.728 24.882 1.00 78.19 356 ASN A CA 1
ATOM 2640 C C . ASN A 1 356 ? -26.382 11.649 24.160 1.00 78.19 356 ASN A C 1
ATOM 2642 O O . ASN A 1 356 ? -26.818 10.510 24.044 1.00 78.19 356 ASN A O 1
ATOM 2646 N N . GLU A 1 357 ? -25.174 11.990 23.748 1.00 81.44 357 GLU A N 1
ATOM 2647 C CA . GLU A 1 357 ? -24.203 11.139 23.075 1.00 81.44 357 GLU A CA 1
ATOM 2648 C C . GLU A 1 357 ? -23.648 10.101 24.063 1.00 81.44 357 GLU A C 1
ATOM 2650 O O . GLU A 1 357 ? -23.739 8.895 23.828 1.00 81.44 357 GLU A O 1
ATOM 2655 N N . ALA A 1 358 ? -23.249 10.550 25.261 1.00 78.19 358 ALA A N 1
ATOM 2656 C CA . ALA A 1 358 ? -22.889 9.658 26.366 1.00 78.19 358 ALA A CA 1
ATOM 2657 C C . ALA A 1 358 ? -24.053 8.727 26.768 1.00 78.19 358 ALA A C 1
ATOM 2659 O O . ALA A 1 358 ? -23.842 7.571 27.140 1.00 78.19 358 ALA A O 1
ATOM 2660 N N . ARG A 1 359 ? -25.304 9.209 26.672 1.00 78.31 359 ARG A N 1
ATOM 2661 C CA . ARG A 1 359 ? -26.505 8.388 26.909 1.00 78.31 359 ARG A CA 1
ATOM 2662 C C . ARG A 1 359 ? -26.661 7.277 25.878 1.00 78.31 359 ARG A C 1
ATOM 2664 O O . ARG A 1 359 ? -26.969 6.154 26.275 1.00 78.31 359 ARG A O 1
ATOM 2671 N N . LEU A 1 360 ? -26.445 7.578 24.600 1.00 81.12 360 LEU A N 1
ATOM 2672 C CA . LEU A 1 360 ? -26.530 6.604 23.510 1.00 81.12 360 LEU A CA 1
ATOM 2673 C C . LEU A 1 360 ? -25.491 5.490 23.667 1.00 81.12 360 LEU A C 1
ATOM 2675 O O . LEU A 1 360 ? -25.841 4.321 23.521 1.00 81.12 360 LEU A O 1
ATOM 2679 N N . LEU A 1 361 ? -24.254 5.821 24.055 1.00 79.19 361 LEU A N 1
ATOM 2680 C CA . LEU A 1 361 ? -23.219 4.821 24.342 1.00 79.19 361 LEU A CA 1
ATOM 2681 C C . LEU A 1 361 ? -23.639 3.863 25.466 1.00 79.19 361 LEU A C 1
ATOM 2683 O O . LEU A 1 361 ? -23.544 2.646 25.310 1.00 79.19 361 LEU A O 1
ATOM 2687 N N . ILE A 1 362 ? -24.161 4.385 26.581 1.00 79.19 362 ILE A N 1
ATOM 2688 C CA . ILE A 1 362 ? -24.621 3.550 27.705 1.00 79.19 362 ILE A CA 1
ATOM 2689 C C . ILE A 1 362 ? -25.810 2.670 27.283 1.00 79.19 362 ILE A C 1
ATOM 2691 O O . ILE A 1 362 ? -25.843 1.487 27.620 1.00 79.19 362 ILE A O 1
ATOM 2695 N N . GLN A 1 363 ? -26.756 3.203 26.501 1.00 80.12 363 GLN A N 1
ATOM 2696 C CA . GLN A 1 363 ? -27.895 2.438 25.967 1.00 80.12 363 GLN A CA 1
ATOM 2697 C C . GLN A 1 363 ? -27.463 1.320 25.008 1.00 80.12 363 GLN A C 1
ATOM 2699 O O . GLN A 1 363 ? -27.985 0.204 25.077 1.00 80.12 363 GLN A O 1
ATOM 2704 N N . ALA A 1 364 ? -26.470 1.594 24.161 1.00 78.94 364 ALA A N 1
ATOM 2705 C CA . ALA A 1 364 ? -25.846 0.609 23.284 1.00 78.94 364 ALA A CA 1
ATOM 2706 C C . ALA A 1 364 ? -25.017 -0.437 24.063 1.00 78.94 364 ALA A C 1
ATOM 2708 O O . ALA A 1 364 ? -24.693 -1.502 23.533 1.00 78.94 364 ALA A O 1
ATOM 2709 N N . GLY A 1 365 ? -24.756 -0.179 25.349 1.00 76.56 365 GLY A N 1
ATOM 2710 C CA . GLY A 1 365 ? -24.229 -1.132 26.315 1.00 76.56 365 GLY A CA 1
ATOM 2711 C C . GLY A 1 365 ? -22.867 -0.764 26.894 1.00 76.56 365 GLY A C 1
ATOM 2712 O O . GLY A 1 365 ? -22.293 -1.611 27.573 1.00 76.56 365 GLY A O 1
ATOM 2713 N N . ALA A 1 366 ? -22.318 0.424 26.645 1.00 76.38 366 ALA A N 1
ATOM 2714 C CA . ALA A 1 366 ? -21.017 0.812 27.183 1.00 76.38 366 ALA A CA 1
ATOM 2715 C C . ALA A 1 366 ? -20.998 0.742 28.729 1.00 76.38 366 ALA A C 1
ATOM 2717 O O . ALA A 1 366 ? -22.005 1.059 29.377 1.00 76.38 366 ALA A O 1
ATOM 2718 N N . PRO A 1 367 ? -19.882 0.312 29.348 1.00 73.06 367 PRO A N 1
ATOM 2719 C CA . PRO A 1 367 ? -19.734 0.324 30.799 1.00 73.06 367 PRO A CA 1
ATOM 2720 C C . PRO A 1 367 ? -19.870 1.753 31.348 1.00 73.06 367 PRO A C 1
ATOM 2722 O O . PRO A 1 367 ? -19.131 2.659 30.985 1.00 73.06 367 PRO A O 1
ATOM 2725 N N . GLY A 1 368 ? -20.841 1.959 32.243 1.00 72.19 368 GLY A N 1
ATOM 2726 C CA . GLY A 1 368 ? -21.065 3.241 32.926 1.00 72.19 368 GLY A CA 1
ATOM 2727 C C . GLY A 1 368 ? -20.501 3.302 34.350 1.00 72.19 368 GLY A C 1
ATOM 2728 O O . GLY A 1 368 ? -20.702 4.302 35.035 1.00 72.19 368 GLY A O 1
ATOM 2729 N N . GLY A 1 369 ? -19.848 2.234 34.822 1.00 74.19 369 GLY A N 1
ATOM 2730 C CA . GLY A 1 369 ? -19.428 2.080 36.220 1.00 74.19 369 GLY A CA 1
ATOM 2731 C C . GLY A 1 369 ? -18.346 3.073 36.645 1.00 74.19 369 GLY A C 1
ATOM 2732 O O . GLY A 1 369 ? -18.502 3.756 37.656 1.00 74.19 369 GLY A O 1
ATOM 2733 N N . HIS A 1 370 ? -17.300 3.246 35.835 1.00 70.56 370 HIS A N 1
ATOM 2734 C CA . HIS A 1 370 ? -16.245 4.225 36.111 1.00 70.56 370 HIS A CA 1
ATOM 2735 C C . HIS A 1 370 ? -16.774 5.667 36.141 1.00 70.56 370 HIS A C 1
ATOM 2737 O O . HIS A 1 370 ? -16.459 6.426 37.062 1.00 70.56 370 HIS A O 1
ATOM 2743 N N . LEU A 1 371 ? -17.653 6.029 35.196 1.00 72.19 371 LEU A N 1
ATOM 2744 C CA . LEU A 1 371 ? -18.322 7.333 35.194 1.00 72.19 371 LEU A CA 1
ATOM 2745 C C . LEU A 1 371 ? -19.206 7.507 36.442 1.00 72.19 371 LEU A C 1
ATOM 2747 O O . LEU A 1 371 ? -19.193 8.574 37.058 1.00 72.19 371 LEU A O 1
ATOM 2751 N N . LEU A 1 372 ? -19.938 6.464 36.859 1.00 77.31 372 LEU A N 1
ATOM 2752 C CA . LEU A 1 372 ? -20.696 6.482 38.114 1.00 77.31 372 LEU A CA 1
ATOM 2753 C C . LEU A 1 372 ? -19.780 6.757 39.313 1.00 77.31 372 LEU A C 1
ATOM 2755 O O . LEU A 1 372 ? -20.107 7.620 40.126 1.00 77.31 372 LEU A O 1
ATOM 2759 N N . MET A 1 373 ? -18.632 6.082 39.420 1.00 76.75 373 MET A N 1
ATOM 2760 C CA . MET A 1 373 ? -17.692 6.295 40.527 1.00 76.75 373 MET A CA 1
ATOM 2761 C C . MET A 1 373 ? -17.102 7.701 40.556 1.00 76.75 373 MET A C 1
ATOM 2763 O O . MET A 1 373 ? -17.030 8.308 41.626 1.00 76.75 373 MET A O 1
ATOM 2767 N N . ASP A 1 374 ? -16.672 8.219 39.406 1.00 79.31 374 ASP A N 1
ATOM 2768 C CA . ASP A 1 374 ? -16.103 9.564 39.303 1.00 79.31 374 ASP A CA 1
ATOM 2769 C C . ASP A 1 374 ? -17.144 10.632 39.678 1.00 79.31 374 ASP A C 1
ATOM 2771 O O . ASP A 1 374 ? -16.866 11.544 40.461 1.00 79.31 374 ASP A O 1
ATOM 2775 N N . ARG A 1 375 ? -18.391 10.492 39.211 1.00 82.56 375 ARG A N 1
ATOM 2776 C CA . ARG A 1 375 ? -19.465 11.430 39.571 1.00 82.56 375 ARG A CA 1
ATOM 2777 C C . ARG A 1 375 ? -19.903 11.294 41.028 1.00 82.56 375 ARG A C 1
ATOM 2779 O O . ARG A 1 375 ? -20.195 12.310 41.659 1.00 82.56 375 ARG A O 1
ATOM 2786 N N . CYS A 1 376 ? -19.883 10.085 41.593 1.00 84.00 376 CYS A N 1
ATOM 2787 C CA . CYS A 1 376 ? -20.058 9.879 43.030 1.00 84.00 376 CYS A CA 1
ATOM 2788 C C . CYS A 1 376 ? -18.964 10.598 43.835 1.00 84.00 376 CYS A C 1
ATOM 2790 O O . CYS A 1 376 ? -19.293 11.264 44.814 1.00 84.00 376 CYS A O 1
ATOM 2792 N N . GLN A 1 377 ? -17.702 10.546 43.388 1.00 83.88 377 GLN A N 1
ATOM 2793 C CA . GLN A 1 377 ? -16.583 11.270 44.010 1.00 83.88 377 GLN A CA 1
ATOM 2794 C C . GLN A 1 377 ? -16.786 12.786 43.992 1.00 83.88 377 GLN A C 1
ATOM 2796 O O . GLN A 1 377 ? -16.497 13.477 44.967 1.00 83.88 377 GLN A O 1
ATOM 2801 N N . LYS A 1 378 ? -17.288 13.303 42.867 1.00 82.31 378 LYS A N 1
ATOM 2802 C CA . LYS A 1 378 ? -17.594 14.726 42.675 1.00 82.31 378 LYS A CA 1
ATOM 2803 C C . LYS A 1 378 ? -18.892 15.153 43.375 1.00 82.31 378 LYS A C 1
ATOM 2805 O O . LYS A 1 378 ? -19.203 16.340 43.396 1.00 82.31 378 LYS A O 1
ATOM 2810 N N . GLY A 1 379 ? -19.649 14.213 43.951 1.00 79.12 379 GLY A N 1
ATOM 2811 C CA . GLY A 1 379 ? -20.927 14.472 44.616 1.00 79.12 379 GLY A CA 1
ATOM 2812 C C . GLY A 1 379 ? -22.055 14.895 43.667 1.00 79.12 379 GLY A C 1
ATOM 2813 O O . GLY A 1 379 ? -23.052 15.463 44.117 1.00 79.12 379 GLY A O 1
ATOM 2814 N N . ASP A 1 380 ? -21.927 14.637 42.361 1.00 82.50 380 ASP A N 1
ATOM 2815 C CA . ASP A 1 380 ? -22.916 15.047 41.360 1.00 82.50 380 ASP A CA 1
ATOM 2816 C C . ASP A 1 380 ? -24.108 14.081 41.330 1.00 82.50 380 ASP A C 1
ATOM 2818 O O . ASP A 1 380 ? -24.237 13.195 40.482 1.00 82.50 380 ASP A O 1
ATOM 2822 N N . PHE A 1 381 ? -25.019 14.269 42.283 1.00 82.75 381 PHE A N 1
ATOM 2823 C CA . PHE A 1 381 ? -26.210 13.436 42.437 1.00 82.75 381 PHE A CA 1
ATOM 2824 C C . PHE A 1 381 ? -27.090 13.392 41.176 1.00 82.75 381 PHE A C 1
ATOM 2826 O O . PHE A 1 381 ? -27.689 12.358 40.870 1.00 82.75 381 PHE A O 1
ATOM 2833 N N . ARG A 1 382 ? -27.187 14.501 40.428 1.00 79.75 382 ARG A N 1
ATOM 2834 C CA . ARG A 1 382 ? -28.022 14.569 39.216 1.00 79.75 382 ARG A CA 1
ATOM 2835 C C . ARG A 1 382 ? -27.422 13.734 38.092 1.00 79.75 382 ARG A C 1
ATOM 2837 O O . ARG A 1 382 ? -28.174 13.034 37.406 1.00 79.75 382 ARG A O 1
ATOM 2844 N N . ALA A 1 383 ? -26.100 13.780 37.934 1.00 76.94 383 ALA A N 1
ATOM 2845 C CA . ALA A 1 383 ? -25.391 12.930 36.990 1.00 76.94 383 ALA A CA 1
ATOM 2846 C C . ALA A 1 383 ? -25.541 11.453 37.357 1.00 76.94 383 ALA A C 1
ATOM 2848 O O . ALA A 1 383 ? -26.019 10.677 36.534 1.00 76.94 383 ALA A O 1
ATOM 2849 N N . VAL A 1 384 ? -25.250 11.080 38.610 1.00 82.81 384 VAL A N 1
ATOM 2850 C CA . VAL A 1 384 ? -25.347 9.687 39.089 1.00 82.81 384 VAL A CA 1
ATOM 2851 C C . VAL A 1 384 ? -26.751 9.123 38.851 1.00 82.81 384 VAL A C 1
ATOM 2853 O O . VAL A 1 384 ? -26.909 8.038 38.295 1.00 82.81 384 VAL A O 1
ATOM 2856 N N . LYS A 1 385 ? -27.793 9.890 39.188 1.00 84.00 385 LYS A N 1
ATOM 2857 C CA . LYS A 1 385 ? -29.187 9.504 38.942 1.00 84.00 385 LYS A CA 1
ATOM 2858 C C . LYS A 1 385 ? -29.497 9.323 37.452 1.00 84.00 385 LYS A C 1
ATOM 2860 O O . LYS A 1 385 ? -30.161 8.359 37.077 1.00 84.00 385 LYS A O 1
ATOM 2865 N N . SER A 1 386 ? -29.025 10.239 36.606 1.00 79.62 386 SER A N 1
ATOM 2866 C CA . SER A 1 386 ? -29.229 10.164 35.154 1.00 79.62 386 SER A CA 1
ATOM 2867 C C . SER A 1 386 ? -28.546 8.936 34.559 1.00 79.62 386 SER A C 1
ATOM 2869 O O . SER A 1 386 ? -29.159 8.234 33.765 1.00 79.62 386 SER A O 1
ATOM 2871 N N . ILE A 1 387 ? -27.316 8.644 34.986 1.00 78.38 387 ILE A N 1
ATOM 2872 C CA . ILE A 1 387 ? -26.531 7.496 34.523 1.00 78.38 387 ILE A CA 1
ATOM 2873 C C . ILE A 1 387 ? -27.199 6.170 34.930 1.00 78.38 387 ILE A C 1
ATOM 2875 O O . ILE A 1 387 ? -27.305 5.249 34.121 1.00 78.38 387 ILE A O 1
ATOM 2879 N N . LEU A 1 388 ? -27.755 6.091 36.144 1.00 81.31 388 LEU A N 1
ATOM 2880 C CA . LEU A 1 388 ? -28.531 4.930 36.599 1.00 81.31 388 LEU A CA 1
ATOM 2881 C C . LEU A 1 388 ? -29.828 4.717 35.800 1.00 81.31 388 LEU A C 1
ATOM 2883 O O . LEU A 1 388 ? -30.204 3.573 35.537 1.00 81.31 388 LEU A O 1
ATOM 2887 N N . HIS A 1 389 ? -30.514 5.788 35.380 1.00 78.75 389 HIS A N 1
ATOM 2888 C CA . HIS A 1 389 ? -31.707 5.671 34.524 1.00 78.75 389 HIS A CA 1
ATOM 2889 C C . HIS A 1 389 ? -31.402 5.025 33.167 1.00 78.75 389 HIS A C 1
ATOM 2891 O O . HIS A 1 389 ? -32.281 4.373 32.604 1.00 78.75 389 HIS A O 1
ATOM 2897 N N . LEU A 1 390 ? -30.167 5.157 32.682 1.00 71.06 390 LEU A N 1
ATOM 2898 C CA . LEU A 1 390 ? -29.704 4.605 31.405 1.00 71.06 390 LEU A CA 1
ATOM 2899 C C . LEU A 1 390 ? -29.291 3.136 31.490 1.00 71.06 390 LEU A C 1
ATOM 2901 O O . LEU A 1 390 ? -29.008 2.531 30.464 1.00 71.06 390 LEU A O 1
ATOM 2905 N N . GLY A 1 391 ? -29.288 2.552 32.691 1.00 71.88 391 GLY A N 1
ATOM 2906 C CA . GLY A 1 391 ? -28.961 1.141 32.887 1.00 71.88 391 GLY A CA 1
ATOM 2907 C C . GLY A 1 391 ? -27.490 0.867 33.190 1.00 71.88 391 GLY A C 1
ATOM 2908 O O . GLY A 1 391 ? -27.066 -0.279 33.068 1.00 71.88 391 GLY A O 1
ATOM 2909 N N . ALA A 1 392 ? -26.723 1.875 33.615 1.00 78.19 392 ALA A N 1
ATOM 2910 C CA . ALA A 1 392 ? -25.381 1.645 34.139 1.00 78.19 392 ALA A CA 1
ATOM 2911 C C . ALA A 1 392 ? -25.407 0.665 35.330 1.00 78.19 392 ALA A C 1
ATOM 2913 O O . ALA A 1 392 ? -26.316 0.701 36.167 1.00 78.19 392 ALA A O 1
ATOM 2914 N N . ASP A 1 393 ? -24.406 -0.215 35.397 1.00 78.12 393 ASP A N 1
ATOM 2915 C CA . ASP A 1 393 ? -24.379 -1.319 36.355 1.00 78.12 393 ASP A CA 1
ATOM 2916 C C . ASP A 1 393 ? -24.113 -0.833 37.786 1.00 78.12 393 ASP A C 1
ATOM 2918 O O . ASP A 1 393 ? -22.975 -0.649 38.225 1.00 78.12 393 ASP A O 1
ATOM 2922 N N . PHE A 1 394 ? -25.199 -0.655 38.537 1.00 82.81 394 PHE A N 1
ATOM 2923 C CA . PHE A 1 394 ? -25.157 -0.308 39.952 1.00 82.81 394 PHE A CA 1
ATOM 2924 C C . PHE A 1 394 ? -24.426 -1.357 40.795 1.00 82.81 394 PHE A C 1
ATOM 2926 O O . PHE A 1 394 ? -23.707 -0.986 41.719 1.00 82.81 394 PHE A O 1
ATOM 2933 N N . ILE A 1 395 ? -24.631 -2.651 40.530 1.00 81.00 395 ILE A N 1
ATOM 2934 C CA . ILE A 1 395 ? -24.188 -3.722 41.431 1.00 81.00 395 ILE A CA 1
ATOM 2935 C C . ILE A 1 395 ? -22.666 -3.803 41.414 1.00 81.00 395 ILE A C 1
ATOM 2937 O O . ILE A 1 395 ? -22.039 -3.775 42.475 1.00 81.00 395 ILE A O 1
ATOM 2941 N N . THR A 1 396 ? -22.083 -3.857 40.217 1.00 79.06 396 THR A N 1
ATOM 2942 C CA . THR A 1 396 ? -20.627 -3.921 40.043 1.00 79.06 396 THR A CA 1
ATOM 2943 C C . THR A 1 396 ? -19.962 -2.671 40.622 1.00 79.06 396 THR A C 1
ATOM 2945 O O . THR A 1 396 ? -19.085 -2.787 41.478 1.00 79.06 396 THR A O 1
ATOM 2948 N N . THR A 1 397 ? -20.495 -1.486 40.299 1.00 80.94 397 THR A N 1
ATOM 2949 C CA . THR A 1 397 ? -19.999 -0.201 40.825 1.00 80.94 397 THR A CA 1
ATOM 2950 C C . THR A 1 397 ? -20.054 -0.138 42.356 1.00 80.94 397 THR A C 1
ATOM 2952 O O . THR A 1 397 ? -19.112 0.306 43.012 1.00 80.94 397 THR A O 1
ATOM 2955 N N . MET A 1 398 ? -21.160 -0.590 42.956 1.00 83.44 398 MET A N 1
ATOM 2956 C CA . MET A 1 398 ? -21.333 -0.586 44.408 1.00 83.44 398 MET A CA 1
ATOM 2957 C C . MET A 1 398 ? -20.331 -1.523 45.092 1.00 83.44 398 MET A C 1
ATOM 2959 O O . MET A 1 398 ? -19.740 -1.152 46.105 1.00 83.44 398 MET A O 1
ATOM 2963 N N . ASN A 1 399 ? -20.107 -2.718 44.538 1.00 83.62 399 ASN A N 1
ATOM 2964 C CA . ASN A 1 399 ? -19.142 -3.674 45.081 1.00 83.62 399 ASN A CA 1
ATOM 2965 C C . ASN A 1 399 ? -17.712 -3.113 45.070 1.00 83.62 399 ASN A C 1
ATOM 2967 O O . ASN A 1 399 ? -16.996 -3.243 46.064 1.00 83.62 399 ASN A O 1
ATOM 2971 N N . GLU A 1 400 ? -17.309 -2.444 43.991 1.00 81.75 400 GLU A N 1
ATOM 2972 C CA . GLU A 1 400 ? -15.987 -1.823 43.881 1.00 81.75 400 GLU A CA 1
ATOM 2973 C C . GLU A 1 400 ? -15.806 -0.631 44.831 1.00 81.75 400 GLU A C 1
ATOM 2975 O O . GLU A 1 400 ? -14.782 -0.543 45.513 1.00 81.75 400 GLU A O 1
ATOM 2980 N N . LEU A 1 401 ? -16.807 0.249 44.965 1.00 83.62 401 LEU A N 1
ATOM 2981 C CA . LEU A 1 401 ? -16.763 1.355 45.934 1.00 83.62 401 LEU A CA 1
ATOM 2982 C C . LEU A 1 401 ? -16.614 0.845 47.373 1.00 83.62 401 LEU A C 1
ATOM 2984 O O . LEU A 1 401 ? -15.841 1.399 48.164 1.00 83.62 401 LEU A O 1
ATOM 2988 N N . MET A 1 402 ? -17.321 -0.238 47.706 1.00 83.44 402 MET A N 1
ATOM 2989 C CA . MET A 1 402 ? -17.221 -0.894 49.009 1.00 83.44 402 MET A CA 1
ATOM 2990 C C . MET A 1 402 ? -15.842 -1.537 49.213 1.00 83.44 402 MET A C 1
ATOM 2992 O O . MET A 1 402 ? -15.253 -1.378 50.285 1.00 83.44 402 MET A O 1
ATOM 2996 N N . ALA A 1 403 ? -15.285 -2.197 48.192 1.00 83.56 403 ALA A N 1
ATOM 2997 C CA . ALA A 1 403 ? -13.941 -2.776 48.236 1.00 83.56 403 ALA A CA 1
ATOM 2998 C C . ALA A 1 403 ? -12.849 -1.707 48.443 1.00 83.56 403 ALA A C 1
ATOM 3000 O O . ALA A 1 403 ? -11.927 -1.907 49.235 1.00 83.56 403 ALA A O 1
ATOM 3001 N N . GLN A 1 404 ? -12.997 -0.538 47.811 1.00 85.44 404 GLN A N 1
ATOM 3002 C CA . GLN A 1 404 ? -12.104 0.619 47.968 1.00 85.44 404 GLN A CA 1
ATOM 3003 C C . GLN A 1 404 ? -12.347 1.417 49.267 1.00 85.44 404 GLN A C 1
ATOM 3005 O O . GLN A 1 404 ? -11.668 2.414 49.510 1.00 85.44 404 GLN A O 1
ATOM 3010 N N . ARG A 1 405 ? -13.298 1.001 50.119 1.00 85.88 405 ARG A N 1
ATOM 3011 C CA . ARG A 1 405 ? -13.710 1.691 51.362 1.00 85.88 405 ARG A CA 1
ATOM 3012 C C . ARG A 1 405 ? -14.198 3.134 51.155 1.00 85.88 405 ARG A C 1
ATOM 3014 O O . ARG A 1 405 ? -14.106 3.963 52.063 1.00 85.88 405 ARG A O 1
ATOM 3021 N N . ARG A 1 406 ? -14.765 3.444 49.988 1.00 85.75 406 ARG A N 1
ATOM 3022 C CA . ARG A 1 406 ? -15.294 4.773 49.632 1.00 85.75 406 ARG A CA 1
ATOM 3023 C C . ARG A 1 406 ? -16.743 4.939 50.099 1.00 85.75 406 ARG A C 1
ATOM 3025 O O . ARG A 1 406 ? -17.672 5.033 49.301 1.00 85.75 406 ARG A O 1
ATOM 3032 N N . GLN A 1 407 ? -16.948 4.960 51.417 1.00 84.69 407 GLN A N 1
ATOM 3033 C CA . GLN A 1 407 ? -18.290 4.925 52.021 1.00 84.69 407 GLN A CA 1
ATOM 3034 C C . GLN A 1 407 ? -19.165 6.141 51.665 1.00 84.69 407 GLN A C 1
ATOM 3036 O O . GLN A 1 407 ? -20.376 6.000 51.502 1.00 84.69 407 GLN A O 1
ATOM 3041 N N . SER A 1 408 ? -18.572 7.333 51.538 1.00 84.94 408 SER A N 1
ATOM 3042 C CA . SER A 1 408 ? -19.280 8.554 51.120 1.00 84.94 408 SER A CA 1
ATOM 3043 C C . SER A 1 408 ? -19.911 8.400 49.738 1.00 84.94 408 SER A C 1
ATOM 3045 O O . SER A 1 408 ? -21.071 8.745 49.533 1.00 84.94 408 SER A O 1
ATOM 3047 N N . ASP A 1 409 ? -19.156 7.817 48.819 1.00 87.00 409 ASP A N 1
ATOM 3048 C CA . ASP A 1 409 ? -19.486 7.730 47.401 1.00 87.00 409 ASP A CA 1
ATOM 3049 C C . ASP A 1 409 ? -20.529 6.625 47.179 1.00 87.00 409 ASP A C 1
ATOM 3051 O O . ASP A 1 409 ? -21.509 6.815 46.457 1.00 87.00 409 ASP A O 1
ATOM 3055 N N . ALA A 1 410 ? -20.386 5.515 47.912 1.00 85.31 410 ALA A N 1
ATOM 3056 C CA . ALA A 1 410 ? -21.385 4.456 48.025 1.00 85.31 410 ALA A CA 1
ATOM 3057 C C . ALA A 1 410 ? -22.740 4.976 48.548 1.00 85.31 410 ALA A C 1
ATOM 3059 O O . ALA A 1 410 ? -23.794 4.572 48.051 1.00 85.31 410 ALA A O 1
ATOM 3060 N N . ASN A 1 411 ? -22.739 5.913 49.505 1.00 86.88 411 ASN A N 1
ATOM 3061 C CA . ASN A 1 411 ? -23.978 6.526 49.993 1.00 86.88 411 ASN A CA 1
ATOM 3062 C C . ASN A 1 411 ? -24.648 7.397 48.916 1.00 86.88 411 ASN A C 1
ATOM 3064 O O . ASN A 1 411 ? -25.868 7.332 48.760 1.00 86.88 411 ASN A O 1
ATOM 3068 N N . VAL A 1 412 ? -23.871 8.178 48.152 1.00 86.44 412 VAL A N 1
ATOM 3069 C CA . VAL A 1 412 ? -24.391 8.968 47.018 1.00 86.44 412 VAL A CA 1
ATOM 3070 C C . VAL A 1 412 ? -25.042 8.049 45.980 1.00 86.44 412 VAL A C 1
ATOM 3072 O O . VAL A 1 412 ? -26.162 8.318 45.540 1.00 86.44 412 VAL A O 1
ATOM 3075 N N . LEU A 1 413 ? -24.385 6.934 45.645 1.00 87.25 413 LEU A N 1
ATOM 3076 C CA . LEU A 1 413 ? -24.891 5.951 44.685 1.00 87.25 413 LEU A CA 1
ATOM 3077 C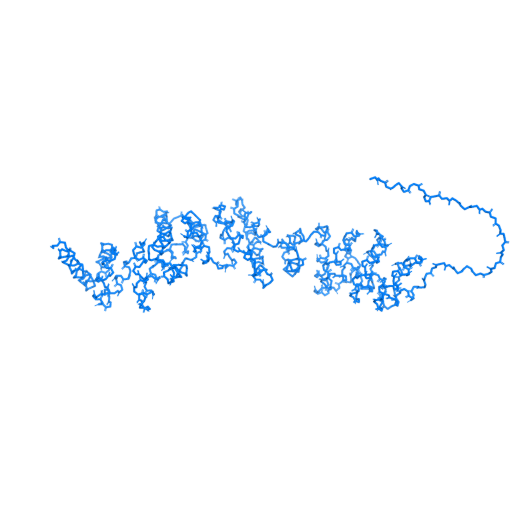 C . LEU A 1 413 ? -26.203 5.299 45.159 1.00 87.25 413 LEU A C 1
ATOM 3079 O O . LEU A 1 413 ? -27.171 5.218 44.401 1.00 87.25 413 LEU A O 1
ATOM 3083 N N . ALA A 1 414 ? -26.270 4.878 46.425 1.00 86.81 414 ALA A N 1
ATOM 3084 C CA . ALA A 1 414 ? -27.464 4.264 47.007 1.00 86.81 414 ALA A CA 1
ATOM 3085 C C . ALA A 1 414 ? -28.663 5.229 47.060 1.00 86.81 414 ALA A C 1
ATOM 3087 O O . ALA A 1 414 ? -29.789 4.847 46.727 1.00 86.81 414 ALA A O 1
ATOM 3088 N N . LEU A 1 415 ? -28.426 6.493 47.431 1.00 87.50 415 LEU A N 1
ATOM 3089 C CA . LEU A 1 415 ? -29.462 7.530 47.441 1.00 87.50 415 LEU A CA 1
ATOM 3090 C C . LEU A 1 415 ? -29.996 7.800 46.029 1.00 87.50 415 LEU A C 1
ATOM 3092 O O . LEU A 1 415 ? -31.208 7.923 45.837 1.00 87.50 415 LEU A O 1
ATOM 3096 N N . ALA A 1 416 ? -29.106 7.861 45.036 1.00 87.00 416 ALA A N 1
ATOM 3097 C CA . ALA A 1 416 ? -29.493 8.076 43.648 1.00 87.00 416 ALA A CA 1
ATOM 3098 C C . ALA A 1 416 ? -30.345 6.914 43.114 1.00 87.00 416 ALA A C 1
ATOM 3100 O O . ALA A 1 416 ? -31.369 7.156 42.470 1.00 87.00 416 ALA A O 1
ATOM 3101 N N . LEU A 1 417 ? -29.995 5.665 43.446 1.00 86.50 417 LEU A N 1
ATOM 3102 C CA . LEU A 1 417 ? -30.783 4.489 43.068 1.00 86.50 417 LEU A CA 1
ATOM 3103 C C . LEU A 1 417 ? -32.188 4.503 43.688 1.00 86.50 417 LEU A C 1
ATOM 3105 O O . LEU A 1 417 ? -33.159 4.179 43.002 1.00 86.50 417 LEU A O 1
ATOM 3109 N N . SER A 1 418 ? -32.316 4.897 44.960 1.00 87.56 418 SER A N 1
ATOM 3110 C CA . SER A 1 418 ? -33.630 5.032 45.605 1.00 87.56 418 SER A CA 1
ATOM 3111 C C . SER A 1 418 ? -34.509 6.028 44.851 1.00 87.56 418 SER A C 1
ATOM 3113 O O . SER A 1 418 ? -35.646 5.710 44.511 1.00 87.56 418 SER A O 1
ATOM 3115 N N . ALA A 1 419 ? -33.957 7.192 44.499 1.00 86.31 419 ALA A N 1
ATOM 3116 C CA . ALA A 1 419 ? -34.686 8.207 43.748 1.00 86.31 419 ALA A CA 1
ATOM 3117 C C . ALA A 1 419 ? -35.126 7.712 42.356 1.00 86.31 419 ALA A C 1
ATOM 3119 O O . ALA A 1 419 ? -36.251 7.980 41.936 1.00 86.31 419 ALA A O 1
ATOM 3120 N N . VAL A 1 420 ? -34.271 6.962 41.648 1.00 85.69 420 VAL A N 1
ATOM 3121 C CA . VAL A 1 420 ? -34.620 6.310 40.369 1.00 85.69 420 VAL A CA 1
ATOM 3122 C C . VAL A 1 420 ? -35.773 5.317 40.541 1.00 85.69 420 VAL A C 1
ATOM 3124 O O . VAL A 1 420 ? -36.695 5.272 39.720 1.00 85.69 420 VAL A O 1
ATOM 3127 N N . ARG A 1 421 ? -35.728 4.505 41.603 1.00 86.00 421 ARG A N 1
ATOM 3128 C CA . ARG A 1 421 ? -36.752 3.500 41.903 1.00 86.00 421 ARG A CA 1
ATOM 3129 C C . ARG A 1 421 ? -38.106 4.149 42.179 1.00 86.00 421 ARG A C 1
ATOM 3131 O O . ARG A 1 421 ? -39.108 3.693 41.629 1.00 86.00 421 ARG A O 1
ATOM 3138 N N . ASP A 1 422 ? -38.128 5.200 42.990 1.00 87.12 422 ASP A N 1
ATOM 3139 C CA . ASP A 1 422 ? -39.357 5.895 43.375 1.00 87.12 422 ASP A CA 1
ATOM 3140 C C . ASP A 1 422 ? -40.041 6.546 42.164 1.00 87.12 422 ASP A C 1
ATOM 3142 O O . ASP A 1 422 ? -41.257 6.428 42.002 1.00 87.12 422 ASP A O 1
ATOM 3146 N N . GLU A 1 423 ? -39.268 7.130 41.244 1.00 86.31 423 GLU A N 1
ATOM 3147 C CA . GLU A 1 423 ? -39.790 7.678 39.985 1.00 86.31 423 GLU A CA 1
ATOM 3148 C C . GLU A 1 423 ? -40.379 6.607 39.067 1.00 86.31 423 GLU A C 1
ATOM 3150 O O . GLU A 1 423 ? -41.473 6.788 38.532 1.00 86.31 423 GLU A O 1
ATOM 3155 N N . LYS A 1 424 ? -39.701 5.462 38.904 1.00 81.12 424 LYS A N 1
ATOM 3156 C CA . LYS A 1 424 ? -40.230 4.351 38.093 1.00 81.12 424 LYS A CA 1
ATOM 3157 C C . LYS A 1 424 ? -41.517 3.770 38.677 1.00 81.12 424 LYS A C 1
ATOM 3159 O O . LYS A 1 424 ? -42.378 3.321 37.923 1.00 81.12 424 LYS A O 1
ATOM 3164 N N . ILE A 1 425 ? -41.654 3.755 40.003 1.00 81.19 425 ILE A N 1
ATOM 3165 C CA . ILE A 1 425 ? -42.888 3.336 40.678 1.00 81.19 425 ILE A CA 1
ATOM 3166 C C . ILE A 1 425 ? -43.996 4.367 40.446 1.00 81.19 425 ILE A C 1
ATOM 3168 O O . ILE A 1 425 ? -45.130 3.977 40.176 1.00 81.19 425 ILE A O 1
ATOM 3172 N N . ALA A 1 426 ? -43.677 5.659 40.532 1.00 79.56 426 ALA A N 1
ATOM 3173 C CA . ALA A 1 426 ? -44.630 6.736 40.290 1.00 79.56 426 ALA A CA 1
ATOM 3174 C C . ALA A 1 426 ? -45.130 6.763 38.837 1.00 79.56 426 ALA A C 1
ATOM 3176 O O . ALA A 1 426 ? -46.319 6.938 38.627 1.00 79.56 426 ALA A O 1
ATOM 3177 N N . ALA A 1 427 ? -44.262 6.515 37.852 1.00 76.56 427 ALA A N 1
ATOM 3178 C CA . ALA A 1 427 ? -44.620 6.496 36.430 1.00 76.56 427 ALA A CA 1
ATOM 3179 C C . ALA A 1 427 ? -45.451 5.269 35.992 1.00 76.56 427 ALA A C 1
ATOM 3181 O O . ALA A 1 427 ? -45.952 5.234 34.872 1.00 76.56 427 ALA A O 1
ATOM 3182 N N . ARG A 1 428 ? -45.555 4.235 36.840 1.00 71.44 428 ARG A N 1
ATOM 3183 C CA . ARG A 1 428 ? -46.368 3.024 36.602 1.00 71.44 428 ARG A CA 1
ATOM 3184 C C . ARG A 1 428 ? -47.764 3.092 37.229 1.00 71.44 428 ARG A C 1
ATOM 3186 O O . ARG A 1 428 ? -48.554 2.176 37.007 1.00 71.44 428 ARG A O 1
ATOM 3193 N N . LYS A 1 429 ? -48.023 4.105 38.055 1.00 61.47 429 LYS A N 1
ATOM 3194 C CA . LYS A 1 429 ? -49.338 4.420 38.620 1.00 61.47 429 LYS A CA 1
ATOM 3195 C C . LYS A 1 429 ? -50.023 5.443 37.731 1.00 61.47 429 LYS A C 1
ATOM 3197 O O . LYS A 1 429 ? -51.266 5.367 37.658 1.00 61.47 429 LYS A O 1
#

Radius of gyration: 35.6 Å; chains: 1; bounding box: 86×41×120 Å